Protein AF-A0A1F4PDD8-F1 (afdb_monomer)

Nearest PDB structures (foldseek):
  4ziy-assembly1_A  TM=8.259E-01  e=2.781E-29  Acinetobacter baumannii AB5075
  1gg4-assembly2_B  TM=6.801E-01  e=1.270E-26  Escherichia coli
  3zl8-assembly1_A  TM=7.637E-01  e=8.694E-24  Thermotoga maritima
  3zm6-assembly1_A  TM=5.878E-01  e=2.692E-26  Streptococcus pneumoniae R6
  4c12-assembly1_A  TM=6.240E-01  e=4.803E-19  Staphylococcus aureus

Radius of gyration: 27.35 Å; Cα contacts (8 Å, |Δi|>4): 1210; chains: 1; bounding box: 78×63×68 Å

Structure (mmCIF, N/CA/C/O backbone):
data_AF-A0A1F4PDD8-F1
#
_entry.id   AF-A0A1F4PDD8-F1
#
loop_
_atom_site.group_PDB
_atom_site.id
_atom_site.type_symbol
_atom_site.label_atom_id
_atom_site.label_alt_id
_atom_site.label_comp_id
_atom_site.label_asym_id
_atom_site.label_entity_id
_atom_site.label_seq_id
_atom_site.pdbx_PDB_ins_code
_atom_site.Cartn_x
_atom_site.Cartn_y
_atom_site.Cartn_z
_atom_site.occupancy
_atom_site.B_iso_or_equiv
_atom_site.auth_seq_id
_atom_site.auth_comp_id
_atom_site.auth_asym_id
_atom_site.auth_atom_id
_atom_site.pdbx_PDB_model_num
ATOM 1 N N . MET A 1 1 ? -42.855 -8.349 -43.110 1.00 34.88 1 MET A N 1
ATOM 2 C CA . MET A 1 1 ? -44.040 -7.886 -42.363 1.00 34.88 1 MET A CA 1
ATOM 3 C C . MET A 1 1 ? -44.035 -6.371 -42.388 1.00 34.88 1 MET A C 1
ATOM 5 O O . MET A 1 1 ? -43.120 -5.785 -41.829 1.00 34.88 1 MET A O 1
ATOM 9 N N . HIS A 1 2 ? -45.021 -5.753 -43.042 1.00 37.81 2 HIS A N 1
ATOM 10 C CA . HIS A 1 2 ? -45.491 -4.440 -42.607 1.00 37.81 2 HIS A CA 1
ATOM 11 C C . HIS A 1 2 ? -46.080 -4.650 -41.214 1.00 37.81 2 HIS A C 1
ATOM 13 O O . HIS A 1 2 ? -47.034 -5.408 -41.062 1.00 37.81 2 HIS A O 1
ATOM 19 N N . GLY A 1 3 ? -45.448 -4.086 -40.199 1.00 29.17 3 GLY A N 1
ATOM 20 C CA . GLY A 1 3 ? -45.857 -4.273 -38.819 1.00 29.17 3 GLY A CA 1
ATOM 21 C C . GLY A 1 3 ? -45.309 -3.119 -38.016 1.00 29.17 3 GLY A C 1
ATOM 22 O O . GLY A 1 3 ? -44.104 -2.891 -38.010 1.00 29.17 3 GLY A O 1
ATOM 23 N N . ILE A 1 4 ? -46.220 -2.368 -37.416 1.00 36.72 4 ILE A N 1
ATOM 24 C CA . ILE A 1 4 ? -45.940 -1.285 -36.484 1.00 36.72 4 ILE A CA 1
ATOM 25 C C . ILE A 1 4 ? -44.912 -1.782 -35.457 1.00 36.72 4 ILE A C 1
ATOM 27 O O . ILE A 1 4 ? -45.099 -2.823 -34.827 1.00 36.72 4 ILE A O 1
ATOM 31 N N . PHE A 1 5 ? -43.803 -1.055 -35.355 1.00 38.41 5 PHE A N 1
ATOM 32 C CA . PHE A 1 5 ? -42.757 -1.251 -34.360 1.00 38.41 5 PHE A CA 1
ATOM 33 C C . PHE A 1 5 ? -43.186 -0.490 -33.102 1.00 38.41 5 PHE A C 1
ATOM 35 O O . PHE A 1 5 ? -43.409 0.715 -33.181 1.00 38.41 5 PHE A O 1
ATOM 42 N N . ALA A 1 6 ? -43.367 -1.186 -31.979 1.00 39.12 6 ALA A N 1
ATOM 43 C CA . ALA A 1 6 ? -43.765 -0.587 -30.708 1.00 39.12 6 ALA A CA 1
ATOM 44 C C . ALA A 1 6 ? -42.696 -0.871 -29.648 1.00 39.12 6 ALA A C 1
ATOM 46 O O . ALA A 1 6 ? -42.262 -2.011 -29.493 1.00 39.12 6 ALA A O 1
ATOM 47 N N . PHE A 1 7 ? -42.296 0.185 -28.955 1.00 48.16 7 PHE A N 1
ATOM 48 C CA . PHE A 1 7 ? -41.496 0.205 -27.737 1.00 48.16 7 PHE A CA 1
ATOM 49 C C . PHE A 1 7 ? -42.226 1.133 -26.761 1.00 48.16 7 PHE A C 1
ATOM 51 O O . PHE A 1 7 ? -42.973 2.013 -27.201 1.00 48.16 7 PHE A O 1
ATOM 58 N N . ASP A 1 8 ? -42.046 0.937 -25.460 1.00 45.22 8 ASP A N 1
ATOM 59 C CA . ASP A 1 8 ? -42.574 1.884 -24.485 1.00 45.22 8 ASP A CA 1
ATOM 60 C C . ASP A 1 8 ? -41.770 3.193 -24.592 1.00 45.22 8 ASP A C 1
ATOM 62 O O . ASP A 1 8 ? -40.581 3.200 -24.915 1.00 45.22 8 ASP A O 1
ATOM 66 N N . VAL A 1 9 ? -42.408 4.338 -24.369 1.00 46.66 9 VAL A N 1
ATOM 67 C CA . VAL A 1 9 ? -41.721 5.636 -24.374 1.00 46.66 9 VAL A CA 1
ATOM 68 C C . VAL A 1 9 ? -41.899 6.322 -23.036 1.00 46.66 9 VAL A C 1
ATOM 70 O O . VAL A 1 9 ? -43.019 6.483 -22.556 1.00 46.66 9 VAL A O 1
ATOM 73 N N . GLY A 1 10 ? -40.788 6.746 -22.439 1.00 50.25 10 GLY A N 1
ATOM 74 C CA . GLY A 1 10 ? -40.817 7.751 -21.389 1.00 50.25 10 GLY A CA 1
ATOM 75 C C . GLY A 1 10 ? -41.092 9.103 -22.038 1.00 50.25 10 GLY A C 1
ATOM 76 O O . GLY A 1 10 ? -40.357 9.500 -22.945 1.00 50.25 10 GLY A O 1
ATOM 77 N N . VAL A 1 11 ? -42.153 9.781 -21.607 1.00 67.12 11 VAL A N 1
ATOM 78 C CA . VAL A 1 11 ? -42.513 11.119 -22.093 1.00 67.12 11 VAL A CA 1
ATOM 79 C C . VAL A 1 11 ? -42.012 12.146 -21.086 1.00 67.12 11 VAL A C 1
ATOM 81 O O . VAL A 1 11 ? -42.328 12.046 -19.900 1.00 67.12 11 VAL A O 1
ATOM 84 N N . VAL A 1 12 ? -41.226 13.117 -21.551 1.00 61.47 12 VAL A N 1
ATOM 85 C CA . VAL A 1 12 ? -40.759 14.248 -20.740 1.00 61.47 12 VAL A CA 1
ATOM 86 C C . VAL A 1 12 ? -41.238 15.541 -21.390 1.00 61.47 12 VAL A C 1
ATOM 88 O O . VAL A 1 12 ? -40.883 15.834 -22.532 1.00 61.47 12 VAL A O 1
ATOM 91 N N . GLU A 1 13 ? -42.044 16.311 -20.663 1.00 57.19 13 GLU A N 1
ATOM 92 C CA . GLU A 1 13 ? -42.530 17.616 -21.117 1.00 57.19 13 GLU A CA 1
ATOM 93 C C . GLU A 1 13 ? -41.421 18.671 -20.983 1.00 57.19 13 GLU A C 1
ATOM 95 O O . GLU A 1 13 ? -40.742 18.757 -19.956 1.00 57.19 13 GLU A O 1
ATOM 100 N N . SER A 1 14 ? -41.228 19.489 -22.020 1.00 66.81 14 SER A N 1
ATOM 101 C CA . SER A 1 14 ? -40.265 20.597 -22.016 1.00 66.81 14 SER A CA 1
ATOM 102 C C . SER A 1 14 ? -40.834 21.837 -22.707 1.00 66.81 14 SER A C 1
ATOM 104 O O . SER A 1 14 ? -41.776 21.742 -23.493 1.00 66.81 14 SER A O 1
ATOM 106 N N . GLU A 1 15 ? -40.220 23.005 -22.483 1.00 57.22 15 GLU A N 1
ATOM 107 C CA . GLU A 1 15 ? -40.601 24.265 -23.151 1.00 57.22 15 GLU A CA 1
ATOM 108 C C . GLU A 1 15 ? -40.466 24.212 -24.688 1.00 57.22 15 GLU A C 1
ATOM 110 O O . GLU A 1 15 ? -41.005 25.063 -25.392 1.00 57.22 15 GLU A O 1
ATOM 115 N N . LEU A 1 16 ? -39.772 23.198 -25.218 1.00 61.75 16 LEU A N 1
ATOM 116 C CA . LEU A 1 16 ? -39.601 22.943 -26.651 1.00 61.75 16 LEU A CA 1
ATOM 117 C C . LEU A 1 16 ? -40.570 21.870 -27.194 1.00 61.75 16 LEU A C 1
ATOM 119 O O . LEU A 1 16 ? -40.480 21.521 -28.371 1.00 61.75 16 LEU A O 1
ATOM 123 N N . GLY A 1 17 ? -41.488 21.363 -26.362 1.00 59.97 17 GLY A N 1
ATOM 124 C CA . GLY A 1 17 ? -42.441 20.289 -26.668 1.00 59.97 17 GLY A CA 1
ATOM 125 C C . GLY A 1 17 ? -42.101 18.948 -26.004 1.00 59.97 17 GLY A C 1
ATOM 126 O O . GLY A 1 17 ? -41.079 18.816 -25.321 1.00 59.97 17 GLY A O 1
ATOM 127 N N . ASP A 1 18 ? -42.972 17.956 -26.208 1.00 70.88 18 ASP A N 1
ATOM 128 C CA . ASP A 1 18 ? -42.835 16.603 -25.653 1.00 70.88 18 ASP A CA 1
ATOM 129 C C . ASP A 1 18 ? -41.634 15.871 -26.267 1.00 70.88 18 ASP A C 1
ATOM 131 O O . ASP A 1 18 ? -41.513 15.753 -27.491 1.00 70.88 18 ASP A O 1
ATOM 135 N N . GLN A 1 19 ? -40.751 15.343 -25.417 1.00 57.44 19 GLN A N 1
ATOM 136 C CA . GLN A 1 19 ? -39.622 14.510 -25.831 1.00 57.44 19 GLN A CA 1
ATOM 137 C C . GLN A 1 19 ? -39.877 13.040 -25.482 1.00 57.44 19 GLN A C 1
ATOM 139 O O . GLN A 1 19 ? -40.293 12.715 -24.369 1.00 57.44 19 GLN A O 1
ATOM 144 N N . PHE A 1 20 ? -39.608 12.147 -26.440 1.00 63.50 20 PHE A N 1
ATOM 145 C CA . PHE A 1 20 ? -39.866 10.709 -26.331 1.00 63.50 20 PHE A CA 1
ATOM 146 C C . PHE A 1 20 ? -38.555 9.928 -26.208 1.00 63.50 20 PHE A C 1
ATOM 148 O O . PHE A 1 20 ? -37.741 9.926 -27.134 1.00 63.50 20 PHE A O 1
ATOM 155 N N . PHE A 1 21 ? -38.374 9.220 -25.093 1.00 53.47 21 PHE A N 1
ATOM 156 C CA . PHE A 1 21 ? -37.215 8.360 -24.846 1.00 53.47 21 PHE A CA 1
ATOM 157 C C . PHE A 1 21 ? -37.614 6.887 -24.913 1.00 53.47 21 PHE A C 1
ATOM 159 O O . PHE A 1 21 ? -38.566 6.468 -24.260 1.00 53.47 21 PHE A O 1
ATOM 166 N N . VAL A 1 22 ? -36.880 6.095 -25.694 1.00 46.88 22 VAL A N 1
ATOM 167 C CA . VAL A 1 22 ? -37.143 4.661 -25.898 1.00 46.88 22 VAL A CA 1
ATOM 168 C C . VAL A 1 22 ? -36.889 3.875 -24.605 1.00 46.88 22 VAL A C 1
ATOM 170 O O . VAL A 1 22 ? -35.781 3.918 -24.073 1.00 46.88 22 VAL A O 1
ATOM 173 N N . ILE A 1 23 ? -37.875 3.107 -24.139 1.00 49.53 23 ILE A N 1
ATOM 174 C CA . ILE A 1 23 ? -37.771 2.142 -23.032 1.00 49.53 23 ILE A CA 1
ATOM 175 C C . ILE A 1 23 ? -38.485 0.824 -23.419 1.00 49.53 23 ILE A C 1
ATOM 177 O O . ILE A 1 23 ? -39.462 0.828 -24.153 1.00 49.53 23 ILE A O 1
ATOM 181 N N . GLU A 1 24 ? -38.014 -0.347 -22.978 1.00 43.78 24 GLU A N 1
ATOM 182 C CA . GLU A 1 24 ? -38.764 -1.609 -23.155 1.00 43.78 24 GLU A CA 1
ATOM 183 C C . GLU A 1 24 ? -38.600 -2.494 -21.915 1.00 43.78 24 GLU A C 1
ATOM 185 O O . GLU A 1 24 ? -37.482 -2.739 -21.460 1.00 43.78 24 GLU A O 1
ATOM 190 N N . CYS A 1 25 ? -39.723 -2.970 -21.368 1.00 42.56 25 CYS A N 1
ATOM 191 C CA . CYS A 1 25 ? -39.780 -3.770 -20.148 1.00 42.56 25 CYS A CA 1
ATOM 192 C C . CYS A 1 25 ? -40.619 -5.036 -20.406 1.00 42.56 25 CYS A C 1
ATOM 194 O O . CYS A 1 25 ? -41.841 -4.957 -20.517 1.00 42.56 25 CYS A O 1
ATOM 196 N N . ASN A 1 26 ? -40.007 -6.226 -20.514 1.00 44.00 26 ASN A N 1
ATOM 197 C CA . ASN A 1 26 ? -40.778 -7.479 -20.588 1.00 44.00 26 ASN A CA 1
ATOM 198 C C . ASN A 1 26 ? -40.157 -8.618 -19.746 1.00 44.00 26 ASN A C 1
ATOM 200 O O . ASN A 1 26 ? -39.092 -9.136 -20.089 1.00 44.00 26 ASN A O 1
ATOM 204 N N . PRO A 1 27 ? -40.823 -9.071 -18.665 1.00 43.59 27 PRO A N 1
ATOM 205 C CA . PRO A 1 27 ? -40.266 -10.009 -17.683 1.00 43.59 27 PRO A CA 1
ATOM 206 C C . PRO A 1 27 ? -40.310 -11.496 -18.097 1.00 43.59 27 PRO A C 1
ATOM 208 O O . PRO A 1 27 ? -40.025 -12.364 -17.277 1.00 43.59 27 PRO A O 1
ATOM 211 N N . ARG A 1 28 ? -40.683 -11.836 -19.341 1.00 42.59 28 ARG A N 1
ATOM 212 C CA . ARG A 1 28 ? -40.956 -13.233 -19.758 1.00 42.59 28 ARG A CA 1
ATOM 213 C C . ARG A 1 28 ? -39.815 -13.958 -20.484 1.00 42.59 28 ARG A C 1
ATOM 215 O O . ARG A 1 28 ? -39.999 -15.107 -20.877 1.00 42.59 28 ARG A O 1
ATOM 222 N N . ILE A 1 29 ? -38.656 -13.331 -20.677 1.00 41.78 29 ILE A N 1
ATOM 223 C CA . ILE A 1 29 ? -37.526 -13.921 -21.415 1.00 41.78 29 ILE A CA 1
ATOM 224 C C . ILE A 1 29 ? -36.282 -13.922 -20.518 1.00 41.78 29 ILE A C 1
ATOM 226 O O . ILE A 1 29 ? -35.987 -12.925 -19.867 1.00 41.78 29 ILE A O 1
ATOM 230 N N . ASN A 1 30 ? -35.564 -15.050 -20.454 1.00 43.72 30 ASN A N 1
ATOM 231 C CA . ASN A 1 30 ? -34.359 -15.178 -19.630 1.00 43.72 30 ASN A CA 1
ATOM 232 C C . ASN A 1 30 ? -33.240 -14.217 -20.100 1.00 43.72 30 ASN A C 1
ATOM 234 O O . ASN A 1 30 ? -33.169 -13.858 -21.282 1.00 43.72 30 ASN A O 1
ATOM 238 N N . ALA A 1 31 ? -32.350 -13.840 -19.175 1.00 48.31 31 ALA A N 1
ATOM 239 C CA . ALA A 1 31 ? -31.332 -12.796 -19.348 1.00 48.31 31 ALA A CA 1
ATOM 240 C C . ALA A 1 31 ? -30.357 -13.003 -20.530 1.00 48.31 31 ALA A C 1
ATOM 242 O O . ALA A 1 31 ? -29.773 -12.035 -21.007 1.00 48.31 31 ALA A O 1
ATOM 243 N N . ALA A 1 32 ? -30.194 -14.231 -21.041 1.00 47.00 32 ALA A N 1
ATOM 244 C CA . ALA A 1 32 ? -29.298 -14.519 -22.166 1.00 47.00 32 ALA A CA 1
ATOM 245 C C . ALA A 1 32 ? -29.970 -14.334 -23.542 1.00 47.00 32 ALA A C 1
ATOM 247 O O . ALA A 1 32 ? -29.319 -13.929 -24.505 1.00 47.00 32 ALA A O 1
ATOM 248 N N . THR A 1 33 ? -31.278 -14.594 -23.657 1.00 54.88 33 THR A N 1
ATOM 249 C CA . THR A 1 33 ? -32.005 -14.474 -24.941 1.00 54.88 33 THR A CA 1
ATOM 250 C C . THR A 1 33 ? -32.265 -13.030 -25.380 1.00 54.88 33 THR A C 1
ATOM 252 O O . THR A 1 33 ? -32.467 -12.778 -26.571 1.00 54.88 33 THR A O 1
ATOM 255 N N . TYR A 1 34 ? -32.263 -12.077 -24.447 1.00 62.75 34 TYR A N 1
ATOM 256 C CA . TYR A 1 34 ? -32.635 -10.688 -24.717 1.00 62.75 34 TYR A CA 1
ATOM 257 C C . TYR A 1 34 ? -31.538 -9.905 -25.474 1.00 62.75 34 TYR A C 1
ATOM 259 O O . TYR A 1 34 ? -31.823 -9.458 -26.591 1.00 62.75 34 TYR A O 1
ATOM 267 N N . PRO A 1 35 ? -30.266 -9.862 -25.017 1.00 71.38 35 PRO A N 1
ATOM 268 C CA . PRO A 1 35 ? -29.169 -9.285 -25.803 1.00 71.38 35 PRO A CA 1
ATOM 269 C C . PRO A 1 35 ? -28.989 -9.950 -27.176 1.00 71.38 35 PRO A C 1
ATOM 271 O O . PRO A 1 35 ? -28.765 -9.269 -28.173 1.00 71.38 35 PRO A O 1
ATOM 274 N N . ALA A 1 36 ? -29.178 -11.272 -27.263 1.00 72.38 36 ALA A N 1
ATOM 275 C CA . ALA A 1 36 ? -29.090 -12.005 -28.527 1.00 72.38 36 ALA A CA 1
ATOM 276 C C . ALA A 1 36 ? -30.188 -11.604 -29.533 1.00 72.38 36 ALA A C 1
ATOM 278 O O . ALA A 1 36 ? -29.949 -11.552 -30.741 1.00 72.38 36 ALA A O 1
ATOM 279 N N . THR A 1 37 ? -31.392 -11.287 -29.050 1.00 71.69 37 THR A N 1
ATOM 280 C CA . THR A 1 37 ? -32.495 -10.809 -29.898 1.00 71.69 37 THR A CA 1
ATOM 281 C C . THR A 1 37 ? -32.236 -9.389 -30.395 1.00 71.69 37 THR A C 1
ATOM 283 O O . THR A 1 37 ? -32.459 -9.109 -31.575 1.00 71.69 37 THR A O 1
ATOM 286 N N . VAL A 1 38 ? -31.720 -8.512 -29.527 1.00 75.38 38 VAL A N 1
ATOM 287 C CA . VAL A 1 38 ? -31.296 -7.155 -29.905 1.00 75.38 38 VAL A CA 1
ATOM 288 C C . VAL A 1 38 ? -30.172 -7.221 -30.940 1.00 75.38 38 VAL A C 1
ATOM 290 O O . VAL A 1 38 ? -30.287 -6.596 -31.992 1.00 75.38 38 VAL A O 1
ATOM 293 N N . ALA A 1 39 ? -29.165 -8.075 -30.731 1.00 80.25 39 ALA A N 1
ATOM 294 C CA . ALA A 1 39 ? -28.082 -8.299 -31.688 1.00 80.25 39 ALA A CA 1
ATOM 295 C C . ALA A 1 39 ? -28.588 -8.679 -33.080 1.00 80.25 39 ALA A C 1
ATOM 297 O O . ALA A 1 39 ? -28.186 -8.101 -34.090 1.00 80.25 39 ALA A O 1
ATOM 298 N N . LYS A 1 40 ? -29.519 -9.637 -33.126 1.00 79.62 40 LYS A N 1
ATOM 299 C CA . LYS A 1 40 ? -30.110 -10.116 -34.373 1.00 79.62 40 LYS A CA 1
ATOM 300 C C . LYS A 1 40 ? -30.899 -9.019 -35.092 1.00 79.62 40 LYS A C 1
ATOM 302 O O . LYS A 1 40 ? -30.827 -8.940 -36.315 1.00 79.62 40 LYS A O 1
ATOM 307 N N . LYS A 1 41 ? -31.638 -8.178 -34.357 1.00 76.94 41 LYS A N 1
ATOM 308 C CA . LYS A 1 41 ? -32.398 -7.048 -34.923 1.00 76.94 41 LYS A CA 1
ATOM 309 C C . LYS A 1 41 ? -31.481 -5.945 -35.458 1.00 76.94 41 LYS A C 1
ATOM 311 O O . LYS A 1 41 ? -31.750 -5.423 -36.534 1.00 76.94 41 LYS A O 1
ATOM 316 N N . LEU A 1 42 ? -30.401 -5.635 -34.741 1.00 78.25 42 LEU A N 1
ATOM 317 C CA . LEU A 1 42 ? -29.393 -4.653 -35.155 1.00 78.25 42 LEU A CA 1
ATOM 318 C C . LEU A 1 42 ? -28.444 -5.185 -36.243 1.00 78.25 42 LEU A C 1
ATOM 320 O O . LEU A 1 42 ? -27.634 -4.425 -36.759 1.00 78.25 42 LEU A O 1
ATOM 324 N N . GLN A 1 43 ? -28.551 -6.471 -36.602 1.00 83.75 43 GLN A N 1
ATOM 325 C CA . GLN A 1 43 ? -27.682 -7.161 -37.563 1.00 83.75 43 GLN A CA 1
ATOM 326 C C . GLN A 1 43 ? -26.192 -7.113 -37.180 1.00 83.75 43 GLN A C 1
ATOM 328 O O . GLN A 1 43 ? -25.317 -7.049 -38.040 1.00 83.75 43 GLN A O 1
ATOM 333 N N . VAL A 1 44 ? -25.894 -7.178 -35.879 1.00 81.62 44 VAL A N 1
ATOM 334 C CA . VAL A 1 44 ? -24.522 -7.092 -35.358 1.00 81.62 44 VAL A CA 1
ATOM 335 C C . VAL A 1 44 ? -23.977 -8.476 -35.010 1.00 81.62 44 VAL A C 1
ATOM 337 O O . VAL A 1 44 ? -24.616 -9.264 -34.312 1.00 81.62 44 VAL A O 1
ATOM 340 N N . GLY A 1 45 ? -22.783 -8.785 -35.521 1.00 78.94 45 GLY A N 1
ATOM 341 C CA . GLY A 1 45 ? -22.157 -10.105 -35.378 1.00 78.94 45 GLY A CA 1
ATOM 342 C C . GLY A 1 45 ? -21.277 -10.277 -34.137 1.00 78.94 45 GLY A C 1
ATOM 343 O O . GLY A 1 45 ? -21.005 -11.410 -33.750 1.00 78.94 45 GLY A O 1
ATOM 344 N N . GLN A 1 46 ? -20.835 -9.182 -33.508 1.00 85.75 46 GLN A N 1
ATOM 345 C CA . GLN A 1 46 ? -19.952 -9.205 -32.337 1.00 85.75 46 GLN A CA 1
ATOM 346 C C . GLN A 1 46 ? -20.448 -8.246 -31.260 1.00 85.75 46 GLN A C 1
ATOM 348 O O . GLN A 1 46 ? -20.647 -7.057 -31.512 1.00 85.75 46 GLN A O 1
ATOM 353 N N . TRP A 1 47 ? -20.662 -8.785 -30.062 1.00 91.38 47 TRP A N 1
ATOM 354 C CA . TRP A 1 47 ? -21.164 -8.032 -28.922 1.00 91.38 47 TRP A CA 1
ATOM 355 C C . TRP A 1 47 ? -20.911 -8.761 -27.598 1.00 91.38 47 TRP A C 1
ATOM 357 O O . TRP A 1 47 ? -20.716 -9.978 -27.574 1.00 91.38 47 TRP A O 1
ATOM 367 N N . LYS A 1 48 ? -20.990 -8.013 -26.494 1.00 84.12 48 LYS A N 1
ATOM 368 C CA . LYS A 1 48 ? -20.955 -8.515 -25.113 1.00 84.12 48 LYS A CA 1
ATOM 369 C C . LYS A 1 48 ? -22.012 -7.804 -24.279 1.00 84.12 48 LYS A C 1
ATOM 371 O O . LYS A 1 48 ? -22.150 -6.588 -24.365 1.00 84.12 48 LYS A O 1
ATOM 376 N N . SER A 1 49 ? -22.747 -8.544 -23.454 1.00 82.00 49 SER A N 1
ATOM 377 C CA . SER A 1 49 ? -23.659 -7.962 -22.463 1.00 82.00 49 SER A CA 1
ATOM 378 C C . SER A 1 49 ? -22.982 -7.868 -21.097 1.00 82.00 49 SER A C 1
ATOM 380 O O . SER A 1 49 ? -22.395 -8.850 -20.639 1.00 82.00 49 SER A O 1
ATOM 382 N N . VAL A 1 50 ? -23.093 -6.723 -20.428 1.00 75.25 50 VAL A N 1
ATOM 383 C CA . VAL A 1 50 ? -22.544 -6.486 -19.084 1.00 75.25 50 VAL A CA 1
ATOM 384 C C . VAL A 1 50 ? -23.579 -5.804 -18.198 1.00 75.25 50 VAL A C 1
ATOM 386 O O . VAL A 1 50 ? -24.382 -5.018 -18.683 1.00 75.25 50 VAL A O 1
ATOM 389 N N . THR A 1 51 ? -23.567 -6.087 -16.897 1.00 77.81 51 THR A N 1
ATOM 390 C CA . THR A 1 51 ? -24.326 -5.310 -15.904 1.00 77.81 51 THR A CA 1
ATOM 391 C C . THR A 1 51 ? -23.339 -4.498 -15.085 1.00 77.81 51 THR A C 1
ATOM 393 O O . THR A 1 51 ? -22.401 -5.067 -14.530 1.00 77.81 51 THR A O 1
ATOM 396 N N . LEU A 1 52 ? -23.537 -3.184 -15.034 1.00 75.12 52 LEU A N 1
ATOM 397 C CA . LEU A 1 52 ? -22.689 -2.249 -14.303 1.00 75.12 52 LEU A CA 1
ATOM 398 C C . LEU A 1 52 ? -23.493 -1.589 -13.181 1.00 75.12 52 LEU A C 1
ATOM 400 O O . LEU A 1 52 ? -24.691 -1.328 -13.327 1.00 75.12 52 LEU A O 1
ATOM 404 N N . LYS A 1 53 ? -22.824 -1.323 -12.055 1.00 77.31 53 LYS A N 1
ATOM 405 C CA . LYS A 1 53 ? -23.403 -0.568 -10.939 1.00 77.31 53 LYS A CA 1
ATOM 406 C C . LYS A 1 53 ? -23.353 0.928 -11.228 1.00 77.31 53 LYS A C 1
ATOM 408 O O . LYS A 1 53 ? -22.461 1.391 -11.932 1.00 77.31 53 LYS A O 1
ATOM 413 N N . THR A 1 54 ? -24.287 1.680 -10.657 1.00 70.50 54 THR A N 1
ATOM 414 C CA . THR A 1 54 ? -24.320 3.142 -10.770 1.00 70.50 54 THR A CA 1
ATOM 415 C C . THR A 1 54 ? -24.991 3.810 -9.567 1.00 70.50 54 THR A C 1
ATOM 417 O O . THR A 1 54 ? -25.862 3.232 -8.906 1.00 70.50 54 THR A O 1
ATOM 420 N N . SER A 1 55 ? -24.589 5.046 -9.276 1.00 67.44 55 SER A N 1
ATOM 421 C CA . SER A 1 55 ? -25.272 5.936 -8.333 1.00 67.44 55 SER A CA 1
ATOM 422 C C . SER A 1 55 ? -26.465 6.664 -8.959 1.00 67.44 55 SER A C 1
ATOM 424 O O . SER A 1 55 ? -27.342 7.106 -8.220 1.00 67.44 55 SER A O 1
ATOM 426 N N . PHE A 1 56 ? -26.561 6.727 -10.293 1.00 67.00 56 PHE A N 1
ATOM 427 C CA . PHE A 1 56 ? -27.709 7.323 -10.973 1.00 67.00 56 PHE A CA 1
ATOM 428 C C . PHE A 1 56 ? -28.993 6.544 -10.659 1.00 67.00 56 PHE A C 1
ATOM 430 O O . PHE A 1 56 ? -28.991 5.316 -10.534 1.00 67.00 56 PHE A O 1
ATOM 437 N N . ARG A 1 57 ? -30.095 7.278 -10.490 1.00 72.50 57 ARG A N 1
ATOM 438 C CA . ARG A 1 57 ? -31.448 6.734 -10.261 1.00 72.50 57 ARG A CA 1
ATOM 439 C C . ARG A 1 57 ? -32.429 7.137 -11.360 1.00 72.50 57 ARG A C 1
ATOM 441 O O . ARG A 1 57 ? -33.565 6.681 -11.358 1.00 72.50 57 ARG A O 1
ATOM 448 N N . SER A 1 58 ? -31.964 7.940 -12.313 1.00 71.88 58 SER A N 1
ATOM 449 C CA . SER A 1 58 ? -32.682 8.373 -13.503 1.00 71.88 58 SER A CA 1
ATOM 450 C C . SER A 1 58 ? -31.761 8.282 -14.715 1.00 71.88 58 SER A C 1
ATOM 452 O O . SER A 1 58 ? -30.562 8.545 -14.621 1.00 71.88 58 SER A O 1
ATOM 454 N N . TYR A 1 59 ? -32.318 7.903 -15.865 1.00 67.50 59 TYR A N 1
ATOM 455 C CA . TYR A 1 59 ? -31.563 7.846 -17.118 1.00 67.50 59 TYR A CA 1
ATOM 456 C C . TYR A 1 59 ? -31.195 9.232 -17.648 1.00 67.50 59 TYR A C 1
ATOM 458 O O . TYR A 1 59 ? -30.242 9.341 -18.410 1.00 67.50 59 TYR A O 1
ATOM 466 N N . ALA A 1 60 ? -31.917 10.278 -17.235 1.00 67.62 60 ALA A N 1
ATOM 467 C CA . ALA A 1 60 ? -31.625 11.655 -17.627 1.00 67.62 60 ALA A CA 1
ATOM 468 C C . ALA A 1 60 ? -30.284 12.160 -17.061 1.00 67.62 60 ALA A C 1
ATOM 470 O O . ALA A 1 60 ? -29.643 13.010 -17.672 1.00 67.62 60 ALA A O 1
ATOM 471 N N . ASP A 1 61 ? -29.839 11.600 -15.931 1.00 62.28 61 ASP A N 1
ATOM 472 C CA . ASP A 1 61 ? -28.581 11.968 -15.266 1.00 62.28 61 ASP A CA 1
ATOM 473 C C . ASP A 1 61 ? -27.371 11.200 -15.829 1.00 62.28 61 ASP A C 1
ATOM 475 O O . ASP A 1 61 ? -26.219 11.478 -15.494 1.00 62.28 61 ASP A O 1
ATOM 479 N N . PHE A 1 62 ? -27.629 10.216 -16.690 1.00 68.31 62 PHE A N 1
ATOM 480 C CA . PHE A 1 62 ? -26.648 9.293 -17.234 1.00 68.31 62 PHE A CA 1
ATOM 481 C C . PHE A 1 62 ? -26.257 9.687 -18.668 1.00 68.31 62 PHE A C 1
ATOM 483 O O . PHE A 1 62 ? -27.093 9.772 -19.565 1.00 68.31 62 PHE A O 1
ATOM 490 N N . ASN A 1 63 ? -24.958 9.898 -18.902 1.00 72.88 63 ASN A N 1
ATOM 491 C CA . ASN A 1 63 ? -24.450 10.419 -20.171 1.00 72.88 63 ASN A CA 1
ATOM 492 C C . ASN A 1 63 ? -23.726 9.354 -21.023 1.00 72.88 63 ASN A C 1
ATOM 494 O O . ASN A 1 63 ? -22.635 8.898 -20.673 1.00 72.88 63 ASN A O 1
ATOM 498 N N . MET A 1 64 ? -24.281 9.032 -22.196 1.00 77.00 64 MET A N 1
ATOM 499 C CA . MET A 1 64 ? -23.662 8.149 -23.206 1.00 77.00 64 MET A CA 1
ATOM 500 C C . MET A 1 64 ? -23.062 8.880 -24.403 1.00 77.00 64 MET A C 1
ATOM 502 O O . MET A 1 64 ? -22.658 8.225 -25.360 1.00 77.00 64 MET A O 1
ATOM 506 N N . LYS A 1 65 ? -22.973 10.208 -24.356 1.00 78.94 65 LYS A N 1
ATOM 507 C CA . LYS A 1 65 ? -22.528 11.007 -25.494 1.00 78.94 65 LYS A CA 1
ATOM 508 C C . LYS A 1 65 ? -21.196 10.517 -26.065 1.00 78.94 65 LYS A C 1
ATOM 510 O O . LYS A 1 65 ? -20.255 10.266 -25.310 1.00 78.94 65 LYS A O 1
ATOM 515 N N . ASP A 1 66 ? -21.131 10.397 -27.383 1.00 79.12 66 ASP A N 1
ATOM 516 C CA . ASP A 1 66 ? -19.960 10.002 -28.177 1.00 79.12 66 ASP A CA 1
ATOM 517 C C . ASP A 1 66 ? -19.640 8.494 -28.165 1.00 79.12 66 ASP A C 1
ATOM 519 O O . ASP A 1 66 ? -18.694 8.058 -28.824 1.00 79.12 66 ASP A O 1
ATOM 523 N N . ILE A 1 67 ? -20.429 7.684 -27.454 1.00 81.62 67 ILE A N 1
ATOM 524 C CA . ILE A 1 67 ? -20.282 6.219 -27.414 1.00 81.62 67 ILE A CA 1
ATOM 525 C C . ILE A 1 67 ? -21.598 5.482 -27.671 1.00 81.62 67 ILE A C 1
ATOM 527 O O . ILE A 1 67 ? -21.659 4.260 -27.519 1.00 81.62 67 ILE A O 1
ATOM 531 N N . GLU A 1 68 ? -22.659 6.194 -28.051 1.00 88.44 68 GLU A N 1
ATOM 532 C CA . GLU A 1 68 ? -23.926 5.582 -28.430 1.00 88.44 68 GLU A CA 1
ATOM 533 C C . GLU A 1 68 ? -23.750 4.662 -29.638 1.00 88.44 68 GLU A C 1
ATOM 535 O O . GLU A 1 68 ? -22.930 4.904 -30.527 1.00 88.44 68 GLU A O 1
ATOM 540 N N . PHE A 1 69 ? -24.546 3.594 -29.687 1.00 88.94 69 PHE A N 1
ATOM 541 C CA . PHE A 1 69 ? -24.534 2.700 -30.834 1.00 88.94 69 PHE A CA 1
ATOM 542 C C . PHE A 1 69 ? -24.823 3.440 -32.147 1.00 88.94 69 PHE A C 1
ATOM 544 O O . PHE A 1 69 ? -25.882 4.043 -32.329 1.00 88.94 69 PHE A O 1
ATOM 551 N N . ASN A 1 70 ? -23.893 3.317 -33.091 1.00 81.44 70 ASN A N 1
ATOM 552 C CA . ASN A 1 70 ? -24.010 3.840 -34.438 1.00 81.44 70 ASN A CA 1
ATOM 553 C C . ASN A 1 70 ? -24.230 2.680 -35.433 1.00 81.44 70 ASN A C 1
ATOM 555 O O . ASN A 1 70 ? -23.346 1.834 -35.606 1.00 81.44 70 ASN A O 1
ATOM 559 N N . PRO A 1 71 ? -25.380 2.639 -36.134 1.00 78.56 71 PRO A N 1
ATOM 560 C CA . PRO A 1 71 ? -25.710 1.549 -37.051 1.00 78.56 71 PRO A CA 1
ATOM 561 C C . PRO A 1 71 ? -24.848 1.531 -38.321 1.00 78.56 71 PRO A C 1
ATOM 563 O O . PRO A 1 71 ? -24.744 0.490 -38.960 1.00 78.56 71 PRO A O 1
ATOM 566 N N . VAL A 1 72 ? -24.220 2.652 -38.692 1.00 80.69 72 VAL A N 1
ATOM 567 C CA . VAL A 1 72 ? -23.336 2.736 -39.866 1.00 80.69 72 VAL A CA 1
ATOM 568 C C . VAL A 1 72 ? -21.990 2.079 -39.574 1.00 80.69 72 VAL A C 1
ATOM 570 O O . VAL A 1 72 ? -21.441 1.390 -40.430 1.00 80.69 72 VAL A O 1
ATOM 573 N N . THR A 1 73 ? -21.458 2.274 -38.366 1.00 83.12 73 THR A N 1
ATOM 574 C CA . THR A 1 73 ? -20.159 1.720 -37.953 1.00 83.12 73 THR A CA 1
ATOM 575 C C . THR A 1 73 ? -20.280 0.397 -37.196 1.00 83.12 73 THR A C 1
ATOM 577 O O . THR A 1 73 ? -19.260 -0.235 -36.934 1.00 83.12 73 THR A O 1
ATOM 580 N N . ALA A 1 74 ? -21.503 -0.026 -36.853 1.00 85.06 74 ALA A N 1
ATOM 581 C CA . ALA A 1 74 ? -21.796 -1.193 -36.020 1.00 85.06 74 ALA A CA 1
ATOM 582 C C . ALA A 1 74 ? -21.006 -1.194 -34.697 1.00 85.06 74 ALA A C 1
ATOM 584 O O . ALA A 1 74 ? -20.511 -2.230 -34.251 1.00 85.06 74 ALA A O 1
ATOM 585 N N . TRP A 1 75 ? -20.881 -0.019 -34.079 1.00 88.62 75 TRP A N 1
ATOM 586 C CA . TRP A 1 75 ? -20.079 0.206 -32.880 1.00 88.62 75 TRP A CA 1
ATOM 587 C C . TRP A 1 75 ? -20.821 1.081 -31.876 1.00 88.62 75 TRP A C 1
ATOM 589 O O . TRP A 1 75 ? -21.500 2.025 -32.274 1.00 88.62 75 TRP A O 1
ATOM 599 N N . GLY A 1 76 ? -20.664 0.783 -30.589 1.00 85.75 76 GLY A N 1
ATOM 600 C CA . GLY A 1 76 ? -21.130 1.622 -29.487 1.00 85.75 76 GLY A CA 1
ATOM 601 C C . GLY A 1 76 ? -21.947 0.853 -28.453 1.00 85.75 76 GLY A C 1
ATOM 602 O O . GLY A 1 76 ? -21.992 -0.381 -28.445 1.00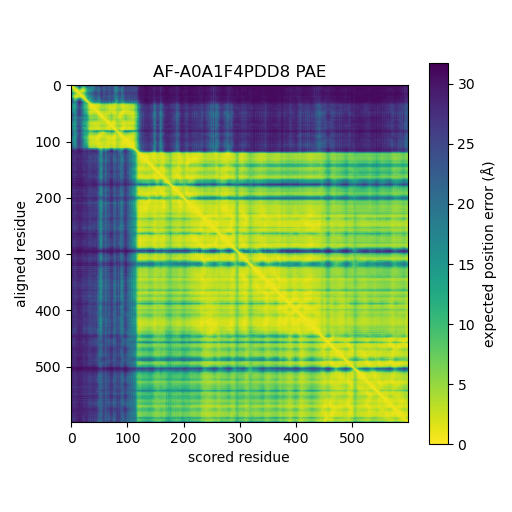 85.75 76 GLY A O 1
ATOM 603 N N . VAL A 1 77 ? -22.567 1.598 -27.546 1.00 84.56 77 VAL A N 1
ATOM 604 C CA . VAL A 1 77 ? -23.292 1.074 -26.387 1.00 84.56 77 VAL A CA 1
ATOM 605 C C . VAL A 1 77 ? -24.795 1.140 -26.623 1.00 84.56 77 VAL A C 1
ATOM 607 O O . VAL A 1 77 ? -25.329 2.157 -27.064 1.00 84.56 77 VAL A O 1
ATOM 610 N N . VAL A 1 78 ? -25.485 0.056 -26.277 1.00 84.50 78 VAL A N 1
ATOM 611 C CA . VAL A 1 78 ? -26.948 0.010 -26.170 1.00 84.50 78 VAL A CA 1
ATOM 612 C C . VAL A 1 78 ? -27.312 -0.292 -24.724 1.00 84.50 78 VAL A C 1
ATOM 614 O O . VAL A 1 78 ? -26.818 -1.260 -24.148 1.00 84.50 78 VAL A O 1
ATOM 617 N N . VAL A 1 79 ? -28.192 0.508 -24.126 1.00 80.69 79 VAL A N 1
ATOM 618 C CA . VAL A 1 79 ? -28.778 0.183 -22.819 1.00 80.69 79 VAL A CA 1
ATOM 619 C C . VAL A 1 79 ? -29.781 -0.945 -23.016 1.00 80.69 79 VAL A C 1
ATOM 621 O O . VAL A 1 79 ? -30.734 -0.818 -23.777 1.00 80.69 79 VAL A O 1
ATOM 624 N N . ILE A 1 80 ? -29.569 -2.055 -22.321 1.00 72.75 80 ILE A N 1
ATOM 625 C CA . ILE A 1 80 ? -30.436 -3.229 -22.347 1.00 72.75 80 ILE A CA 1
ATOM 626 C C . ILE A 1 80 ? -30.824 -3.499 -20.903 1.00 72.75 80 ILE A C 1
ATOM 628 O O . ILE A 1 80 ? -30.178 -4.303 -20.246 1.00 72.75 80 ILE A O 1
ATOM 632 N N . ASN A 1 81 ? -31.813 -2.786 -20.360 1.00 65.06 81 ASN A N 1
ATOM 633 C CA . ASN A 1 81 ? -32.131 -2.926 -18.940 1.00 65.06 81 ASN A CA 1
ATOM 634 C C . ASN A 1 81 ? -33.211 -3.985 -18.674 1.00 65.06 81 ASN A C 1
ATOM 636 O O . ASN A 1 81 ? -34.230 -4.032 -19.355 1.00 65.06 81 ASN A O 1
ATOM 640 N N . TRP A 1 82 ? -32.972 -4.818 -17.659 1.00 51.09 82 TRP A N 1
ATOM 641 C CA . TRP A 1 82 ? -33.921 -5.799 -17.117 1.00 51.09 82 TRP A CA 1
ATOM 642 C C . TRP A 1 82 ? -34.235 -5.549 -15.621 1.00 51.09 82 TRP A C 1
ATOM 644 O O . TRP A 1 82 ? -35.058 -6.250 -15.043 1.00 51.09 82 TRP A O 1
ATOM 654 N N . GLY A 1 83 ? -33.613 -4.540 -14.991 1.00 52.56 83 GLY A N 1
ATOM 655 C CA . GLY A 1 83 ? -33.922 -4.049 -13.636 1.00 52.56 83 GLY A CA 1
ATOM 656 C C . GLY A 1 83 ? -34.250 -2.549 -13.638 1.00 52.56 83 GLY A C 1
ATOM 657 O O . GLY A 1 83 ? -34.169 -1.910 -14.679 1.00 52.56 83 GLY A O 1
ATOM 658 N N . SER A 1 84 ? -34.625 -1.948 -12.506 1.00 57.03 84 SER A N 1
ATOM 659 C CA . SER A 1 84 ? -34.787 -0.488 -12.436 1.00 57.03 84 SER A CA 1
ATOM 660 C C . SER A 1 84 ? -33.436 0.170 -12.139 1.00 57.03 84 SER A C 1
ATOM 662 O O . SER A 1 84 ? -32.710 -0.242 -11.232 1.00 57.03 84 SER A O 1
ATOM 664 N N . ILE A 1 85 ? -33.096 1.223 -12.888 1.00 65.56 85 ILE A N 1
ATOM 665 C CA . ILE A 1 85 ? -31.989 2.134 -12.549 1.00 65.56 85 ILE A CA 1
ATOM 666 C C . ILE A 1 85 ? -32.121 2.665 -11.104 1.00 65.56 85 ILE A C 1
ATOM 668 O O . ILE A 1 85 ? -31.121 2.941 -10.446 1.00 65.56 85 ILE A O 1
ATOM 672 N N . GLU A 1 86 ? -33.341 2.682 -10.556 1.00 60.75 86 GLU A N 1
ATOM 673 C CA . GLU A 1 86 ? -33.647 2.958 -9.146 1.00 60.75 86 GLU A CA 1
ATOM 674 C C . GLU A 1 86 ? -32.910 2.032 -8.157 1.00 60.75 86 GLU A C 1
ATOM 676 O O . GLU A 1 86 ? -32.594 2.442 -7.042 1.00 60.75 86 GLU A O 1
ATOM 681 N N . HIS A 1 87 ? -32.585 0.797 -8.549 1.00 66.06 87 HIS A N 1
ATOM 682 C CA . HIS A 1 87 ? -31.812 -0.147 -7.733 1.00 66.06 87 HIS A CA 1
ATOM 683 C C . HIS A 1 87 ? -30.301 -0.111 -8.024 1.00 66.06 87 HIS A C 1
ATOM 685 O O . HIS A 1 87 ? -29.559 -0.976 -7.555 1.00 66.06 87 HIS A O 1
ATOM 691 N N . GLY A 1 88 ? -29.828 0.880 -8.787 1.00 70.81 88 GLY A N 1
ATOM 692 C CA . GLY A 1 88 ? -28.403 1.144 -8.998 1.00 70.81 88 GLY A CA 1
ATOM 693 C C . GLY A 1 88 ? -27.683 0.138 -9.890 1.00 70.81 88 GLY A C 1
ATOM 694 O O . GLY A 1 88 ? -26.467 -0.012 -9.777 1.00 70.81 88 GLY A O 1
ATOM 695 N N . ASN A 1 89 ? -28.411 -0.548 -10.772 1.00 74.31 89 ASN A N 1
ATOM 696 C CA . ASN A 1 89 ? -27.842 -1.431 -11.785 1.00 74.31 89 ASN A CA 1
ATOM 697 C C . ASN A 1 89 ? -28.381 -1.055 -13.165 1.00 74.31 89 ASN A C 1
ATOM 699 O O . ASN A 1 89 ? -29.583 -0.845 -13.331 1.00 74.31 89 ASN A O 1
ATOM 703 N N . ILE A 1 90 ? -27.497 -1.021 -14.158 1.00 76.94 90 ILE A N 1
ATOM 704 C CA . ILE A 1 90 ? -27.866 -0.860 -15.564 1.00 76.94 90 ILE A CA 1
ATOM 705 C C . ILE A 1 90 ? -27.141 -1.935 -16.367 1.00 76.94 90 ILE A C 1
ATOM 707 O O . ILE A 1 90 ? -25.937 -2.149 -16.207 1.00 76.94 90 ILE A O 1
ATOM 711 N N . MET A 1 91 ? -27.877 -2.625 -17.233 1.00 78.75 91 MET A N 1
ATOM 712 C CA . MET A 1 91 ? -27.299 -3.576 -18.173 1.00 78.75 91 MET A CA 1
ATOM 713 C C . MET A 1 91 ? -27.089 -2.919 -19.544 1.00 78.75 91 MET A C 1
ATOM 715 O O . MET A 1 91 ? -27.918 -2.147 -20.027 1.00 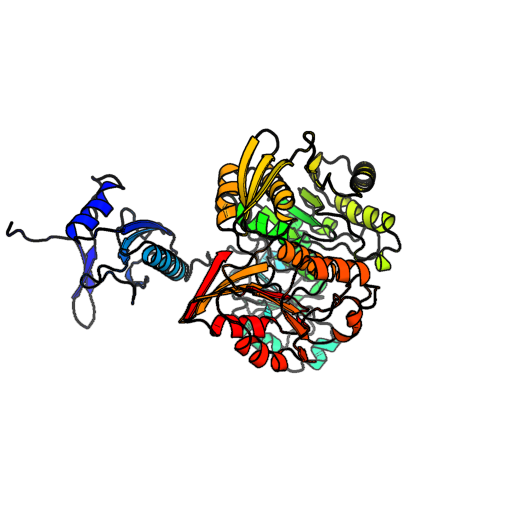78.75 91 MET A O 1
ATOM 719 N N . PHE A 1 92 ? -25.942 -3.218 -20.149 1.00 84.81 92 PHE A N 1
ATOM 720 C CA . PHE A 1 92 ? -25.474 -2.676 -21.418 1.00 84.81 92 PHE A CA 1
ATOM 721 C C . PHE A 1 92 ? -25.105 -3.795 -22.380 1.00 84.81 92 PHE A C 1
ATOM 723 O O . PHE A 1 92 ? -24.604 -4.847 -21.979 1.00 84.81 92 PHE A O 1
ATOM 730 N N . MET A 1 93 ? -25.283 -3.522 -23.664 1.00 87.88 93 MET A N 1
ATOM 731 C CA . MET A 1 93 ? -24.699 -4.264 -24.767 1.00 87.88 93 MET A CA 1
ATOM 732 C C . MET A 1 93 ? -23.594 -3.426 -25.382 1.00 87.88 93 MET A C 1
ATOM 734 O O . MET A 1 93 ? -23.830 -2.311 -25.843 1.00 87.88 93 MET A O 1
ATOM 738 N N . LEU A 1 94 ? -22.390 -3.974 -25.375 1.00 90.38 94 LEU A N 1
ATOM 739 C CA . LEU A 1 94 ? -21.206 -3.374 -25.962 1.00 90.38 94 LEU A CA 1
ATOM 740 C C . LEU A 1 94 ? -21.034 -4.007 -27.338 1.00 90.38 94 LEU A C 1
ATOM 742 O O . LEU A 1 94 ? -20.858 -5.225 -27.431 1.00 90.38 94 LEU A O 1
ATOM 746 N N . ILE A 1 95 ? -21.151 -3.207 -28.393 1.00 90.31 95 ILE A N 1
ATOM 747 C CA . ILE A 1 95 ? -21.168 -3.678 -29.779 1.00 90.31 95 ILE A CA 1
ATOM 748 C C . ILE A 1 95 ? -19.905 -3.182 -30.487 1.00 90.31 95 ILE A C 1
ATOM 750 O O . ILE A 1 95 ? -19.554 -2.006 -30.396 1.00 90.31 95 ILE A O 1
ATOM 754 N N . GLY A 1 96 ? -19.215 -4.092 -31.173 1.00 90.38 96 GLY A N 1
ATOM 755 C CA . GLY A 1 96 ? -17.955 -3.825 -31.868 1.00 90.38 96 GLY A CA 1
ATOM 756 C C . GLY A 1 96 ? -16.992 -5.009 -31.784 1.00 90.38 96 GLY A C 1
ATOM 757 O O . GLY A 1 96 ? -17.359 -6.089 -31.321 1.00 90.38 96 GLY A O 1
ATOM 758 N N . THR A 1 97 ? -15.749 -4.804 -32.211 1.00 89.19 97 THR A N 1
ATOM 759 C CA . THR A 1 97 ? -14.640 -5.756 -32.004 1.00 89.19 97 THR A CA 1
ATOM 760 C C . THR A 1 97 ? -14.341 -5.968 -30.516 1.00 89.19 97 THR A C 1
ATOM 762 O O . THR A 1 97 ? -14.757 -5.170 -29.680 1.00 89.19 97 THR A O 1
ATOM 765 N N . LEU A 1 98 ? -13.595 -7.018 -30.155 1.00 76.12 98 LEU A N 1
ATOM 766 C CA . LEU A 1 98 ? -13.228 -7.281 -28.752 1.00 76.12 98 LEU A CA 1
ATOM 767 C C . LEU A 1 98 ? -12.518 -6.084 -28.090 1.00 76.12 98 LEU A C 1
ATOM 769 O O . LEU A 1 98 ? -12.886 -5.690 -26.989 1.00 76.12 98 LEU A O 1
ATOM 773 N N . GLU A 1 99 ? -11.576 -5.449 -28.792 1.00 71.88 99 GLU A N 1
ATOM 774 C CA . GLU A 1 99 ? -10.858 -4.265 -28.296 1.00 71.88 99 GLU A CA 1
ATOM 775 C C . GLU A 1 99 ? -11.799 -3.070 -28.081 1.00 71.88 99 GLU A C 1
ATOM 777 O O . GLU A 1 99 ? -11.741 -2.382 -27.062 1.00 71.88 99 GLU A O 1
ATOM 782 N N . GLN A 1 100 ? -12.731 -2.861 -29.012 1.00 80.88 100 GLN A N 1
ATOM 783 C CA . GLN A 1 100 ? -13.762 -1.837 -28.883 1.00 80.88 100 GLN A CA 1
ATOM 784 C C . GLN A 1 100 ? -14.713 -2.119 -27.717 1.00 80.88 100 GLN A C 1
ATOM 786 O O . GLN A 1 100 ? -15.103 -1.189 -27.020 1.00 80.88 100 GLN A O 1
ATOM 791 N N . GLN A 1 101 ? -15.079 -3.379 -27.477 1.00 81.19 101 GLN A N 1
ATOM 792 C CA . GLN A 1 101 ? -15.918 -3.756 -26.341 1.00 81.19 101 GLN A CA 1
ATOM 793 C C . GLN A 1 101 ? -15.211 -3.496 -25.006 1.00 81.19 101 GLN A C 1
ATOM 795 O O . GLN A 1 101 ? -15.851 -3.008 -24.078 1.00 81.19 101 GLN A O 1
ATOM 800 N N . ASP A 1 102 ? -13.908 -3.763 -24.907 1.00 65.12 102 ASP A N 1
ATOM 801 C CA . ASP A 1 102 ? -13.124 -3.466 -23.702 1.00 65.12 102 ASP A CA 1
ATOM 802 C C . ASP A 1 102 ? -12.986 -1.955 -23.468 1.00 65.12 102 ASP A C 1
ATOM 804 O O . ASP A 1 102 ? -13.147 -1.484 -22.339 1.00 65.12 102 ASP A O 1
ATOM 808 N N . PHE A 1 103 ? -12.767 -1.173 -24.532 1.00 79.75 103 PHE A N 1
ATOM 809 C CA . PHE A 1 103 ? -12.808 0.290 -24.463 1.00 79.75 103 PHE A CA 1
ATOM 810 C C . PHE A 1 103 ? -14.165 0.784 -23.946 1.00 79.75 103 PHE A C 1
ATOM 812 O O . PHE A 1 103 ? -14.219 1.520 -22.961 1.00 79.75 103 PHE A O 1
ATOM 819 N N . LEU A 1 104 ? -15.261 0.332 -24.564 1.00 78.44 104 LEU A N 1
ATOM 820 C CA . LEU A 1 104 ? -16.616 0.720 -24.178 1.00 78.44 104 LEU A CA 1
ATOM 821 C C . LEU A 1 104 ? -16.936 0.303 -22.740 1.00 78.44 104 LEU A C 1
ATOM 823 O O . LEU A 1 104 ? -17.571 1.068 -22.025 1.00 78.44 104 LEU A O 1
ATOM 827 N N . PHE A 1 105 ? -16.476 -0.868 -22.288 1.00 80.19 105 PHE A N 1
ATOM 828 C CA . PHE A 1 105 ? -16.639 -1.317 -20.904 1.00 80.19 105 PHE A CA 1
ATOM 829 C C . PHE A 1 105 ? -15.959 -0.368 -19.913 1.00 80.19 105 PHE A C 1
ATOM 831 O O . PHE A 1 105 ? -16.572 0.019 -18.917 1.00 80.19 105 PHE A O 1
ATOM 838 N N . ASN A 1 106 ? -14.709 0.012 -20.183 1.00 70.44 106 ASN A N 1
ATOM 839 C CA . ASN A 1 106 ? -13.936 0.897 -19.315 1.00 70.44 106 ASN A CA 1
ATOM 840 C C . ASN A 1 106 ? -14.508 2.316 -19.300 1.00 70.44 106 ASN A C 1
ATOM 842 O O . ASN A 1 106 ? -14.672 2.899 -18.230 1.00 70.44 106 ASN A O 1
ATOM 846 N N . GLU A 1 107 ? -14.869 2.841 -20.468 1.00 77.50 107 GLU A N 1
ATOM 847 C CA . GLU A 1 107 ? -15.468 4.167 -20.613 1.00 77.50 107 GLU A CA 1
ATOM 848 C C . GLU A 1 107 ? -16.824 4.240 -19.898 1.00 77.50 107 GLU A C 1
ATOM 850 O O . GLU A 1 107 ? -17.075 5.147 -19.105 1.00 77.50 107 GLU A O 1
ATOM 855 N N . MET A 1 108 ? -17.675 3.230 -20.090 1.00 77.56 108 MET A N 1
ATOM 856 C CA . MET A 1 108 ? -18.957 3.113 -19.398 1.00 77.56 108 MET A CA 1
ATOM 857 C C . MET A 1 108 ? -18.803 2.950 -17.891 1.00 77.56 108 MET A C 1
ATOM 859 O O . MET A 1 108 ? -19.506 3.611 -17.130 1.00 77.56 108 MET A O 1
ATOM 863 N N . SER A 1 109 ? -17.870 2.108 -17.444 1.00 72.69 109 SER A N 1
ATOM 864 C CA . SER A 1 109 ? -17.578 1.947 -16.018 1.00 72.69 109 SER A CA 1
ATOM 865 C C . SER A 1 109 ? -17.106 3.266 -15.414 1.00 72.69 109 SER A C 1
ATOM 867 O O . SER A 1 109 ? -17.583 3.648 -14.356 1.00 72.69 109 SER A O 1
ATOM 869 N N . SER A 1 110 ? -16.235 4.003 -16.107 1.00 68.12 110 SER A N 1
ATOM 870 C CA . SER A 1 110 ? -15.764 5.327 -15.690 1.00 68.12 110 SER A CA 1
ATOM 871 C C . SER A 1 110 ? -16.916 6.329 -15.563 1.00 68.12 110 SER A C 1
ATOM 873 O O . SER A 1 110 ? -17.081 6.938 -14.510 1.00 68.12 110 SER A O 1
ATOM 875 N N . ARG A 1 111 ? -17.773 6.439 -16.588 1.00 76.62 111 ARG A N 1
ATOM 876 C CA . ARG A 1 111 ? -18.917 7.369 -16.618 1.00 76.62 111 ARG A CA 1
ATOM 877 C C . ARG A 1 111 ? -19.982 7.055 -15.574 1.00 76.62 111 ARG A C 1
ATOM 879 O O . ARG A 1 111 ? -20.526 7.972 -14.973 1.00 76.62 111 ARG A O 1
ATOM 886 N N . LEU A 1 112 ? -20.264 5.777 -15.334 1.00 68.31 112 LEU A N 1
ATOM 887 C CA . LEU A 1 112 ? -21.190 5.343 -14.283 1.00 68.31 112 LEU A CA 1
ATOM 888 C C . LEU A 1 112 ? -20.581 5.452 -12.886 1.00 68.31 112 LEU A C 1
ATOM 890 O O . LEU A 1 112 ? -21.330 5.563 -11.915 1.00 68.31 112 LEU A O 1
ATOM 894 N N . ASN A 1 113 ? -19.246 5.428 -12.798 1.00 60.09 113 ASN A N 1
ATOM 895 C CA . ASN A 1 113 ? -18.498 5.661 -11.570 1.00 60.09 113 ASN A CA 1
ATOM 896 C C . ASN A 1 113 ? -18.334 7.150 -11.230 1.00 60.09 113 ASN A C 1
ATOM 898 O O . ASN A 1 113 ? -17.897 7.462 -10.120 1.00 60.09 113 ASN A O 1
ATOM 902 N N . VAL A 1 114 ? -18.708 8.077 -12.122 1.00 42.38 114 VAL A N 1
ATOM 903 C CA . VAL A 1 114 ? -18.833 9.502 -11.784 1.00 42.38 114 VAL A CA 1
ATOM 904 C C . VAL A 1 114 ? -19.962 9.634 -10.760 1.00 42.38 114 VAL A C 1
ATOM 906 O O . VAL A 1 114 ? -21.135 9.532 -11.097 1.00 42.38 114 VAL A O 1
ATOM 909 N N . GLY A 1 115 ? -19.600 9.790 -9.485 1.00 38.31 115 GLY A N 1
ATOM 910 C CA . GLY A 1 115 ? -20.551 9.781 -8.367 1.00 38.31 115 GLY A CA 1
ATOM 911 C C . GLY A 1 115 ? -20.784 8.409 -7.718 1.00 38.31 115 GLY A C 1
ATOM 912 O O . GLY A 1 115 ? -21.657 8.307 -6.864 1.00 38.31 115 GLY A O 1
ATOM 913 N N . LEU A 1 116 ? -20.015 7.370 -8.076 1.00 37.94 116 LEU A N 1
ATOM 914 C CA . LEU A 1 116 ? -19.780 6.190 -7.220 1.00 37.94 116 LEU A CA 1
ATOM 915 C C . LEU A 1 116 ? -18.537 6.377 -6.333 1.00 37.94 116 LEU A C 1
ATOM 917 O O . LEU A 1 116 ? -17.978 5.410 -5.814 1.00 37.94 116 LEU A O 1
ATOM 921 N N . GLU A 1 117 ? -18.146 7.624 -6.054 1.00 43.91 117 GLU A N 1
ATOM 922 C CA . GLU A 1 117 ? -17.827 7.906 -4.659 1.00 43.91 117 GLU A CA 1
ATOM 923 C C . GLU A 1 117 ? -19.121 7.587 -3.912 1.00 43.91 117 GLU A C 1
ATOM 925 O O . GLU A 1 117 ? -20.050 8.388 -3.932 1.00 43.91 117 GLU A O 1
ATOM 930 N N . SER A 1 118 ? -19.236 6.373 -3.355 1.00 42.94 118 SER A N 1
ATOM 931 C CA . SER A 1 118 ? -20.247 6.094 -2.333 1.00 42.94 118 SER A CA 1
ATOM 932 C C . SER A 1 118 ? -20.317 7.337 -1.463 1.00 42.94 118 SER A C 1
ATOM 934 O O . SER A 1 118 ? -19.233 7.777 -1.058 1.00 42.94 118 SER A O 1
ATOM 936 N N . GLU A 1 119 ? -21.501 7.913 -1.221 1.00 52.66 119 GLU A N 1
ATOM 937 C CA . GLU A 1 119 ? -21.654 8.904 -0.153 1.00 52.66 119 GLU A CA 1
ATOM 938 C C . GLU A 1 119 ? -20.826 8.385 1.013 1.00 52.66 119 GLU A C 1
ATOM 940 O O . GLU A 1 119 ? -21.070 7.278 1.506 1.00 52.66 119 GLU A O 1
ATOM 945 N N . LYS A 1 120 ? -19.692 9.048 1.270 1.00 67.50 120 LYS A N 1
ATOM 946 C CA . LYS A 1 120 ? -18.690 8.455 2.144 1.00 67.50 120 LYS A CA 1
ATOM 947 C C . LYS A 1 120 ? -19.367 8.376 3.486 1.00 67.50 120 LYS A C 1
ATOM 949 O O . LYS A 1 120 ? -19.796 9.404 4.008 1.00 67.50 120 LYS A O 1
ATOM 954 N N . GLU A 1 121 ? -19.493 7.161 3.997 1.00 86.75 121 GLU A N 1
ATOM 955 C CA . GLU A 1 121 ? -20.146 6.971 5.275 1.00 86.75 121 GLU A CA 1
ATOM 956 C C . GLU A 1 121 ? -19.459 7.855 6.313 1.00 86.75 121 GLU A C 1
ATOM 958 O O . GLU A 1 121 ? -18.223 7.967 6.306 1.00 86.75 121 GLU A O 1
ATOM 963 N N . PRO A 1 122 ? -20.233 8.521 7.183 1.00 92.88 122 PRO A N 1
ATOM 964 C CA . PRO A 1 122 ? -19.649 9.359 8.203 1.00 92.88 122 PRO A CA 1
ATOM 965 C C . PRO A 1 122 ? -18.642 8.574 9.043 1.00 92.88 122 PRO A C 1
ATOM 967 O O . PRO A 1 122 ? -18.795 7.371 9.289 1.00 92.88 122 PRO A O 1
ATOM 970 N N . ILE A 1 123 ? -17.620 9.270 9.530 1.00 95.81 123 ILE A N 1
ATOM 971 C CA . ILE A 1 123 ? -16.674 8.699 10.488 1.00 95.81 123 ILE A CA 1
ATOM 972 C C . ILE A 1 123 ? -17.410 8.241 11.757 1.00 95.81 123 ILE A C 1
ATOM 974 O O . ILE A 1 123 ? -18.489 8.742 12.098 1.00 95.81 123 ILE A O 1
ATOM 978 N N . LEU A 1 124 ? -16.823 7.272 12.465 1.00 96.25 124 LEU A N 1
ATOM 979 C CA . LEU A 1 124 ? -17.445 6.595 13.606 1.00 96.25 124 LEU A CA 1
ATOM 980 C C . LEU A 1 124 ? -18.004 7.582 14.640 1.00 96.25 124 LEU A C 1
ATOM 982 O O . LEU A 1 124 ? -19.156 7.470 15.059 1.00 96.25 124 LEU A O 1
ATOM 986 N N . LEU A 1 125 ? -17.198 8.578 15.006 1.00 96.44 125 LEU A N 1
ATOM 987 C CA . LEU A 1 125 ? -17.526 9.565 16.028 1.00 96.44 125 LEU A CA 1
ATOM 988 C C . LEU A 1 125 ? -18.334 10.732 15.447 1.00 96.44 125 LEU A C 1
ATOM 990 O O . LEU A 1 125 ? -17.922 11.363 14.476 1.00 96.44 125 LEU A O 1
ATOM 994 N N . SER A 1 126 ? -19.463 11.067 16.074 1.00 95.88 126 SER A N 1
ATOM 995 C CA . SER A 1 126 ? -20.224 12.273 15.730 1.00 95.88 126 SER A CA 1
ATOM 996 C C . SER A 1 126 ? -19.475 13.558 16.123 1.00 95.88 126 SER A C 1
ATOM 998 O O . SER A 1 126 ? -18.662 13.534 17.052 1.00 95.88 126 SER A O 1
ATOM 1000 N N . PRO A 1 127 ? -19.782 14.712 15.502 1.00 96.81 127 PRO A N 1
ATOM 1001 C CA . PRO A 1 127 ? -19.239 16.010 15.916 1.00 96.81 127 PRO A CA 1
ATOM 1002 C C . PRO A 1 127 ? -19.422 16.301 17.414 1.00 96.81 127 PRO A C 1
ATOM 1004 O O . PRO A 1 127 ? -18.505 16.791 18.077 1.00 96.81 127 PRO A O 1
ATOM 1007 N N . THR A 1 128 ? -20.571 15.930 17.979 1.00 96.06 128 THR A N 1
ATOM 1008 C CA . THR A 1 128 ? -20.869 16.082 19.410 1.00 96.06 128 THR A CA 1
ATOM 1009 C C . THR A 1 128 ? -19.967 15.201 20.281 1.00 96.06 128 THR A C 1
ATOM 1011 O O . THR A 1 128 ? -19.392 15.683 21.259 1.00 96.06 128 THR A O 1
ATOM 1014 N N . GLN A 1 129 ? -19.746 13.938 19.900 1.00 96.69 129 GLN A N 1
ATOM 1015 C CA . GLN A 1 129 ? -18.784 13.065 20.587 1.00 96.69 129 GLN A CA 1
ATOM 1016 C C . GLN A 1 129 ? -17.351 13.596 20.465 1.00 96.69 129 GLN A C 1
ATOM 1018 O O . GLN A 1 129 ? -16.594 13.550 21.432 1.00 96.69 129 GLN A O 1
ATOM 1023 N N . ILE A 1 130 ? -16.978 14.136 19.301 1.00 97.75 130 ILE A N 1
ATOM 1024 C CA . ILE A 1 130 ? -15.652 14.714 19.063 1.00 97.75 130 ILE A CA 1
ATOM 1025 C C . ILE A 1 130 ? -15.381 15.873 20.032 1.00 97.75 130 ILE A C 1
ATOM 1027 O O . ILE A 1 130 ? -14.321 15.906 20.661 1.00 97.75 130 ILE A O 1
ATOM 1031 N N . ALA A 1 131 ? -16.336 16.790 20.209 1.00 97.31 131 ALA A N 1
ATOM 1032 C CA . ALA A 1 131 ? -16.210 17.881 21.177 1.00 97.31 131 ALA A CA 1
ATOM 1033 C C . ALA A 1 131 ? -16.068 17.362 22.616 1.00 97.31 131 ALA A C 1
ATOM 1035 O O . ALA A 1 131 ? -15.190 17.817 23.347 1.00 97.31 131 ALA A O 1
ATOM 1036 N N . GLN A 1 132 ? -16.866 16.361 23.004 1.00 97.06 132 GLN A N 1
ATOM 1037 C CA . GLN A 1 132 ? -16.805 15.754 24.339 1.00 97.06 132 GLN A CA 1
ATOM 1038 C C . GLN A 1 132 ? -15.455 15.083 24.619 1.00 97.06 132 GLN A C 1
ATOM 1040 O O . GLN A 1 132 ? -14.875 15.293 25.681 1.00 97.06 132 GLN A O 1
ATOM 1045 N N . ILE A 1 133 ? -14.938 14.302 23.666 1.00 97.31 133 ILE A N 1
ATOM 1046 C CA .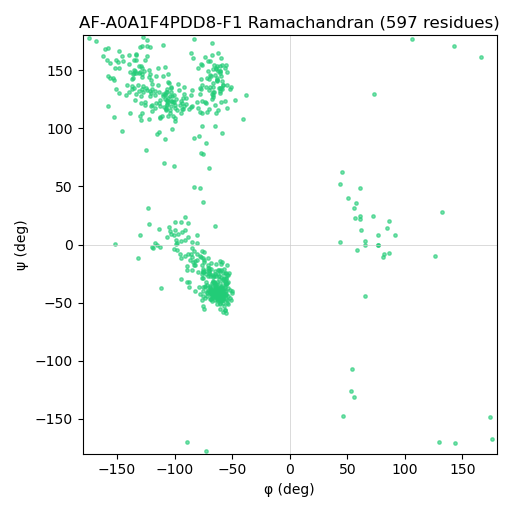 ILE A 1 133 ? -13.668 13.575 23.808 1.00 97.31 133 ILE A CA 1
ATOM 1047 C C . ILE A 1 133 ? -12.490 14.545 23.905 1.00 97.31 133 ILE A C 1
ATOM 1049 O O . ILE A 1 133 ? -11.587 14.334 24.708 1.00 97.31 133 ILE A O 1
ATOM 1053 N N . THR A 1 134 ? -12.505 15.603 23.095 1.00 96.75 134 THR A N 1
ATOM 1054 C CA . THR A 1 134 ? -11.386 16.556 22.996 1.00 96.75 134 THR A CA 1
ATOM 1055 C C . THR A 1 134 ? -11.474 17.712 23.998 1.00 96.75 134 THR A C 1
ATOM 1057 O O . THR A 1 134 ? -10.550 18.522 24.092 1.00 96.75 134 THR A O 1
ATOM 1060 N N . GLY A 1 135 ? -12.596 17.842 24.718 1.00 96.44 135 GLY A N 1
ATOM 1061 C CA . GLY A 1 135 ? -12.913 19.026 25.525 1.00 96.44 135 GLY A CA 1
ATOM 1062 C C . GLY A 1 135 ? -13.018 20.312 24.692 1.00 96.44 135 GLY A C 1
ATOM 1063 O O . GLY A 1 135 ? -12.751 21.410 25.196 1.00 96.44 135 GLY A O 1
ATOM 1064 N N . GLY A 1 136 ? -13.319 20.159 23.401 1.00 95.62 136 GLY A N 1
ATOM 1065 C CA . GLY A 1 136 ? -13.397 21.235 22.426 1.00 95.62 136 GLY A CA 1
ATOM 1066 C C . GLY A 1 136 ? -14.761 21.919 22.392 1.00 95.62 136 GLY A C 1
ATOM 1067 O O . GLY A 1 136 ? -15.753 21.396 22.894 1.00 95.62 136 GLY A O 1
ATOM 1068 N N . GLU A 1 137 ? -14.810 23.092 21.767 1.00 95.75 137 GLU A N 1
ATOM 1069 C CA . GLU A 1 137 ? -16.042 23.862 21.570 1.00 95.75 137 GLU A CA 1
ATOM 1070 C C . GLU A 1 137 ? -16.239 24.183 20.084 1.00 95.75 137 GLU A C 1
ATOM 1072 O O . GLU A 1 137 ? -15.365 24.790 19.459 1.00 95.75 137 GLU A O 1
ATOM 1077 N N . TRP A 1 138 ? -17.378 23.775 19.516 1.00 95.94 138 TRP A N 1
ATOM 1078 C CA . TRP A 1 138 ? -17.747 24.119 18.142 1.00 95.94 138 TRP A CA 1
ATOM 1079 C C . TRP A 1 138 ? -18.148 25.596 18.040 1.00 95.94 138 TRP A C 1
ATOM 1081 O O . TRP A 1 138 ? -18.899 26.109 18.869 1.00 95.94 138 TRP A O 1
ATOM 1091 N N . LYS A 1 139 ? -17.657 26.283 17.008 1.00 94.25 139 LYS A N 1
ATOM 1092 C CA . LYS A 1 139 ? -18.005 27.667 16.661 1.00 94.25 139 LYS A CA 1
ATOM 1093 C C . LYS A 1 139 ? -18.399 27.760 15.190 1.00 94.25 139 LYS A C 1
ATOM 1095 O O . LYS A 1 139 ? -17.931 26.978 14.361 1.00 94.25 139 LYS A O 1
ATOM 1100 N N . ASN A 1 140 ? -19.232 28.752 14.874 1.00 91.50 140 ASN A N 1
ATOM 1101 C CA . ASN A 1 140 ? -19.699 29.076 13.518 1.00 91.50 140 ASN A CA 1
ATOM 1102 C C . ASN A 1 140 ? -20.405 27.914 12.790 1.00 91.50 140 ASN A C 1
ATOM 1104 O O . ASN A 1 140 ? -20.436 27.879 11.562 1.00 91.50 140 ASN A O 1
ATOM 1108 N N . CYS A 1 141 ? -20.939 26.946 13.535 1.00 91.44 141 CYS A N 1
ATOM 1109 C CA . CYS A 1 141 ? -21.704 25.816 13.018 1.00 91.44 141 CYS A CA 1
ATOM 1110 C C . CYS A 1 141 ? -22.591 25.226 14.116 1.00 91.44 141 CYS A C 1
ATOM 1112 O O . CYS A 1 141 ? -22.315 25.404 15.304 1.00 91.44 141 CYS A O 1
ATOM 1114 N N . ASP A 1 142 ? -23.633 24.512 13.699 1.00 90.75 142 ASP A N 1
ATOM 1115 C CA . ASP A 1 142 ? -24.346 23.570 14.553 1.00 90.75 142 ASP A CA 1
ATOM 1116 C C . ASP A 1 142 ? -23.690 22.190 14.407 1.00 90.75 142 ASP A C 1
ATOM 1118 O O . ASP A 1 142 ? -23.601 21.657 13.296 1.00 90.75 142 ASP A O 1
ATOM 1122 N N . ALA A 1 143 ? -23.204 21.627 15.514 1.00 87.06 143 ALA A N 1
ATOM 1123 C CA . ALA A 1 143 ? -22.471 20.365 15.518 1.00 87.06 143 ALA A CA 1
ATOM 1124 C C . ALA A 1 143 ? -23.312 19.214 14.949 1.00 87.06 143 ALA A C 1
ATOM 1126 O O . ALA A 1 143 ? -22.784 18.384 14.214 1.00 87.06 143 ALA A O 1
ATOM 1127 N N . ASP A 1 144 ? -24.616 19.195 15.220 1.00 87.31 144 ASP A N 1
ATOM 1128 C CA . ASP A 1 144 ? -25.495 18.110 14.775 1.00 87.31 144 ASP A CA 1
ATOM 1129 C C . ASP A 1 144 ? -25.809 18.184 13.269 1.00 87.31 144 ASP A C 1
ATOM 1131 O O . ASP A 1 144 ? -26.229 17.196 12.670 1.00 87.31 144 ASP A O 1
ATOM 1135 N N . SER A 1 145 ? -25.534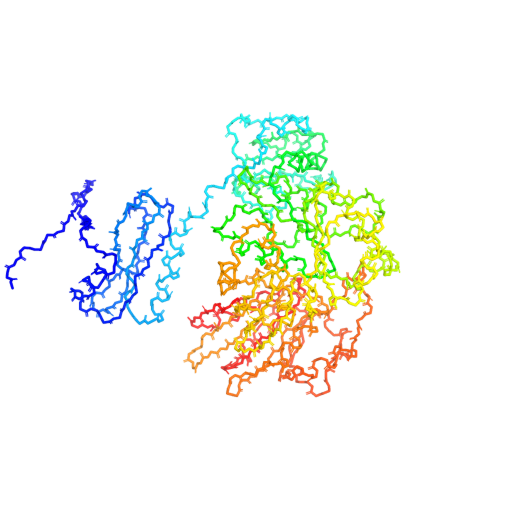 19.328 12.630 1.00 87.38 145 SER A N 1
ATOM 1136 C CA . SER A 1 145 ? -25.654 19.509 11.177 1.00 87.38 145 SER A CA 1
ATOM 1137 C C . SER A 1 145 ? -24.400 19.094 10.395 1.00 87.38 145 SER A C 1
ATOM 1139 O O . SER A 1 145 ? -24.444 18.973 9.169 1.00 87.38 145 SER A O 1
ATOM 1141 N N . LEU A 1 146 ? -23.267 18.875 11.076 1.00 91.19 146 LEU A N 1
ATOM 1142 C CA . LEU A 1 146 ? -22.006 18.544 10.417 1.00 91.19 146 LEU A CA 1
ATOM 1143 C C . LEU A 1 146 ? -21.940 17.060 10.051 1.00 91.19 146 LEU A C 1
ATOM 1145 O O . LEU A 1 146 ? -21.959 16.178 10.907 1.00 91.19 146 LEU A O 1
ATOM 1149 N N . THR A 1 147 ? -21.735 16.791 8.763 1.00 91.19 147 THR A N 1
ATOM 1150 C CA . THR A 1 147 ? -21.353 15.461 8.280 1.00 91.19 147 THR A CA 1
ATOM 1151 C C . THR A 1 147 ? -19.850 15.431 8.027 1.00 91.19 147 THR A C 1
ATOM 1153 O O . THR A 1 147 ? -19.319 16.216 7.235 1.00 91.19 147 THR A O 1
ATOM 1156 N N . LEU A 1 148 ? -19.156 14.539 8.734 1.00 95.06 148 LEU A N 1
ATOM 1157 C CA . LEU A 1 148 ? -17.709 14.356 8.642 1.00 95.06 148 LEU A CA 1
ATOM 1158 C C . LEU A 1 148 ? -17.432 12.986 8.035 1.00 95.06 148 LEU A C 1
ATOM 1160 O O . LEU A 1 148 ? -17.821 11.976 8.613 1.00 95.06 148 LEU A O 1
ATOM 1164 N N . THR A 1 149 ? -16.759 12.947 6.892 1.00 92.94 149 THR A N 1
ATOM 1165 C CA . THR A 1 149 ? -16.519 11.709 6.128 1.00 92.94 149 THR A CA 1
ATOM 1166 C C . THR A 1 149 ? -15.041 11.328 6.051 1.00 92.94 149 THR A C 1
ATOM 1168 O O . THR A 1 149 ? -14.673 10.306 5.472 1.00 92.94 149 THR A O 1
ATOM 1171 N N . GLY A 1 150 ? -14.176 12.137 6.663 1.00 92.62 150 GLY A N 1
ATOM 1172 C CA . GLY A 1 150 ? -12.745 11.894 6.737 1.00 92.62 150 GLY A CA 1
ATOM 1173 C C . GLY A 1 150 ? -12.050 12.824 7.724 1.00 92.62 150 GLY A C 1
ATOM 1174 O O . GLY A 1 150 ? -12.657 13.719 8.314 1.00 92.62 150 GLY A O 1
ATOM 1175 N N . ILE A 1 151 ? -10.754 12.595 7.929 1.00 93.94 151 ILE A N 1
ATOM 1176 C CA . ILE A 1 151 ? -9.889 13.436 8.758 1.00 93.94 151 ILE A CA 1
ATOM 1177 C C . ILE A 1 151 ? -8.581 13.661 8.013 1.00 93.94 151 ILE A C 1
ATOM 1179 O O . ILE A 1 151 ? -7.970 12.712 7.521 1.00 93.94 151 ILE A O 1
ATOM 1183 N N . ASN A 1 152 ? -8.094 14.901 7.992 1.00 91.62 152 ASN A N 1
ATOM 1184 C CA . ASN A 1 152 ? -6.801 15.236 7.402 1.00 91.62 152 ASN A CA 1
ATOM 1185 C C . ASN A 1 152 ? -6.082 16.348 8.168 1.00 91.62 152 ASN A C 1
ATOM 1187 O O . ASN A 1 152 ? -6.690 17.124 8.882 1.00 91.62 152 ASN A O 1
ATOM 1191 N N . HIS A 1 153 ? -4.761 16.432 8.017 1.00 88.69 153 HIS A N 1
ATOM 1192 C CA . HIS A 1 153 ? -3.939 17.522 8.579 1.00 88.69 153 HIS A CA 1
ATOM 1193 C C . HIS A 1 153 ? -2.964 18.117 7.551 1.00 88.69 153 HIS A C 1
ATOM 1195 O O . HIS A 1 153 ? -2.355 19.170 7.763 1.00 88.69 153 HIS A O 1
ATOM 1201 N N . TYR A 1 154 ? -2.810 17.447 6.405 1.00 84.44 154 TYR A N 1
ATOM 1202 C CA . TYR A 1 154 ? -1.899 17.839 5.342 1.00 84.44 154 TYR A CA 1
ATOM 1203 C C . TYR A 1 154 ? -2.689 18.317 4.125 1.00 84.44 154 TYR A C 1
ATOM 1205 O O . TYR A 1 154 ? -3.359 17.531 3.460 1.00 84.44 154 TYR A O 1
ATOM 1213 N N . LEU A 1 155 ? -2.612 19.622 3.850 1.00 79.12 155 LEU A N 1
ATOM 1214 C CA . LEU A 1 155 ? -3.434 20.322 2.856 1.00 79.12 155 LEU A CA 1
ATOM 1215 C C . LEU A 1 155 ? -3.470 19.657 1.459 1.00 79.12 155 LEU A C 1
ATOM 1217 O O . LEU A 1 155 ? -4.557 19.593 0.883 1.00 79.12 155 LEU A O 1
ATOM 1221 N N . PRO A 1 156 ? -2.356 19.151 0.891 1.00 78.62 156 PRO A N 1
ATOM 1222 C CA . PRO A 1 156 ? -2.395 18.473 -0.407 1.00 78.62 156 PRO A CA 1
ATOM 1223 C C . PRO A 1 156 ? -3.339 17.266 -0.476 1.00 78.62 156 PRO A C 1
ATOM 1225 O O . PRO A 1 156 ? -3.888 17.011 -1.543 1.00 78.62 156 PRO A O 1
ATOM 1228 N N . TYR A 1 157 ? -3.573 16.575 0.644 1.00 78.00 157 TYR A N 1
ATOM 1229 C CA . TYR A 1 157 ? -4.403 15.362 0.713 1.00 78.00 157 TYR A CA 1
ATOM 1230 C C . TYR A 1 157 ? -5.831 15.606 1.196 1.00 78.00 157 TYR A C 1
ATOM 1232 O O . TYR A 1 157 ? -6.608 14.665 1.308 1.00 78.00 157 TYR A O 1
ATOM 1240 N N . VAL A 1 158 ? -6.174 16.860 1.482 1.00 82.12 158 VAL A N 1
ATOM 1241 C CA . VAL A 1 158 ? -7.517 17.245 1.906 1.00 82.12 158 VAL A CA 1
ATOM 1242 C C . VAL A 1 158 ? -8.509 17.103 0.754 1.00 82.12 158 VAL A C 1
ATOM 1244 O O . VAL A 1 158 ? -8.234 17.572 -0.364 1.00 82.12 158 VAL A O 1
ATOM 1247 N N . VAL A 1 159 ? -9.667 16.529 1.075 1.00 83.62 159 VAL A N 1
ATOM 1248 C CA . VAL A 1 159 ? -10.825 16.344 0.193 1.00 83.62 159 VAL A CA 1
ATOM 1249 C C . VAL A 1 159 ? -12.105 16.882 0.843 1.00 83.62 159 VAL A C 1
ATOM 1251 O O . VAL A 1 159 ? -12.111 17.262 2.016 1.00 83.62 159 VAL A O 1
ATOM 1254 N N . ALA A 1 160 ? -13.189 16.941 0.069 1.00 87.25 160 ALA A N 1
ATOM 1255 C CA . ALA A 1 160 ? -14.482 17.376 0.578 1.00 87.25 160 ALA A CA 1
ATOM 1256 C C . ALA A 1 160 ? -15.006 16.428 1.673 1.00 87.25 160 ALA A C 1
ATOM 1258 O O . ALA A 1 160 ? -14.823 15.213 1.583 1.00 87.25 160 ALA A O 1
ATOM 1259 N N . GLY A 1 161 ? -15.643 16.992 2.702 1.00 90.81 161 GLY A N 1
ATOM 1260 C CA . GLY A 1 161 ? -16.183 16.244 3.845 1.00 90.81 161 GLY A CA 1
ATOM 1261 C C . GLY A 1 161 ? -15.192 15.969 4.987 1.00 90.81 161 GLY A C 1
ATOM 1262 O O . GLY A 1 161 ? -15.597 15.493 6.050 1.00 90.81 161 GLY A O 1
ATOM 1263 N N . ASP A 1 162 ? -13.906 16.287 4.810 1.00 93.50 162 ASP A N 1
ATOM 1264 C CA . ASP A 1 162 ? -12.894 16.104 5.854 1.00 93.50 162 ASP A CA 1
ATOM 1265 C C . ASP A 1 162 ? -13.125 17.025 7.067 1.00 93.50 162 ASP A C 1
ATOM 1267 O O . ASP A 1 162 ? -13.574 18.165 6.936 1.00 93.50 162 ASP A O 1
ATOM 1271 N N . LEU A 1 163 ? -12.700 16.559 8.244 1.00 96.50 163 LEU A N 1
ATOM 1272 C CA . LEU A 1 163 ? -12.340 17.387 9.394 1.00 96.50 163 LEU A CA 1
ATOM 1273 C C . LEU A 1 163 ? -10.830 17.677 9.357 1.00 96.50 163 LEU A C 1
ATOM 1275 O O . LEU A 1 163 ? -10.003 16.763 9.448 1.00 96.50 163 LEU A O 1
ATOM 1279 N N . PHE A 1 164 ? -10.452 18.949 9.225 1.00 95.50 164 PHE A N 1
ATOM 1280 C CA . PHE A 1 164 ? -9.053 19.352 9.069 1.00 95.50 164 PHE A CA 1
ATOM 1281 C C . PHE A 1 164 ? -8.377 19.718 10.399 1.00 95.50 164 PHE A C 1
ATOM 1283 O O . PHE A 1 164 ? -8.791 20.664 11.051 1.00 95.50 164 PHE A O 1
ATOM 1290 N N . PHE A 1 165 ? -7.287 19.054 10.779 1.00 95.19 165 PHE A N 1
ATOM 1291 C CA . PHE A 1 165 ? -6.505 19.367 11.981 1.00 95.19 165 PHE A CA 1
ATOM 1292 C C . PHE A 1 165 ? -5.325 20.284 11.665 1.00 95.19 165 PHE A C 1
ATOM 1294 O O . PHE A 1 165 ? -4.441 19.921 10.883 1.00 95.19 165 PHE A O 1
ATOM 1301 N N . ASP A 1 166 ? -5.253 21.433 12.338 1.00 91.75 166 ASP A N 1
ATOM 1302 C CA . ASP A 1 166 ? -4.069 22.285 12.286 1.00 91.75 166 ASP A CA 1
ATOM 1303 C C . ASP A 1 166 ? -3.006 21.810 13.283 1.00 91.75 166 ASP A C 1
ATOM 1305 O O . ASP A 1 166 ? -3.009 22.175 14.454 1.00 91.75 166 ASP A O 1
ATOM 1309 N N . LEU A 1 167 ? -2.104 20.948 12.812 1.00 89.81 167 LEU A N 1
ATOM 1310 C CA . LEU A 1 167 ? -1.022 20.372 13.621 1.00 89.81 167 LEU A CA 1
ATOM 1311 C C . LEU A 1 167 ? 0.276 21.193 13.585 1.00 89.81 167 LEU A C 1
ATOM 1313 O O . LEU A 1 167 ? 1.329 20.678 13.970 1.00 89.81 167 LEU A O 1
ATOM 1317 N N . ARG A 1 168 ? 0.225 22.424 13.067 1.00 85.38 168 ARG A N 1
ATOM 1318 C CA . ARG A 1 168 ? 1.388 23.310 13.015 1.00 85.38 168 ARG A CA 1
ATOM 1319 C C . ARG A 1 168 ? 1.872 23.668 14.410 1.00 85.38 168 ARG A C 1
ATOM 1321 O O . ARG A 1 168 ? 1.092 23.748 15.359 1.00 85.38 168 ARG A O 1
ATOM 1328 N N . LYS A 1 169 ? 3.171 23.919 14.518 1.00 80.38 169 LYS A N 1
ATOM 1329 C CA . LYS A 1 169 ? 3.736 24.502 15.737 1.00 80.38 169 LYS A CA 1
ATOM 1330 C C . LYS A 1 169 ? 3.441 26.006 15.794 1.00 80.38 169 LYS A C 1
ATOM 1332 O O . LYS A 1 169 ? 3.273 26.609 14.733 1.00 80.38 169 LYS A O 1
ATOM 1337 N N . PRO A 1 170 ? 3.415 26.630 16.986 1.00 71.44 170 PRO A N 1
ATOM 1338 C CA . PRO A 1 170 ? 3.167 28.067 17.119 1.00 71.44 170 PRO A CA 1
ATOM 1339 C C . PRO A 1 170 ? 4.043 28.929 16.198 1.00 71.44 170 PRO A C 1
ATOM 1341 O O . PRO A 1 170 ? 3.535 29.834 15.542 1.00 71.44 170 PRO A O 1
ATOM 1344 N N . GLU A 1 171 ? 5.322 28.579 16.036 1.00 72.38 171 GLU A N 1
ATOM 1345 C CA . GLU A 1 171 ? 6.257 29.336 15.193 1.00 72.38 171 GLU A CA 1
ATOM 1346 C C . GLU A 1 171 ? 5.891 29.266 13.696 1.00 72.38 171 GLU A C 1
ATOM 1348 O O . GLU A 1 171 ? 6.095 30.218 12.945 1.00 72.38 171 GLU A O 1
ATOM 1353 N N . GLU A 1 172 ? 5.318 28.145 13.246 1.00 74.19 172 GLU A N 1
ATOM 1354 C CA . GLU A 1 172 ? 4.837 27.959 11.867 1.00 74.19 172 GLU A CA 1
ATOM 1355 C C . GLU A 1 172 ? 3.509 28.692 11.617 1.00 74.19 172 GLU A C 1
ATOM 1357 O O . GLU A 1 172 ? 3.178 29.017 10.474 1.00 74.19 172 GLU A O 1
ATOM 1362 N N . ILE A 1 173 ? 2.725 28.927 12.672 1.00 72.75 173 ILE A N 1
ATOM 1363 C CA . ILE A 1 173 ? 1.468 29.679 12.610 1.00 72.75 173 ILE A CA 1
ATOM 1364 C C . ILE A 1 173 ? 1.771 31.176 12.480 1.00 72.75 173 ILE A C 1
ATOM 1366 O O . ILE A 1 173 ? 1.194 31.837 11.616 1.00 72.75 173 ILE A O 1
ATOM 1370 N N . GLU A 1 174 ? 2.724 31.689 13.264 1.00 66.94 174 GLU A N 1
ATOM 1371 C CA . GLU A 1 174 ? 3.167 33.091 13.214 1.00 66.94 174 GLU A CA 1
ATOM 1372 C C . GLU A 1 174 ? 3.707 33.490 11.828 1.00 66.94 174 GLU A C 1
ATOM 1374 O O . GLU A 1 174 ? 3.413 34.581 11.341 1.00 66.94 174 GLU A O 1
ATOM 1379 N N . GLN A 1 175 ? 4.431 32.592 11.150 1.00 64.31 175 GLN A N 1
ATOM 1380 C CA . GLN A 1 175 ? 4.985 32.838 9.810 1.00 64.31 175 GLN A CA 1
ATOM 1381 C C . GLN A 1 175 ? 3.938 32.842 8.678 1.00 64.31 175 GLN A C 1
ATOM 1383 O O . GLN A 1 175 ? 4.165 33.468 7.644 1.00 64.31 175 GLN A O 1
ATOM 1388 N N . ASP A 1 176 ? 2.801 32.155 8.839 1.00 65.81 176 ASP A N 1
ATOM 1389 C CA . ASP A 1 176 ? 1.738 32.077 7.817 1.00 65.81 176 ASP A CA 1
ATOM 1390 C C . ASP A 1 176 ? 0.842 33.337 7.817 1.00 65.81 176 ASP A C 1
ATOM 1392 O O . ASP A 1 176 ? 0.226 33.673 6.800 1.00 65.81 176 ASP A O 1
ATOM 1396 N N . GLY A 1 177 ? 0.786 34.050 8.953 1.00 53.69 177 GLY A N 1
ATOM 1397 C CA . GLY A 1 177 ? 0.422 35.470 9.112 1.00 53.69 177 GLY A CA 1
ATOM 1398 C C . GLY A 1 177 ? -0.956 35.959 8.630 1.00 53.69 177 GLY A C 1
ATOM 1399 O O . GLY A 1 177 ? -1.269 37.130 8.816 1.00 53.69 177 GLY A O 1
ATOM 1400 N N . SER A 1 178 ? -1.783 35.126 7.987 1.00 56.28 178 SER A N 1
ATOM 1401 C CA . SER A 1 178 ? -2.905 35.630 7.167 1.00 56.28 178 SER A CA 1
ATOM 1402 C C . SER A 1 178 ? -4.127 34.711 7.035 1.00 56.28 178 SER A C 1
ATOM 1404 O O . SER A 1 178 ? -5.064 35.048 6.315 1.00 56.28 178 SER A O 1
ATOM 1406 N N . GLY A 1 179 ? -4.141 33.524 7.653 1.00 66.25 179 GLY A N 1
ATOM 1407 C CA . GLY A 1 179 ? -5.259 32.574 7.511 1.00 66.25 179 GLY A CA 1
ATOM 1408 C C . GLY A 1 179 ? -5.451 32.001 6.091 1.00 66.25 179 GLY A C 1
ATOM 1409 O O . GLY A 1 179 ? -6.361 31.197 5.868 1.00 66.25 179 GLY A O 1
ATOM 1410 N N . LEU A 1 180 ? -4.576 32.341 5.130 1.00 72.94 180 LEU A N 1
ATOM 1411 C CA . LEU A 1 180 ? -4.631 31.895 3.730 1.00 72.94 180 LEU A CA 1
ATOM 1412 C C . LEU A 1 180 ? -4.658 30.371 3.590 1.00 72.94 180 LEU A C 1
ATOM 1414 O O . LEU A 1 180 ? -5.302 29.840 2.681 1.00 72.94 180 LEU A O 1
ATOM 1418 N N . ARG A 1 181 ? -3.982 29.647 4.490 1.00 80.06 181 ARG A N 1
ATOM 1419 C CA . ARG A 1 181 ? -4.031 28.183 4.524 1.00 80.06 181 ARG A CA 1
ATOM 1420 C C . ARG A 1 181 ? -5.454 27.680 4.725 1.00 80.06 181 ARG A C 1
ATOM 1422 O O . ARG A 1 181 ? -5.885 26.814 3.969 1.00 80.06 181 ARG A O 1
ATOM 1429 N N . PHE A 1 182 ? -6.192 28.222 5.687 1.00 83.81 182 PHE A N 1
ATOM 1430 C CA . PHE A 1 182 ? -7.554 27.769 5.945 1.00 83.81 182 PHE A CA 1
ATOM 1431 C C . PHE A 1 182 ? -8.504 28.145 4.812 1.00 83.81 182 PHE A C 1
ATOM 1433 O O . PHE A 1 182 ? -9.317 27.317 4.417 1.00 83.81 182 PHE A O 1
ATOM 1440 N N . ALA A 1 183 ? -8.337 29.318 4.193 1.00 84.19 183 ALA A N 1
ATOM 1441 C CA . ALA A 1 183 ? -9.083 29.652 2.980 1.00 84.19 183 ALA A CA 1
ATOM 1442 C C . ALA A 1 183 ? -8.884 28.587 1.878 1.00 84.19 183 ALA A C 1
ATOM 1444 O O . ALA A 1 183 ? -9.841 28.179 1.222 1.00 84.19 183 ALA A O 1
ATOM 1445 N N . ARG A 1 184 ? -7.657 28.065 1.710 1.00 84.69 184 ARG A N 1
ATOM 1446 C CA . ARG A 1 184 ? -7.370 26.954 0.781 1.00 84.69 184 ARG A CA 1
ATOM 1447 C C . ARG A 1 184 ? -7.973 25.620 1.232 1.00 84.69 184 ARG A C 1
ATOM 1449 O O . ARG A 1 184 ? -8.418 24.862 0.375 1.00 84.69 184 ARG A O 1
ATOM 1456 N N . VAL A 1 185 ? -7.978 25.333 2.538 1.00 87.25 185 VAL A N 1
ATOM 1457 C CA . VAL A 1 185 ? -8.616 24.138 3.125 1.00 87.25 185 VAL A CA 1
ATOM 1458 C C . VAL A 1 185 ? -10.119 24.151 2.829 1.00 87.25 185 VAL A C 1
ATOM 1460 O O . VAL A 1 185 ? -10.617 23.236 2.185 1.00 87.25 185 VAL A O 1
ATOM 1463 N N . PHE A 1 186 ? -10.836 25.211 3.204 1.00 88.94 186 PHE A N 1
ATOM 1464 C CA . PHE A 1 186 ? -12.286 25.297 2.999 1.00 88.94 186 PHE A CA 1
ATOM 1465 C C . PHE A 1 186 ? -12.672 25.371 1.517 1.00 88.94 186 PHE A C 1
ATOM 1467 O O . PHE A 1 186 ? -13.677 24.787 1.123 1.00 88.94 186 PHE A O 1
ATOM 1474 N N . LYS A 1 187 ? -11.832 25.964 0.653 1.00 87.94 187 LYS A N 1
ATOM 1475 C CA . LYS A 1 187 ? -12.032 25.920 -0.808 1.00 87.94 187 LYS A CA 1
ATOM 1476 C C . LYS A 1 187 ? -12.027 24.490 -1.380 1.00 87.94 187 LYS A C 1
ATOM 1478 O O . LYS A 1 187 ? -12.584 24.275 -2.451 1.00 87.94 187 LYS A O 1
ATOM 1483 N N . LYS A 1 188 ? -11.420 23.515 -0.690 1.00 83.69 188 LYS A N 1
ATOM 1484 C CA . LYS A 1 188 ? -11.453 22.085 -1.059 1.00 83.69 188 LYS A CA 1
ATOM 1485 C C . LYS A 1 188 ? -12.699 21.341 -0.543 1.00 83.69 188 LYS A C 1
ATOM 1487 O O . LYS A 1 188 ? -12.793 20.140 -0.770 1.00 83.69 188 LYS A O 1
ATOM 1492 N N . GLY A 1 189 ? -13.640 22.021 0.121 1.00 86.81 189 GLY A N 1
ATOM 1493 C CA . GLY A 1 189 ? -14.900 21.430 0.593 1.00 86.81 189 GLY A CA 1
ATOM 1494 C C . GLY A 1 189 ? -14.827 20.752 1.965 1.00 86.81 189 GLY A C 1
ATOM 1495 O O . GLY A 1 189 ? -15.652 19.897 2.269 1.00 86.81 189 GLY A O 1
ATOM 1496 N N . VAL A 1 190 ? -13.826 21.085 2.782 1.00 91.50 190 VAL A N 1
ATOM 1497 C CA . VAL A 1 190 ? -13.712 20.618 4.176 1.00 91.50 190 VAL A CA 1
ATOM 1498 C C . VAL A 1 190 ? -14.923 21.056 4.989 1.00 91.50 190 VAL A C 1
ATOM 1500 O O . VAL A 1 190 ? -15.304 22.225 4.933 1.00 91.50 190 VAL A O 1
ATOM 1503 N N . SER A 1 191 ? -15.481 20.135 5.774 1.00 94.75 191 SER A N 1
ATOM 1504 C CA . SER A 1 191 ? -16.670 20.396 6.589 1.00 94.75 191 SE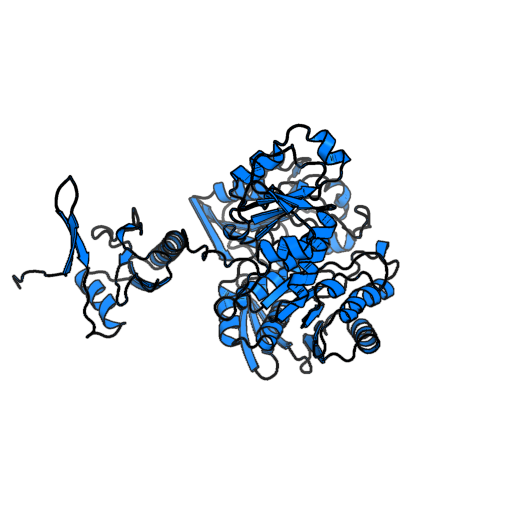R A CA 1
ATOM 1505 C C . SER A 1 191 ? -16.359 21.305 7.776 1.00 94.75 191 SER A C 1
ATOM 1507 O O . SER A 1 191 ? -17.146 22.192 8.095 1.00 94.75 191 SER A O 1
ATOM 1509 N N . ALA A 1 192 ? -15.212 21.101 8.433 1.00 95.31 192 ALA A N 1
ATOM 1510 C CA . ALA A 1 192 ? -14.759 21.943 9.538 1.00 95.31 192 ALA A CA 1
ATOM 1511 C C . ALA A 1 192 ? -13.251 21.812 9.805 1.00 95.31 192 ALA A C 1
ATOM 1513 O O . ALA A 1 192 ? -12.597 20.890 9.312 1.00 95.31 192 ALA A O 1
ATOM 1514 N N . ALA A 1 193 ? -12.694 22.703 10.631 1.00 95.00 193 ALA A N 1
ATOM 1515 C CA . ALA A 1 193 ? -11.302 22.625 11.081 1.00 95.00 193 ALA A CA 1
ATOM 1516 C C . ALA A 1 193 ? -11.162 22.547 12.613 1.00 95.00 193 ALA A C 1
ATOM 1518 O O . ALA A 1 193 ? -11.932 23.150 13.348 1.00 95.00 193 ALA A O 1
ATOM 1519 N N . VAL A 1 194 ? -10.147 21.838 13.104 1.00 95.31 194 VAL A N 1
ATOM 1520 C CA . VAL A 1 194 ? -9.757 21.765 14.517 1.00 95.31 194 VAL A CA 1
ATOM 1521 C C . VAL A 1 194 ? -8.522 22.628 14.729 1.00 95.31 194 VAL A C 1
ATOM 1523 O O . VAL A 1 194 ? -7.474 22.372 14.128 1.00 95.31 194 VAL A O 1
ATOM 1526 N N . ILE A 1 195 ? -8.647 23.643 15.581 1.00 93.12 195 ILE A N 1
ATOM 1527 C CA . ILE A 1 195 ? -7.608 24.654 15.812 1.00 93.12 195 ILE A CA 1
ATOM 1528 C C . ILE A 1 195 ? -7.421 24.931 17.305 1.00 93.12 195 ILE A C 1
ATOM 1530 O O . ILE A 1 195 ? -8.311 24.681 18.120 1.00 93.12 195 ILE A O 1
ATOM 1534 N N . GLY A 1 196 ? -6.253 25.466 17.661 1.00 91.56 196 GLY A N 1
ATOM 1535 C CA . GLY A 1 196 ? -5.989 25.957 19.013 1.00 91.56 196 GLY A CA 1
ATOM 1536 C C . GLY A 1 196 ? -6.898 27.136 19.382 1.00 91.56 196 GLY A C 1
ATOM 1537 O O . GLY A 1 196 ? -7.201 27.977 18.532 1.00 91.56 196 GLY A O 1
ATOM 1538 N N . LYS A 1 197 ? -7.342 27.213 20.644 1.00 88.25 197 LYS A N 1
ATOM 1539 C CA . LYS A 1 197 ? -8.208 28.296 21.165 1.00 88.25 197 LYS A CA 1
ATOM 1540 C C . LYS A 1 197 ? -7.624 29.695 20.932 1.00 88.25 197 LYS A C 1
ATOM 1542 O O . LYS A 1 197 ? -8.371 30.642 20.681 1.00 88.25 197 LYS A O 1
ATOM 1547 N N . GLU A 1 198 ? -6.303 29.815 20.968 1.00 82.12 198 GLU A N 1
ATOM 1548 C CA . GLU A 1 198 ? -5.543 31.033 20.687 1.00 82.12 198 GLU A CA 1
ATOM 1549 C C . GLU A 1 198 ? -5.729 31.553 19.250 1.00 82.12 198 GLU A C 1
ATOM 1551 O O . GLU A 1 198 ? -5.590 32.747 19.009 1.00 82.12 198 GLU A O 1
ATOM 1556 N N . ASN A 1 199 ? -6.135 30.687 18.316 1.00 79.12 199 ASN A N 1
ATOM 1557 C CA . ASN A 1 199 ? -6.350 31.016 16.904 1.00 79.12 199 ASN A CA 1
ATOM 1558 C C . ASN A 1 199 ? -7.830 31.261 16.551 1.00 79.12 199 ASN A C 1
ATOM 1560 O O . ASN A 1 199 ? -8.189 31.331 15.376 1.00 79.12 199 ASN A O 1
ATOM 1564 N N . SER A 1 200 ? -8.704 31.402 17.551 1.00 74.31 200 SER A N 1
ATOM 1565 C CA . SER A 1 200 ? -10.162 31.520 17.368 1.00 74.31 200 SER A CA 1
ATOM 1566 C C . SER A 1 200 ? -10.608 32.691 16.482 1.00 74.31 200 SER A C 1
ATOM 1568 O O . SER A 1 200 ? -11.609 32.569 15.782 1.00 74.31 200 SER A O 1
ATOM 1570 N N . ASN A 1 201 ? -9.854 33.793 16.449 1.00 72.88 201 ASN A N 1
ATOM 1571 C CA . ASN A 1 201 ? -10.193 34.984 15.657 1.00 72.88 201 ASN A CA 1
ATOM 1572 C C . ASN A 1 201 ? -9.727 34.916 14.190 1.00 72.88 201 ASN A C 1
ATOM 1574 O O . ASN A 1 201 ? -9.972 35.847 13.426 1.00 72.88 201 ASN A O 1
ATOM 1578 N N . VAL A 1 202 ? -9.027 33.852 13.787 1.00 70.75 202 VAL A N 1
ATOM 1579 C CA . VAL A 1 202 ? -8.353 33.776 12.477 1.00 70.75 202 VAL A CA 1
ATOM 1580 C C . VAL A 1 202 ? -9.314 33.363 11.354 1.00 70.75 202 VAL A C 1
ATOM 1582 O O . VAL A 1 202 ? -8.983 33.503 10.176 1.00 70.75 202 VAL A O 1
ATOM 1585 N N . ILE A 1 203 ? -10.511 32.858 11.683 1.00 76.25 203 ILE A N 1
ATOM 1586 C CA . ILE A 1 203 ? -11.408 32.278 10.684 1.00 76.25 203 ILE A CA 1
ATOM 1587 C C . ILE A 1 203 ? -12.901 32.397 11.011 1.00 76.25 203 ILE A C 1
ATOM 1589 O O . ILE A 1 203 ? -13.352 32.057 12.099 1.00 76.25 203 ILE A O 1
ATOM 1593 N N . ASN A 1 204 ? -13.682 32.802 10.006 1.00 83.88 204 ASN A N 1
ATOM 1594 C CA . ASN A 1 204 ? -15.144 32.769 10.023 1.00 83.88 204 ASN A CA 1
ATOM 1595 C C . ASN A 1 204 ? -15.672 31.555 9.231 1.00 83.88 204 ASN A C 1
ATOM 1597 O O . ASN A 1 204 ? -16.211 31.699 8.136 1.00 83.88 204 ASN A O 1
ATOM 1601 N N . ALA A 1 205 ? -15.424 30.352 9.748 1.00 88.81 205 ALA A N 1
ATOM 1602 C CA . ALA A 1 205 ? -15.875 29.074 9.187 1.00 88.81 205 ALA A CA 1
ATOM 1603 C C . ALA A 1 205 ? -16.131 28.066 10.327 1.00 88.81 205 ALA A C 1
ATOM 1605 O O . ALA A 1 205 ? -15.691 28.339 11.452 1.00 88.81 205 ALA A O 1
ATOM 1606 N N . PRO A 1 206 ? -16.809 26.926 10.073 1.00 94.06 206 PRO A N 1
ATOM 1607 C CA . PRO A 1 206 ? -17.012 25.875 11.068 1.00 94.06 206 PRO A CA 1
ATOM 1608 C C . PRO A 1 206 ? -15.690 25.404 11.680 1.00 94.06 206 PRO A C 1
ATOM 1610 O O . PRO A 1 206 ? -14.818 24.878 10.979 1.00 94.06 206 PRO A O 1
ATOM 1613 N N . VAL A 1 207 ? -15.528 25.589 12.990 1.00 94.62 207 VAL A N 1
ATOM 1614 C CA . VAL A 1 207 ? -14.311 25.178 13.700 1.00 94.62 207 VAL A CA 1
ATOM 1615 C C . VAL A 1 207 ? -14.602 24.547 15.049 1.00 94.62 207 VAL A C 1
ATOM 1617 O O . VAL A 1 207 ? -15.542 24.934 15.735 1.00 94.62 207 VAL A O 1
ATOM 1620 N N . LEU A 1 208 ? -13.742 23.615 15.451 1.00 96.25 208 LEU A N 1
ATOM 1621 C CA . LEU A 1 208 ? -13.652 23.094 16.807 1.00 96.25 208 LEU A CA 1
ATOM 1622 C C . LEU A 1 208 ? -12.429 23.705 17.494 1.00 96.25 208 LEU A C 1
ATOM 1624 O O . LEU A 1 208 ? -11.288 23.451 17.098 1.00 96.25 208 LEU A O 1
ATOM 1628 N N . LEU A 1 209 ? -12.667 24.494 18.538 1.00 95.69 209 LEU A N 1
ATOM 1629 C CA . LEU A 1 209 ? -11.611 25.107 19.336 1.00 95.69 209 LEU A CA 1
ATOM 1630 C C . LEU A 1 209 ? -11.151 24.148 20.434 1.00 95.69 209 LEU A C 1
ATOM 1632 O O . LEU A 1 209 ? -11.922 23.815 21.333 1.00 95.69 209 LEU A O 1
ATOM 1636 N N . VAL A 1 210 ? -9.880 23.753 20.407 1.00 96.19 210 VAL A N 1
ATOM 1637 C CA . VAL A 1 210 ? -9.267 22.843 21.389 1.00 96.19 210 VAL A CA 1
ATOM 1638 C C . VAL A 1 210 ? -8.041 23.475 22.040 1.00 96.19 210 VAL A C 1
ATOM 1640 O O . VAL A 1 210 ? -7.481 24.444 21.540 1.00 96.19 210 VAL A O 1
ATOM 1643 N N . SER A 1 211 ? -7.602 22.945 23.181 1.00 94.19 211 SER A N 1
ATOM 1644 C CA . SER A 1 211 ? -6.372 23.419 23.835 1.00 94.19 211 SER A CA 1
ATOM 1645 C C . SER A 1 211 ? -5.101 22.997 23.094 1.00 94.19 211 SER A C 1
ATOM 1647 O O . SER A 1 211 ? -4.105 23.709 23.135 1.00 94.19 211 SER A O 1
ATOM 1649 N N . ASN A 1 212 ? -5.116 21.832 22.438 1.00 93.19 212 ASN A N 1
ATOM 1650 C CA . ASN A 1 212 ? -3.995 21.317 21.658 1.00 93.19 212 ASN A CA 1
ATOM 1651 C C . ASN A 1 212 ? -4.511 20.397 20.530 1.00 93.19 212 ASN A C 1
ATOM 1653 O O . ASN A 1 212 ? -4.958 19.283 20.822 1.00 93.19 212 ASN A O 1
ATOM 1657 N N . PRO A 1 213 ? -4.427 20.815 19.251 1.00 94.25 213 PRO A N 1
ATOM 1658 C CA . PRO A 1 213 ? -4.906 20.019 18.116 1.00 94.25 213 PRO A CA 1
ATOM 1659 C C . PRO A 1 213 ? -4.249 18.641 17.966 1.00 94.25 213 PRO A C 1
ATOM 1661 O O . PRO A 1 213 ? -4.922 17.675 17.607 1.00 94.25 213 PRO A O 1
ATOM 1664 N N . ALA A 1 214 ? -2.955 18.509 18.271 1.00 92.62 214 ALA A N 1
ATOM 1665 C CA . ALA A 1 214 ? -2.256 17.226 18.180 1.00 92.62 214 ALA A CA 1
ATOM 1666 C C . ALA A 1 214 ? -2.731 16.239 19.253 1.00 92.62 214 ALA A C 1
ATOM 1668 O O . ALA A 1 214 ? -2.962 15.065 18.958 1.00 92.62 214 ALA A O 1
ATOM 1669 N N . LYS A 1 215 ? -2.932 16.727 20.483 1.00 94.19 215 LYS A N 1
ATOM 1670 C CA . LYS A 1 215 ? -3.501 15.928 21.573 1.00 94.19 215 LYS A CA 1
ATOM 1671 C C . LYS A 1 215 ? -4.945 15.522 21.269 1.00 94.19 215 LYS A C 1
ATOM 1673 O O . LYS A 1 215 ? -5.283 14.355 21.431 1.00 94.19 215 LYS A O 1
ATOM 1678 N N . ALA A 1 216 ? -5.750 16.443 20.739 1.00 96.75 216 ALA A N 1
ATOM 1679 C CA . ALA A 1 216 ? -7.116 16.157 20.311 1.00 96.75 216 ALA A CA 1
ATOM 1680 C C . ALA A 1 216 ? -7.161 15.036 19.254 1.00 96.75 216 ALA A C 1
ATOM 1682 O O . ALA A 1 216 ? -7.946 14.098 19.380 1.00 96.75 216 ALA A O 1
ATOM 1683 N N . LEU A 1 217 ? -6.276 15.067 18.248 1.00 96.44 217 LEU A N 1
ATOM 1684 C CA . LEU A 1 217 ? -6.192 14.000 17.243 1.00 96.44 217 LEU A CA 1
ATOM 1685 C C . LEU A 1 217 ? -5.826 12.639 17.864 1.00 96.44 217 LEU A C 1
ATOM 1687 O O . LEU A 1 217 ? -6.407 11.616 17.501 1.00 96.44 217 LEU A O 1
ATOM 1691 N N . GLN A 1 218 ? -4.882 12.616 18.808 1.00 94.75 218 GLN A N 1
ATOM 1692 C CA . GLN A 1 218 ? -4.502 11.403 19.538 1.00 94.75 218 GLN A CA 1
ATOM 1693 C C . GLN A 1 218 ? -5.667 10.841 20.372 1.00 94.75 218 GLN A C 1
ATOM 1695 O O . GLN A 1 218 ? -5.898 9.628 20.368 1.00 94.75 218 GLN A O 1
ATOM 1700 N N . GLU A 1 219 ? -6.396 11.696 21.091 1.00 95.69 219 GLU A N 1
ATOM 1701 C CA . GLU A 1 219 ? -7.548 11.310 21.916 1.00 95.69 219 GLU A CA 1
ATOM 1702 C C . GLU A 1 219 ? -8.672 10.728 21.053 1.00 95.69 219 GLU A C 1
ATOM 1704 O O . GLU A 1 219 ? -9.182 9.649 21.360 1.00 95.69 219 GLU A O 1
ATOM 1709 N N . LEU A 1 220 ? -8.981 11.359 19.916 1.00 96.81 220 LEU A N 1
ATOM 1710 C CA . LEU A 1 220 ? -9.963 10.845 18.959 1.00 96.81 220 LEU A CA 1
ATOM 1711 C C . LEU A 1 220 ? -9.548 9.511 18.350 1.00 96.81 220 LEU A C 1
ATOM 1713 O O . LEU A 1 220 ? -10.363 8.593 18.283 1.00 96.81 220 LEU A O 1
ATOM 1717 N N . ALA A 1 221 ? -8.284 9.368 17.945 1.00 95.75 221 ALA A N 1
ATOM 1718 C CA . ALA A 1 221 ? -7.760 8.105 17.433 1.00 95.75 221 ALA A CA 1
ATOM 1719 C C . ALA A 1 221 ? -7.911 6.977 18.465 1.00 95.75 221 ALA A C 1
ATOM 1721 O O . ALA A 1 221 ? -8.309 5.860 18.131 1.00 95.75 221 ALA A O 1
ATOM 1722 N N . THR A 1 222 ? -7.631 7.285 19.733 1.00 94.38 222 THR A N 1
ATOM 1723 C CA . THR A 1 222 ? -7.745 6.338 20.847 1.00 94.38 222 THR A CA 1
ATOM 1724 C C . THR A 1 222 ? -9.202 5.964 21.111 1.00 94.38 222 THR A C 1
ATOM 1726 O O . THR A 1 222 ? -9.521 4.779 21.197 1.00 94.38 222 THR A O 1
ATOM 1729 N N . ALA A 1 223 ? -10.095 6.952 21.194 1.00 96.81 223 ALA A N 1
ATOM 1730 C CA . ALA A 1 223 ? -11.519 6.732 21.417 1.00 96.81 223 ALA A CA 1
ATOM 1731 C C . ALA A 1 223 ? -12.151 5.926 20.275 1.00 96.81 223 ALA A C 1
ATOM 1733 O O . ALA A 1 223 ? -12.834 4.938 20.537 1.00 96.81 223 ALA A O 1
ATOM 1734 N N . THR A 1 224 ? -11.845 6.277 19.023 1.00 97.50 224 THR A N 1
ATOM 1735 C CA . THR A 1 224 ? -12.318 5.549 17.835 1.00 97.50 224 THR A CA 1
ATOM 1736 C C . THR A 1 224 ? -11.838 4.105 17.865 1.00 97.50 224 THR A C 1
ATOM 1738 O O . THR A 1 224 ? -12.624 3.181 17.709 1.00 97.50 224 THR A O 1
ATOM 1741 N N . SER A 1 225 ? -10.556 3.880 18.161 1.00 95.81 225 SER A N 1
ATOM 1742 C CA . SER A 1 225 ? -9.997 2.534 18.279 1.00 95.81 225 SER A CA 1
ATOM 1743 C C . SER A 1 225 ? -10.673 1.691 19.368 1.00 95.81 225 SER A C 1
ATOM 1745 O O . SER A 1 225 ? -10.857 0.488 19.176 1.00 95.81 225 SER A O 1
ATOM 1747 N N . LEU A 1 226 ? -11.037 2.291 20.506 1.00 94.56 226 LEU A N 1
ATOM 1748 C CA . LEU A 1 226 ? -11.721 1.594 21.597 1.00 94.56 226 LEU A CA 1
ATOM 1749 C C . LEU A 1 226 ? -13.188 1.284 21.277 1.00 94.56 226 LEU A C 1
ATOM 1751 O O . LEU A 1 226 ? -13.655 0.218 21.668 1.00 94.56 226 LEU A O 1
ATOM 1755 N N . GLN A 1 227 ? -13.879 2.188 20.577 1.00 96.19 227 GLN A N 1
ATOM 1756 C CA . GLN A 1 227 ? -15.290 2.042 20.192 1.00 96.19 227 GLN A CA 1
ATOM 1757 C C . GLN A 1 227 ? -15.490 1.213 18.919 1.00 96.19 227 GLN A C 1
ATOM 1759 O O . GLN A 1 227 ? -16.594 0.758 18.656 1.00 96.19 227 GLN A O 1
ATOM 1764 N N . PHE A 1 228 ? -14.445 1.022 18.113 1.00 97.38 228 PHE A N 1
ATOM 1765 C CA . PHE A 1 228 ? -14.543 0.244 16.888 1.00 97.38 228 PHE A CA 1
ATOM 1766 C C . PHE A 1 228 ? -14.691 -1.257 17.180 1.00 97.38 228 PHE A C 1
ATOM 1768 O O . PHE A 1 228 ? -13.760 -1.919 17.675 1.00 97.38 228 PHE A O 1
ATOM 1775 N N . ASP A 1 229 ? -15.859 -1.781 16.813 1.00 93.88 229 ASP A N 1
ATOM 1776 C CA . ASP A 1 229 ? -16.249 -3.183 16.987 1.00 93.88 229 ASP A CA 1
ATOM 1777 C C . ASP A 1 229 ? -15.748 -4.102 15.863 1.00 93.88 229 ASP A C 1
ATOM 1779 O O . ASP A 1 229 ? -15.716 -5.323 16.028 1.00 93.88 229 ASP A O 1
ATOM 1783 N N . GLY A 1 230 ? -15.309 -3.534 14.737 1.00 96.44 230 GLY A N 1
ATOM 1784 C CA . GLY A 1 230 ? -14.737 -4.293 13.630 1.00 96.44 230 GLY A CA 1
ATOM 1785 C C . GLY A 1 230 ? -13.327 -4.834 13.901 1.00 96.44 230 GLY A C 1
ATOM 1786 O O . GLY A 1 230 ? -12.722 -4.662 14.969 1.00 96.44 230 GLY A O 1
ATOM 1787 N N . VAL A 1 231 ? -12.768 -5.494 12.887 1.00 98.25 231 VAL A N 1
ATOM 1788 C CA . VAL A 1 231 ? -11.452 -6.138 12.962 1.00 98.25 231 VAL A CA 1
ATOM 1789 C C . VAL A 1 231 ? -10.355 -5.165 12.542 1.00 98.25 231 VAL A C 1
ATOM 1791 O O . VAL A 1 231 ? -10.372 -4.610 11.446 1.00 98.25 231 VAL A O 1
ATOM 1794 N N . LYS A 1 232 ? -9.346 -4.975 13.394 1.00 98.31 232 LYS A N 1
ATOM 1795 C CA . LYS A 1 232 ? -8.166 -4.160 13.070 1.00 98.31 232 LYS A CA 1
ATOM 1796 C C . LYS A 1 232 ? -6.985 -5.039 12.687 1.00 98.31 232 LYS A C 1
ATOM 1798 O O . LYS A 1 232 ? -6.539 -5.861 13.491 1.00 98.31 232 LYS A O 1
ATOM 1803 N N . VAL A 1 233 ? -6.452 -4.818 11.489 1.00 98.56 233 VAL A N 1
ATOM 1804 C CA . VAL A 1 233 ? -5.229 -5.456 10.991 1.00 98.56 233 VAL A CA 1
ATOM 1805 C C . VAL A 1 233 ? -4.112 -4.425 11.013 1.00 98.56 233 VAL A C 1
ATOM 1807 O O . VAL A 1 233 ? -4.126 -3.468 10.242 1.00 98.56 233 VAL A O 1
ATOM 1810 N N . GLN A 1 234 ? -3.136 -4.604 11.896 1.00 97.50 234 GLN A N 1
ATOM 1811 C CA . GLN A 1 234 ? -1.945 -3.769 11.925 1.00 97.50 234 GLN A CA 1
ATOM 1812 C C . GLN A 1 234 ? -0.843 -4.399 11.078 1.00 97.50 234 GLN A C 1
ATOM 1814 O O . GLN A 1 234 ? -0.451 -5.539 11.312 1.00 97.50 234 GLN A O 1
ATOM 1819 N N . VAL A 1 235 ? -0.301 -3.642 10.129 1.00 97.00 235 VAL A N 1
ATOM 1820 C CA . VAL A 1 235 ? 0.773 -4.100 9.244 1.00 97.00 235 VAL A CA 1
ATOM 1821 C C . VAL A 1 235 ? 2.080 -3.421 9.639 1.00 97.00 235 VAL A C 1
ATOM 1823 O O . VAL A 1 235 ? 2.213 -2.198 9.544 1.00 97.00 235 VAL A O 1
ATOM 1826 N N . ILE A 1 236 ? 3.050 -4.227 10.067 1.00 93.56 236 ILE A N 1
ATOM 1827 C CA . ILE A 1 236 ? 4.407 -3.819 10.439 1.00 93.56 236 ILE A CA 1
ATOM 1828 C C . ILE A 1 236 ? 5.447 -4.596 9.617 1.00 93.56 236 ILE A C 1
ATOM 1830 O O . ILE A 1 236 ? 5.141 -5.539 8.885 1.00 93.56 236 ILE A O 1
ATOM 1834 N N . GLY A 1 237 ? 6.707 -4.183 9.726 1.00 89.69 237 GLY A N 1
ATOM 1835 C CA . GLY A 1 237 ? 7.840 -4.799 9.031 1.00 89.69 237 GLY A CA 1
ATOM 1836 C C . GLY A 1 237 ? 8.854 -3.764 8.564 1.00 89.69 237 GLY A C 1
ATOM 1837 O O . GLY A 1 237 ? 8.622 -2.553 8.679 1.00 89.69 237 GLY A O 1
ATOM 1838 N N . SER A 1 238 ? 10.005 -4.221 8.082 1.00 83.75 238 SER A N 1
ATOM 1839 C CA . SER A 1 238 ? 10.984 -3.333 7.441 1.00 83.75 238 SER A CA 1
ATOM 1840 C C . SER A 1 238 ? 10.490 -2.948 6.036 1.00 83.75 238 SER A C 1
ATOM 1842 O O . SER A 1 238 ? 10.139 -1.795 5.804 1.00 83.75 238 SER A O 1
ATOM 1844 N N . HIS A 1 239 ? 10.191 -3.925 5.183 1.00 83.38 239 HIS A N 1
ATOM 1845 C CA . HIS A 1 239 ? 9.666 -3.732 3.821 1.00 83.38 239 HIS A CA 1
ATOM 1846 C C . HIS A 1 239 ? 8.303 -4.414 3.624 1.00 83.38 239 HIS A C 1
ATOM 1848 O O . HIS A 1 239 ? 7.856 -5.156 4.483 1.00 83.38 239 HIS A O 1
ATOM 1854 N N . GLY A 1 240 ? 7.616 -4.151 2.506 1.00 86.06 240 GLY A N 1
ATOM 1855 C CA . GLY A 1 240 ? 6.390 -4.874 2.117 1.00 86.06 240 GLY A CA 1
ATOM 1856 C C . GLY A 1 240 ? 5.080 -4.412 2.775 1.00 86.06 240 GLY A C 1
ATOM 1857 O O . GLY A 1 240 ? 4.009 -4.811 2.329 1.00 86.06 240 GLY A O 1
ATOM 1858 N N . LYS A 1 241 ? 5.131 -3.518 3.772 1.00 91.69 241 LYS A N 1
ATOM 1859 C CA . LYS A 1 241 ? 3.949 -3.043 4.519 1.00 91.69 241 LYS A CA 1
ATOM 1860 C C . LYS A 1 241 ? 2.847 -2.433 3.641 1.00 91.69 241 LYS A C 1
ATOM 1862 O O . LYS A 1 241 ? 1.703 -2.883 3.671 1.00 91.69 241 LYS A O 1
ATOM 1867 N N . THR A 1 242 ? 3.188 -1.416 2.848 1.00 88.94 242 THR A N 1
ATOM 1868 C CA . THR A 1 242 ? 2.224 -0.723 1.979 1.00 88.94 242 THR A CA 1
ATOM 1869 C C . THR A 1 242 ? 1.673 -1.655 0.901 1.00 88.94 242 THR A C 1
ATOM 1871 O O . THR A 1 242 ? 0.476 -1.616 0.625 1.00 88.94 242 THR A O 1
ATOM 1874 N N . GLY A 1 243 ? 2.516 -2.534 0.343 1.00 90.50 243 GLY A N 1
ATOM 1875 C CA . GLY A 1 243 ? 2.107 -3.549 -0.632 1.00 90.50 243 GLY A CA 1
ATOM 1876 C C . GLY A 1 243 ? 1.099 -4.539 -0.048 1.00 90.50 243 GLY A C 1
ATOM 1877 O O . GLY A 1 243 ? 0.056 -4.767 -0.646 1.00 90.50 243 GLY A O 1
ATOM 1878 N N . PHE A 1 244 ? 1.352 -5.047 1.160 1.00 95.50 244 PHE A N 1
ATOM 1879 C CA . PHE A 1 244 ? 0.414 -5.926 1.858 1.00 95.50 244 PHE A CA 1
ATOM 1880 C C . PHE A 1 244 ? -0.931 -5.231 2.113 1.00 95.50 244 PHE A C 1
ATOM 1882 O O . PHE A 1 244 ? -1.981 -5.782 1.802 1.00 95.50 244 PHE A O 1
ATOM 1889 N N . LYS A 1 245 ? -0.912 -3.998 2.641 1.00 95.19 245 LYS A N 1
ATOM 1890 C CA . LYS A 1 245 ? -2.130 -3.219 2.917 1.00 95.19 245 LYS A CA 1
ATOM 1891 C C . LYS A 1 245 ? -2.958 -2.972 1.655 1.00 95.19 245 LYS A C 1
ATOM 1893 O O . LYS A 1 245 ? -4.170 -3.145 1.692 1.00 95.19 245 LYS A O 1
ATOM 1898 N N . THR A 1 246 ? -2.320 -2.532 0.572 1.00 92.56 246 THR A N 1
ATOM 1899 C CA . THR A 1 246 ? -3.005 -2.189 -0.688 1.00 92.56 246 THR A CA 1
ATOM 1900 C C . THR A 1 246 ? -3.580 -3.426 -1.370 1.00 92.56 246 THR A C 1
ATOM 1902 O O . THR A 1 246 ? -4.738 -3.396 -1.780 1.00 92.56 246 THR A O 1
ATOM 1905 N N . GLN A 1 247 ? -2.833 -4.535 -1.398 1.00 95.25 247 GLN A N 1
ATOM 1906 C CA . GLN A 1 247 ? -3.336 -5.818 -1.892 1.00 95.25 247 GLN A CA 1
ATOM 1907 C C . GLN A 1 247 ? -4.498 -6.329 -1.038 1.00 95.25 247 GLN A C 1
ATOM 1909 O O . GLN A 1 247 ? -5.562 -6.605 -1.580 1.00 95.25 247 GLN A O 1
ATOM 1914 N N . LEU A 1 248 ? -4.348 -6.386 0.292 1.00 97.62 248 LEU A N 1
ATOM 1915 C CA . LEU A 1 248 ? -5.423 -6.843 1.175 1.00 97.62 248 LEU A CA 1
ATOM 1916 C C . LEU A 1 248 ? -6.673 -5.974 1.014 1.00 97.62 248 LEU A C 1
ATOM 1918 O O . LEU A 1 248 ? -7.757 -6.506 0.817 1.00 97.62 248 LEU A O 1
ATOM 1922 N N . HIS A 1 249 ? -6.526 -4.647 1.016 1.00 95.38 249 HIS A N 1
ATOM 1923 C CA . HIS A 1 249 ? -7.642 -3.735 0.779 1.00 95.38 249 HIS A CA 1
ATOM 1924 C C . HIS A 1 249 ? -8.381 -4.056 -0.527 1.00 95.38 249 HIS A C 1
ATOM 1926 O O . HIS A 1 249 ? -9.609 -4.071 -0.523 1.00 95.38 249 HIS A O 1
ATOM 1932 N N . HIS A 1 250 ? -7.658 -4.329 -1.620 1.00 92.88 250 HIS A N 1
ATOM 1933 C CA . HIS A 1 250 ? -8.239 -4.689 -2.919 1.00 92.88 250 HIS A CA 1
ATOM 1934 C C . HIS A 1 250 ? -8.986 -6.026 -2.894 1.00 92.88 250 HIS A C 1
ATOM 1936 O O . HIS A 1 250 ? -10.101 -6.104 -3.402 1.00 92.88 250 HIS A O 1
ATOM 1942 N N . LEU A 1 251 ? -8.413 -7.066 -2.280 1.00 93.94 251 LEU A N 1
ATOM 1943 C CA . LEU A 1 251 ? -9.025 -8.404 -2.264 1.00 93.94 251 LEU A CA 1
ATOM 1944 C C . LEU A 1 251 ? -10.291 -8.496 -1.417 1.00 93.94 251 LEU A C 1
ATOM 1946 O O . LEU A 1 251 ? -11.130 -9.362 -1.659 1.00 93.94 251 LEU A O 1
ATOM 1950 N N . LEU A 1 252 ? -10.400 -7.643 -0.400 1.00 93.69 252 LEU A N 1
ATOM 1951 C CA . LEU A 1 252 ? -11.561 -7.594 0.481 1.00 93.69 252 LEU A CA 1
ATOM 1952 C C . LEU A 1 252 ? -12.732 -6.806 -0.131 1.00 93.69 252 LEU A C 1
ATOM 1954 O O . LEU A 1 252 ? -13.854 -6.891 0.379 1.00 93.69 252 LEU A O 1
ATOM 1958 N N . GLN A 1 253 ? -12.498 -6.047 -1.212 1.00 86.25 253 GLN A N 1
ATOM 1959 C CA . GLN A 1 253 ? -13.557 -5.298 -1.888 1.00 86.25 253 GLN A CA 1
ATOM 1960 C C . GLN A 1 253 ? -14.670 -6.235 -2.358 1.00 86.25 253 GLN A C 1
ATOM 1962 O O . GLN A 1 253 ? -14.421 -7.317 -2.884 1.00 86.25 253 GLN A O 1
ATOM 1967 N N . GLY A 1 254 ? -15.918 -5.809 -2.166 1.00 79.12 254 GLY A N 1
ATOM 1968 C CA . GLY A 1 254 ? -17.101 -6.597 -2.521 1.00 79.12 254 GLY A CA 1
ATOM 1969 C C . GLY A 1 254 ? -17.488 -7.675 -1.504 1.00 79.12 254 GLY A C 1
ATOM 1970 O O . GLY A 1 254 ? -18.602 -8.182 -1.594 1.00 79.12 254 GLY A O 1
ATOM 1971 N N . GLN A 1 255 ? -16.632 -7.974 -0.520 1.00 91.50 255 GLN A N 1
ATOM 1972 C CA . GLN A 1 255 ? -16.926 -8.926 0.558 1.00 91.50 255 GLN A CA 1
ATOM 1973 C C . GLN A 1 255 ? -17.053 -8.248 1.923 1.00 91.50 255 GLN A C 1
ATOM 1975 O O . GLN A 1 255 ? -17.917 -8.625 2.711 1.00 91.50 255 GLN A O 1
ATOM 1980 N N . LEU A 1 256 ? -16.223 -7.235 2.194 1.00 93.50 256 LEU A N 1
ATOM 1981 C CA . LEU A 1 256 ? -16.232 -6.477 3.445 1.00 93.50 256 LEU A CA 1
ATOM 1982 C C . LEU A 1 256 ? -16.134 -4.970 3.179 1.00 93.50 256 LEU A C 1
ATOM 1984 O O . LEU A 1 256 ? -15.500 -4.530 2.219 1.00 93.50 256 LEU A O 1
ATOM 1988 N N . ARG A 1 257 ? -16.719 -4.161 4.068 1.00 93.44 257 ARG A N 1
ATOM 1989 C CA . ARG A 1 257 ? -16.469 -2.712 4.137 1.00 93.44 257 ARG A CA 1
ATOM 1990 C C . ARG A 1 257 ? -15.108 -2.488 4.798 1.00 93.44 257 ARG A C 1
ATOM 1992 O O . ARG A 1 257 ? -14.930 -2.808 5.976 1.00 93.44 257 ARG A O 1
ATOM 1999 N N . VAL A 1 258 ? -14.136 -1.977 4.045 1.00 94.38 258 VAL A N 1
ATOM 2000 C CA . VAL A 1 258 ? -12.744 -1.852 4.502 1.00 94.38 258 VAL A CA 1
ATOM 2001 C C . VAL A 1 258 ? -12.312 -0.399 4.565 1.00 94.38 258 VAL A C 1
ATOM 2003 O O . VAL A 1 258 ? -12.453 0.345 3.601 1.00 94.38 258 VAL A O 1
ATOM 2006 N N . HIS A 1 259 ? -11.704 -0.027 5.687 1.00 95.31 259 HIS A N 1
ATOM 2007 C CA . HIS A 1 259 ? -11.011 1.238 5.862 1.00 95.31 259 HIS A CA 1
ATOM 2008 C C . HIS A 1 259 ? -9.498 1.058 5.742 1.00 95.31 259 HIS A C 1
ATOM 2010 O O . HIS A 1 259 ? -8.892 0.300 6.505 1.00 95.31 259 HIS A O 1
ATOM 2016 N N . ALA A 1 260 ? -8.869 1.778 4.816 1.00 92.44 260 ALA A N 1
ATOM 2017 C CA . ALA A 1 260 ? -7.417 1.880 4.728 1.00 92.44 260 ALA A CA 1
ATOM 2018 C C . ALA A 1 260 ? -6.997 3.165 4.003 1.00 92.44 260 ALA A C 1
ATOM 2020 O O . ALA A 1 260 ? -7.592 3.561 3.005 1.00 92.44 260 ALA A O 1
ATOM 2021 N N . HIS A 1 261 ? -5.899 3.773 4.446 1.00 86.38 261 HIS A N 1
ATOM 2022 C CA . HIS A 1 261 ? -5.199 4.792 3.664 1.00 86.38 261 HIS A CA 1
ATOM 2023 C C . HIS A 1 261 ? -4.193 4.113 2.736 1.00 86.38 261 HIS A C 1
ATOM 2025 O O . HIS A 1 261 ? -3.274 3.456 3.225 1.00 86.38 261 HIS A O 1
ATOM 2031 N N . LEU A 1 262 ? -4.365 4.231 1.416 1.00 82.06 262 LEU A N 1
ATOM 2032 C CA . LEU A 1 262 ? -3.557 3.496 0.430 1.00 82.06 262 LEU A CA 1
ATOM 2033 C C . LEU A 1 262 ? -2.131 4.055 0.260 1.00 82.06 262 LEU A C 1
ATOM 2035 O O . LEU A 1 262 ? -1.218 3.301 -0.075 1.00 82.06 262 LEU A O 1
ATOM 2039 N N . ASP A 1 263 ? -1.909 5.328 0.592 1.00 75.38 263 ASP A N 1
ATOM 2040 C CA . ASP A 1 263 ? -0.592 5.969 0.633 1.00 75.38 263 ASP A CA 1
ATOM 2041 C C . ASP A 1 263 ? 0.300 5.410 1.759 1.00 75.38 263 ASP A C 1
ATOM 2043 O O . ASP A 1 263 ? -0.158 4.751 2.693 1.00 75.38 263 ASP A O 1
ATOM 2047 N N . SER A 1 264 ? 1.612 5.655 1.692 1.00 74.06 264 SER A N 1
ATOM 2048 C CA . SER A 1 264 ? 2.553 5.255 2.754 1.00 74.06 264 SER A CA 1
ATOM 2049 C C . SER A 1 264 ? 2.428 6.184 3.971 1.00 74.06 264 SER A C 1
ATOM 2051 O O . SER A 1 264 ? 3.251 7.071 4.192 1.00 74.06 264 SER A O 1
ATOM 2053 N N . ALA A 1 265 ? 1.390 5.963 4.771 1.00 76.81 265 ALA A N 1
ATOM 2054 C CA . ALA A 1 265 ? 0.991 6.776 5.914 1.00 76.81 265 ALA A CA 1
ATOM 2055 C C . ALA A 1 265 ? 1.257 6.048 7.249 1.00 76.81 265 ALA A C 1
ATOM 2057 O O . ALA A 1 265 ? 0.326 5.636 7.931 1.00 76.81 265 ALA A O 1
ATOM 2058 N N . ASN A 1 266 ? 2.529 5.874 7.626 1.00 80.88 266 ASN A N 1
ATOM 2059 C CA . ASN A 1 266 ? 2.925 4.939 8.696 1.00 80.88 266 ASN A CA 1
ATOM 2060 C C . ASN A 1 266 ? 3.596 5.578 9.933 1.00 80.88 266 ASN A C 1
ATOM 2062 O O . ASN A 1 266 ? 3.967 4.874 10.879 1.00 80.88 266 ASN A O 1
ATOM 2066 N N . LEU A 1 267 ? 3.738 6.907 9.949 1.00 86.88 267 LEU A N 1
ATOM 2067 C CA . LEU A 1 267 ? 4.221 7.680 11.100 1.00 86.88 267 LEU A CA 1
ATOM 2068 C C . LEU A 1 267 ? 3.092 7.979 12.102 1.00 86.88 267 LEU A C 1
ATOM 2070 O O . LEU A 1 267 ? 1.931 7.668 11.860 1.00 86.88 267 LEU A O 1
ATOM 2074 N N . GLN A 1 268 ? 3.426 8.628 13.222 1.00 87.50 268 GLN A N 1
ATOM 2075 C CA . GLN A 1 268 ? 2.497 8.861 14.335 1.00 87.50 268 GLN A CA 1
ATOM 2076 C C . GLN A 1 268 ? 1.200 9.577 13.920 1.00 87.50 268 GLN A C 1
ATOM 2078 O O . GLN A 1 268 ? 0.119 9.019 14.089 1.00 87.50 268 GLN A O 1
ATOM 2083 N N . ASN A 1 269 ? 1.303 10.782 13.348 1.00 88.56 269 ASN A N 1
ATOM 2084 C CA . ASN A 1 269 ? 0.125 11.572 12.974 1.00 88.56 269 ASN A CA 1
ATOM 2085 C C . ASN A 1 269 ? -0.699 10.899 11.862 1.00 88.56 269 ASN A C 1
ATOM 2087 O O . ASN A 1 269 ? -1.922 10.865 11.991 1.00 88.56 269 ASN A O 1
ATOM 2091 N N . PRO A 1 270 ? -0.092 10.321 10.802 1.00 89.44 270 PRO A N 1
ATOM 2092 C CA . PRO A 1 270 ? -0.843 9.539 9.823 1.00 89.44 270 PRO A CA 1
ATOM 2093 C C . PRO A 1 270 ? -1.571 8.318 10.410 1.00 89.44 270 PRO A C 1
ATOM 2095 O O . PRO A 1 270 ? -2.698 8.053 10.002 1.00 89.44 270 PRO A O 1
ATOM 2098 N N . VAL A 1 271 ? -0.991 7.620 11.395 1.00 92.19 271 VAL A N 1
ATOM 2099 C CA . VAL A 1 271 ? -1.658 6.501 12.090 1.00 92.19 271 VAL A CA 1
ATOM 2100 C C . VAL A 1 271 ? -2.835 6.989 12.934 1.00 92.19 271 VAL A C 1
ATOM 2102 O O . VAL A 1 271 ? -3.907 6.390 12.887 1.00 92.19 271 VAL A O 1
ATOM 2105 N N . TRP A 1 272 ? -2.681 8.087 13.678 1.00 94.19 272 TRP A N 1
ATOM 2106 C CA . TRP A 1 272 ? -3.801 8.668 14.424 1.00 94.19 272 TRP A CA 1
ATOM 2107 C C . TRP A 1 272 ? -4.917 9.148 13.499 1.00 94.19 272 TRP A C 1
ATOM 2109 O O . TRP A 1 272 ? -6.080 8.854 13.755 1.00 94.19 272 TRP A O 1
ATOM 2119 N N . ARG A 1 273 ? -4.564 9.801 12.384 1.00 93.81 273 ARG A N 1
ATOM 2120 C CA . ARG A 1 273 ? -5.508 10.156 11.317 1.00 93.81 273 ARG A CA 1
ATOM 2121 C C . ARG A 1 273 ? -6.261 8.921 10.824 1.00 93.81 273 ARG A C 1
ATOM 2123 O O . ARG A 1 273 ? -7.483 8.946 10.789 1.00 93.81 273 ARG A O 1
ATOM 2130 N N . ALA A 1 274 ? -5.542 7.847 10.495 1.00 93.31 274 ALA A N 1
ATOM 2131 C CA . ALA A 1 274 ? -6.137 6.611 10.000 1.00 93.31 274 ALA A CA 1
ATOM 2132 C C . ALA A 1 274 ? -7.140 6.011 10.988 1.00 93.31 274 ALA A C 1
ATOM 2134 O O . ALA A 1 274 ? -8.216 5.600 10.579 1.00 93.31 274 ALA A O 1
ATOM 2135 N N . LEU A 1 275 ? -6.814 5.990 12.280 1.00 96.00 275 LEU A N 1
ATOM 2136 C CA . LEU A 1 275 ? -7.724 5.490 13.309 1.00 96.00 275 LEU A CA 1
ATOM 2137 C C . LEU A 1 275 ? -8.940 6.396 13.494 1.00 96.00 275 LEU A C 1
ATOM 2139 O O . LEU A 1 275 ? -10.054 5.900 13.553 1.00 96.00 275 LEU A O 1
ATOM 2143 N N . ALA A 1 276 ? -8.737 7.709 13.586 1.00 96.62 276 ALA A N 1
ATOM 2144 C CA . ALA A 1 276 ? -9.820 8.655 13.834 1.00 96.62 276 ALA A CA 1
ATOM 2145 C C . ALA A 1 276 ? -10.776 8.796 12.628 1.00 96.62 276 ALA A C 1
ATOM 2147 O O . ALA A 1 276 ? -11.930 9.172 12.803 1.00 96.62 276 ALA A O 1
ATOM 2148 N N . ALA A 1 277 ? -10.308 8.477 11.417 1.00 95.56 277 ALA A N 1
ATOM 2149 C CA . ALA A 1 277 ? -11.089 8.522 10.182 1.00 95.56 277 ALA A CA 1
ATOM 2150 C C . ALA A 1 277 ? -11.859 7.225 9.867 1.00 95.56 277 ALA A C 1
ATOM 2152 O O . ALA A 1 277 ? -12.391 7.122 8.767 1.00 95.56 277 ALA A O 1
ATOM 2153 N N . ILE A 1 278 ? -11.887 6.226 10.762 1.00 96.94 278 ILE A N 1
ATOM 2154 C CA . ILE A 1 278 ? -12.619 4.972 10.516 1.00 96.94 278 ILE A CA 1
ATOM 2155 C C . ILE A 1 278 ? -14.116 5.286 10.289 1.00 96.94 278 ILE A C 1
ATOM 2157 O O . ILE A 1 278 ? -14.735 5.867 11.185 1.00 96.94 278 ILE A O 1
ATOM 2161 N N . PRO A 1 279 ? -14.709 4.904 9.140 1.00 95.19 279 PRO A N 1
ATOM 2162 C CA . PRO A 1 279 ? -16.142 5.036 8.879 1.00 95.19 279 PRO A CA 1
ATOM 2163 C C . PRO A 1 279 ? -16.989 4.187 9.827 1.00 95.19 279 PRO A C 1
ATOM 2165 O O . PRO A 1 279 ? -16.550 3.127 10.280 1.00 95.19 279 PRO A O 1
ATOM 2168 N N . ARG A 1 280 ? -18.223 4.626 10.096 1.00 93.31 280 ARG A N 1
ATOM 2169 C CA . ARG A 1 280 ? -19.166 3.943 11.006 1.00 93.31 280 ARG A CA 1
ATOM 2170 C C . ARG A 1 280 ? -19.434 2.490 10.656 1.00 93.31 280 ARG A C 1
ATOM 2172 O O . ARG A 1 280 ? -19.662 1.679 11.545 1.00 93.31 280 ARG A O 1
ATOM 2179 N N . ASP A 1 281 ? -19.434 2.179 9.375 1.00 93.62 281 ASP A N 1
ATOM 2180 C CA . ASP A 1 281 ? -19.856 0.892 8.851 1.00 93.62 281 ASP A CA 1
ATOM 2181 C C . ASP A 1 281 ? -18.681 0.025 8.375 1.00 93.62 281 ASP A C 1
ATOM 2183 O O . ASP A 1 281 ? -18.875 -1.047 7.796 1.00 93.62 281 ASP A O 1
ATOM 2187 N N . ALA A 1 282 ? -17.448 0.476 8.622 1.00 96.12 282 ALA A N 1
ATOM 2188 C CA . ALA A 1 282 ? -16.267 -0.319 8.352 1.00 96.12 282 ALA A CA 1
ATOM 2189 C C . ALA A 1 282 ? -16.311 -1.613 9.179 1.00 96.12 282 ALA A C 1
ATOM 2191 O O . ALA A 1 282 ? -16.500 -1.608 10.393 1.00 96.12 282 ALA A O 1
ATOM 2192 N N . GLN A 1 283 ? -16.085 -2.743 8.522 1.00 97.31 283 GLN A N 1
ATOM 2193 C CA . GLN A 1 283 ? -15.969 -4.051 9.167 1.00 97.31 283 GLN A CA 1
ATOM 2194 C C . GLN A 1 283 ? -14.506 -4.387 9.459 1.00 97.31 283 GLN A C 1
ATOM 2196 O O . GLN A 1 283 ? -14.201 -5.088 10.425 1.00 97.31 283 GLN A O 1
ATOM 2201 N N . VAL A 1 284 ? -13.593 -3.870 8.633 1.00 98.38 284 VAL A N 1
ATOM 2202 C CA . VAL A 1 284 ? -12.148 -4.060 8.769 1.00 98.38 284 VAL A CA 1
ATOM 2203 C C . VAL A 1 284 ? -11.437 -2.719 8.649 1.00 98.38 284 VAL A C 1
ATOM 2205 O O . VAL A 1 284 ? -11.735 -1.939 7.750 1.00 98.38 284 VAL A O 1
ATOM 2208 N N . ALA A 1 285 ? -10.452 -2.470 9.509 1.00 97.94 285 ALA A N 1
ATOM 2209 C CA . ALA A 1 285 ? -9.530 -1.347 9.374 1.00 97.94 285 ALA A CA 1
ATOM 2210 C C . ALA A 1 285 ? -8.087 -1.856 9.251 1.00 97.94 285 ALA A C 1
ATOM 2212 O O . ALA A 1 285 ? -7.576 -2.529 10.152 1.00 97.94 285 ALA A O 1
ATOM 2213 N N . ILE A 1 286 ? -7.422 -1.532 8.140 1.00 98.06 286 ILE A N 1
ATOM 2214 C CA . ILE A 1 286 ? -6.037 -1.930 7.866 1.00 98.06 286 ILE A CA 1
ATOM 2215 C C . ILE A 1 286 ? -5.118 -0.742 8.151 1.00 98.06 286 ILE A C 1
ATOM 2217 O O . ILE A 1 286 ? -5.115 0.255 7.428 1.00 98.06 286 ILE A O 1
ATOM 2221 N N . ILE A 1 287 ? -4.317 -0.855 9.209 1.00 96.38 287 ILE A N 1
ATOM 2222 C CA . ILE A 1 287 ? -3.465 0.223 9.709 1.00 96.38 287 ILE A CA 1
ATOM 2223 C C . ILE A 1 287 ? -1.997 -0.139 9.499 1.00 96.38 287 ILE A C 1
ATOM 2225 O O . ILE A 1 287 ? -1.443 -1.011 10.168 1.00 96.38 287 ILE A O 1
ATOM 2229 N N . GLU A 1 288 ? -1.343 0.557 8.574 1.00 93.81 288 GLU A N 1
ATOM 2230 C CA . GLU A 1 288 ? 0.104 0.464 8.407 1.00 93.81 288 GLU A CA 1
ATOM 2231 C C . GLU A 1 288 ? 0.815 1.288 9.484 1.00 93.81 288 GLU A C 1
ATOM 2233 O O . GLU A 1 288 ? 0.533 2.473 9.644 1.00 93.81 288 GLU A O 1
ATOM 2238 N N . ALA A 1 289 ? 1.780 0.691 10.184 1.00 90.56 289 ALA A N 1
ATOM 2239 C CA . ALA A 1 289 ? 2.571 1.394 11.186 1.00 90.56 289 ALA A CA 1
ATOM 2240 C C . ALA A 1 289 ? 4.067 1.098 11.026 1.00 90.56 289 ALA A C 1
ATOM 2242 O O . ALA A 1 289 ? 4.506 -0.051 10.975 1.00 90.56 289 ALA A O 1
ATOM 2243 N N . ALA A 1 290 ? 4.876 2.156 10.990 1.00 85.06 290 ALA A N 1
ATOM 2244 C CA . ALA A 1 290 ? 6.295 2.049 11.286 1.00 85.06 290 ALA A CA 1
ATOM 2245 C C . ALA A 1 290 ? 6.465 1.867 12.800 1.00 85.06 290 ALA A C 1
ATOM 2247 O O . ALA A 1 290 ? 5.569 2.204 13.580 1.00 85.06 290 ALA A O 1
ATOM 2248 N N . ILE A 1 291 ? 7.621 1.381 13.231 1.00 77.50 291 ILE A N 1
ATOM 2249 C CA . ILE A 1 291 ? 7.915 1.209 14.656 1.00 77.50 291 ILE A CA 1
ATOM 2250 C C . ILE A 1 291 ? 8.862 2.338 15.080 1.00 77.50 291 ILE A C 1
ATOM 2252 O O . ILE A 1 291 ? 9.841 2.582 14.371 1.00 77.50 291 ILE A O 1
ATOM 2256 N N . PRO A 1 292 ? 8.550 3.091 16.154 1.00 68.06 292 PRO A N 1
ATOM 2257 C CA . PRO A 1 292 ? 9.387 4.194 16.616 1.00 68.06 292 PRO A CA 1
ATOM 2258 C C . PRO A 1 292 ? 10.793 3.738 17.006 1.00 68.06 292 PRO A C 1
ATOM 2260 O O . PRO A 1 292 ? 10.998 2.614 17.443 1.00 68.06 292 PRO A O 1
ATOM 2263 N N . THR A 1 293 ? 11.748 4.654 16.916 1.00 61.31 293 THR A N 1
ATOM 2264 C CA . THR A 1 293 ? 13.177 4.421 17.153 1.00 61.31 293 THR A CA 1
ATOM 2265 C C . THR A 1 293 ? 13.566 4.282 18.630 1.00 61.31 293 THR A C 1
ATOM 2267 O O . THR A 1 293 ? 14.681 3.856 18.915 1.00 61.31 293 THR A O 1
ATOM 2270 N N . ALA A 1 294 ? 12.678 4.605 19.580 1.00 52.88 294 ALA A N 1
ATOM 2271 C CA . ALA A 1 294 ? 12.996 4.603 21.008 1.00 52.88 294 ALA A CA 1
ATOM 2272 C C . ALA A 1 294 ? 11.869 4.036 21.901 1.00 52.88 294 ALA A C 1
ATOM 2274 O O . ALA A 1 294 ? 10.729 4.495 21.848 1.00 52.88 294 ALA A O 1
ATOM 2275 N N . PHE A 1 295 ? 12.282 3.119 22.790 1.00 50.91 295 PHE A N 1
ATOM 2276 C CA . PHE A 1 295 ? 11.586 2.513 23.941 1.00 50.91 295 PHE A CA 1
ATOM 2277 C C . PHE A 1 295 ? 10.475 1.479 23.683 1.00 50.91 295 PHE A C 1
ATOM 2279 O O . PHE A 1 295 ? 9.465 1.733 23.035 1.00 50.91 295 PHE A O 1
ATOM 2286 N N . ALA A 1 296 ? 10.602 0.334 24.366 1.00 47.22 296 ALA A N 1
ATOM 2287 C CA . ALA A 1 296 ? 9.491 -0.572 24.630 1.00 47.22 296 ALA A CA 1
ATOM 2288 C C . ALA A 1 296 ? 8.430 0.157 25.480 1.00 47.22 296 ALA A C 1
ATOM 2290 O O . ALA A 1 296 ? 8.703 0.508 26.625 1.00 47.22 296 ALA A O 1
ATOM 2291 N N . GLY A 1 297 ? 7.226 0.369 24.940 1.00 47.62 297 GLY A N 1
ATOM 2292 C CA . GLY A 1 297 ? 6.104 0.990 25.670 1.00 47.62 297 GLY A CA 1
ATOM 2293 C C . GLY A 1 297 ? 5.451 2.200 24.994 1.00 47.62 297 GLY A C 1
ATOM 2294 O O . GLY A 1 297 ? 4.380 2.613 25.418 1.00 47.62 297 GLY A O 1
ATOM 2295 N N . THR A 1 298 ? 6.041 2.739 23.924 1.00 57.69 298 THR A N 1
ATOM 2296 C CA . THR A 1 298 ? 5.480 3.848 23.119 1.00 57.69 298 THR A CA 1
ATOM 2297 C C . THR A 1 298 ? 4.901 3.374 21.784 1.00 57.69 298 THR A C 1
ATOM 2299 O O . THR A 1 298 ? 4.599 4.182 20.903 1.00 57.69 298 THR A O 1
ATOM 2302 N N . ASP A 1 299 ? 4.752 2.057 21.616 1.00 72.31 299 ASP A N 1
ATOM 2303 C CA . ASP A 1 299 ? 4.338 1.464 20.354 1.00 72.31 299 ASP A CA 1
ATOM 2304 C C . ASP A 1 299 ? 2.946 1.962 19.935 1.00 72.31 299 ASP A C 1
ATOM 2306 O O . ASP A 1 299 ? 1.992 1.995 20.717 1.00 72.31 299 ASP A O 1
ATOM 2310 N N . ARG A 1 300 ? 2.818 2.317 18.657 1.00 85.00 300 ARG A N 1
ATOM 2311 C CA . ARG A 1 300 ? 1.558 2.741 18.033 1.00 85.00 300 ARG A CA 1
ATOM 2312 C C . ARG A 1 300 ? 0.445 1.708 18.226 1.00 85.00 300 ARG A C 1
ATOM 2314 O O . ARG A 1 300 ? -0.724 2.080 18.306 1.00 85.00 300 ARG A O 1
ATOM 2321 N N . SER A 1 301 ? 0.812 0.443 18.398 1.00 88.75 301 SER A N 1
ATOM 2322 C CA . SER A 1 301 ? -0.067 -0.685 18.711 1.00 88.75 301 SER A CA 1
ATOM 2323 C C . SER A 1 301 ? -0.916 -0.471 19.966 1.00 88.75 301 SER A C 1
ATOM 2325 O O . SER A 1 301 ? -2.035 -0.973 20.018 1.00 88.75 301 SER A O 1
ATOM 2327 N N . PHE A 1 302 ? -0.450 0.302 20.958 1.00 88.31 302 PHE A N 1
ATOM 2328 C CA . PHE A 1 302 ? -1.258 0.633 22.141 1.00 88.31 302 PHE A CA 1
ATOM 2329 C C . PHE A 1 302 ? -2.483 1.485 21.798 1.00 88.31 302 PHE A C 1
ATOM 2331 O O . PHE A 1 302 ? -3.535 1.318 22.413 1.00 88.31 302 PHE A O 1
ATOM 2338 N N . TYR A 1 303 ? -2.362 2.357 20.795 1.00 89.94 303 TYR A N 1
ATOM 2339 C CA . TYR A 1 303 ? -3.479 3.144 20.276 1.00 89.94 303 TYR A CA 1
ATOM 2340 C C . TYR A 1 303 ? -4.304 2.332 19.278 1.00 89.94 303 TYR A C 1
ATOM 2342 O O . TYR A 1 303 ? -5.528 2.381 19.312 1.00 89.94 303 TYR A O 1
ATOM 2350 N N . ILE A 1 304 ? -3.656 1.542 18.415 1.00 94.62 304 ILE A N 1
ATOM 2351 C CA . ILE A 1 304 ? -4.343 0.749 17.383 1.00 94.62 304 ILE A CA 1
ATOM 2352 C C . ILE A 1 304 ? -5.175 -0.377 18.002 1.00 94.62 304 ILE A C 1
ATOM 2354 O O . ILE A 1 304 ? -6.283 -0.639 17.543 1.00 94.62 304 ILE A O 1
ATOM 2358 N N . ARG A 1 305 ? -4.674 -1.041 19.047 1.00 94.25 305 ARG A N 1
ATOM 2359 C CA . ARG A 1 305 ? -5.281 -2.229 19.666 1.00 94.25 305 ARG A CA 1
ATOM 2360 C C . ARG A 1 305 ? -5.756 -3.257 18.626 1.00 94.25 305 ARG A C 1
ATOM 2362 O O . ARG A 1 305 ? -6.968 -3.470 18.510 1.00 94.25 305 ARG A O 1
ATOM 2369 N N . PRO A 1 306 ? -4.850 -3.831 17.815 1.00 96.50 306 PRO A N 1
ATOM 2370 C CA . PRO A 1 306 ? -5.226 -4.678 16.687 1.00 96.50 306 PRO A CA 1
ATOM 2371 C C . PRO A 1 306 ? -5.783 -6.040 17.111 1.00 96.50 306 PRO A C 1
ATOM 2373 O O . PRO A 1 306 ? -5.492 -6.542 18.196 1.00 96.50 306 PRO A O 1
ATOM 2376 N N . ASN A 1 307 ? -6.543 -6.663 16.214 1.00 98.19 307 ASN A N 1
ATOM 2377 C CA . ASN A 1 307 ? -6.938 -8.070 16.289 1.00 98.19 307 ASN A CA 1
ATOM 2378 C C . ASN A 1 307 ? -5.876 -8.967 15.639 1.00 98.19 307 ASN A C 1
ATOM 2380 O O . ASN A 1 307 ? -5.586 -10.050 16.142 1.00 98.19 307 ASN A O 1
ATOM 2384 N N . HIS A 1 308 ? -5.271 -8.488 14.551 1.00 98.50 308 HIS A N 1
ATOM 2385 C CA . HIS A 1 308 ? -4.200 -9.177 13.843 1.00 98.50 308 HIS A CA 1
ATOM 2386 C C . HIS A 1 308 ? -3.012 -8.241 13.650 1.00 98.50 308 HIS A C 1
ATOM 2388 O O . HIS A 1 308 ? -3.186 -7.096 13.232 1.00 98.50 308 HIS A O 1
ATOM 2394 N N . ILE A 1 309 ? -1.806 -8.730 13.926 1.00 97.94 309 ILE A N 1
ATOM 2395 C CA . ILE A 1 309 ? -0.558 -8.059 13.550 1.00 97.94 309 ILE A CA 1
ATOM 2396 C C . ILE A 1 309 ? 0.090 -8.859 12.426 1.00 97.94 309 ILE A C 1
ATOM 2398 O O . ILE A 1 309 ? 0.287 -10.062 12.552 1.00 97.94 309 ILE A O 1
ATOM 2402 N N . VAL A 1 310 ? 0.451 -8.198 11.334 1.00 98.19 310 VAL A N 1
ATOM 2403 C CA . VAL A 1 310 ? 1.207 -8.796 10.232 1.00 98.19 310 VAL A CA 1
ATOM 2404 C C . VAL A 1 310 ? 2.622 -8.260 10.280 1.00 98.19 310 VAL A C 1
ATOM 2406 O O . VAL A 1 310 ? 2.825 -7.053 10.154 1.00 98.19 310 VAL A O 1
ATOM 2409 N N . LEU A 1 311 ? 3.600 -9.150 10.434 1.00 96.00 311 LEU A N 1
ATOM 2410 C CA . LEU A 1 311 ? 5.012 -8.819 10.306 1.00 96.00 311 LEU A CA 1
ATOM 2411 C C . LEU A 1 311 ? 5.492 -9.306 8.938 1.00 96.00 311 LEU A C 1
ATOM 2413 O O . LEU A 1 311 ? 5.776 -10.482 8.736 1.00 96.00 311 LEU A O 1
ATOM 2417 N N . THR A 1 312 ? 5.554 -8.369 7.994 1.00 91.75 312 THR A N 1
ATOM 2418 C CA . THR A 1 312 ? 5.854 -8.635 6.573 1.00 91.75 312 THR A CA 1
ATOM 2419 C C . THR A 1 312 ? 7.302 -9.065 6.307 1.00 91.75 312 THR A C 1
ATOM 2421 O O . THR A 1 312 ? 7.563 -9.754 5.326 1.00 91.75 312 THR A O 1
ATOM 2424 N N . GLY A 1 313 ? 8.239 -8.683 7.176 1.00 86.94 313 GLY A N 1
ATOM 2425 C CA . GLY A 1 313 ? 9.636 -9.122 7.137 1.00 86.94 313 GLY A CA 1
ATOM 2426 C C . GLY A 1 313 ? 10.546 -8.281 8.032 1.00 86.94 313 GLY A C 1
ATOM 2427 O O . GLY A 1 313 ? 10.200 -7.150 8.417 1.00 86.94 313 GLY A O 1
ATOM 2428 N N . ILE A 1 314 ? 11.714 -8.832 8.360 1.00 84.62 314 ILE A N 1
ATOM 2429 C CA . ILE A 1 314 ? 12.793 -8.157 9.079 1.00 84.62 314 ILE A CA 1
ATOM 2430 C C . ILE A 1 314 ? 13.941 -7.875 8.114 1.00 84.62 314 ILE A C 1
ATOM 2432 O O . ILE A 1 314 ? 14.447 -8.736 7.408 1.00 84.62 314 ILE A O 1
ATOM 2436 N N . GLY A 1 315 ? 14.408 -6.635 8.133 1.00 76.31 315 GLY A N 1
ATOM 2437 C CA . GLY A 1 315 ? 15.604 -6.233 7.409 1.00 76.31 315 GLY A CA 1
ATOM 2438 C C . GLY A 1 315 ? 16.358 -5.165 8.176 1.00 76.31 315 GLY A C 1
ATOM 2439 O O . GLY A 1 315 ? 15.774 -4.493 9.027 1.00 76.31 315 GLY A O 1
ATOM 2440 N N . PHE A 1 316 ? 17.627 -4.974 7.815 1.00 67.69 316 PHE A N 1
ATOM 2441 C CA . PHE A 1 316 ? 18.576 -4.037 8.437 1.00 67.69 316 PHE A CA 1
ATOM 2442 C C . PHE A 1 316 ? 18.226 -2.534 8.308 1.00 67.69 316 PHE A C 1
ATOM 2444 O O . PHE A 1 316 ? 19.073 -1.667 8.495 1.00 67.69 316 PHE A O 1
ATOM 2451 N N . GLU A 1 317 ? 16.985 -2.201 7.964 1.00 63.50 317 GLU A N 1
ATOM 2452 C CA . GLU A 1 317 ? 16.491 -0.824 7.939 1.00 63.50 317 GLU A CA 1
ATOM 2453 C C . GLU A 1 317 ? 16.362 -0.279 9.369 1.00 63.50 317 GLU A C 1
ATOM 2455 O O . GLU A 1 317 ? 15.967 -1.000 10.286 1.00 63.50 317 GLU A O 1
ATOM 2460 N N . HIS A 1 318 ? 16.681 1.004 9.554 1.00 60.62 318 HIS A N 1
ATOM 2461 C CA . HIS A 1 318 ? 16.644 1.705 10.847 1.00 60.62 318 HIS A CA 1
ATOM 2462 C C . HIS A 1 318 ? 17.582 1.146 11.939 1.00 60.62 318 HIS A C 1
ATOM 2464 O O . HIS A 1 318 ? 17.346 1.352 13.136 1.00 60.62 318 HIS A O 1
ATOM 2470 N N . LEU A 1 319 ? 18.648 0.420 11.569 1.00 58.56 319 LEU A N 1
ATOM 2471 C CA . LEU A 1 319 ? 19.564 -0.183 12.547 1.00 58.56 319 LEU A CA 1
ATOM 2472 C C . LEU A 1 319 ? 20.337 0.853 13.366 1.00 58.56 319 LEU A C 1
ATOM 2474 O O . LEU A 1 319 ? 20.605 0.614 14.535 1.00 58.56 319 LEU A O 1
ATOM 2478 N N . SER A 1 320 ? 20.659 2.009 12.791 1.00 56.00 320 SER A N 1
ATOM 2479 C CA . SER A 1 320 ? 21.297 3.134 13.491 1.00 56.00 320 SER A CA 1
ATOM 2480 C C . SER A 1 320 ? 20.496 3.591 14.706 1.00 56.00 320 SER A C 1
ATOM 2482 O O . SER A 1 320 ? 21.069 3.845 15.763 1.00 56.00 320 SER A O 1
ATOM 2484 N N . SER A 1 321 ? 19.168 3.629 14.587 1.00 61.69 321 SER A N 1
ATOM 2485 C CA . SER A 1 321 ? 18.287 3.966 15.704 1.00 61.69 321 SER A CA 1
ATOM 2486 C C . SER A 1 321 ? 18.169 2.854 16.739 1.00 61.69 321 SER A C 1
ATOM 2488 O O . SER A 1 321 ? 18.076 3.123 17.934 1.00 61.69 321 SER A O 1
ATOM 2490 N N . HIS A 1 322 ? 18.189 1.598 16.292 1.00 65.94 322 HIS A N 1
ATOM 2491 C CA . HIS A 1 322 ? 18.012 0.432 17.162 1.00 65.94 322 HIS A CA 1
ATOM 2492 C C . HIS A 1 322 ? 19.336 -0.110 17.721 1.00 65.94 322 HIS A C 1
ATOM 2494 O O . HIS A 1 322 ? 19.333 -0.923 18.644 1.00 65.94 322 HIS A O 1
ATOM 2500 N N . LYS A 1 323 ? 20.475 0.374 17.217 1.00 72.25 323 LYS A N 1
ATOM 2501 C CA . LYS A 1 323 ? 21.860 -0.049 17.487 1.00 72.25 323 LYS A CA 1
ATOM 2502 C C . LYS A 1 323 ? 22.191 -1.470 17.022 1.00 72.25 323 LYS A C 1
ATOM 2504 O O . LYS A 1 323 ? 23.245 -1.676 16.433 1.00 72.25 323 LYS A O 1
ATOM 2509 N N . THR A 1 324 ? 21.314 -2.441 17.273 1.00 81.62 324 THR A N 1
ATOM 2510 C CA . THR A 1 324 ? 21.501 -3.852 16.912 1.00 81.62 324 THR A CA 1
ATOM 2511 C C . THR A 1 324 ? 20.251 -4.427 16.253 1.00 81.62 324 THR A C 1
ATOM 2513 O O . THR A 1 324 ? 19.139 -3.920 16.428 1.00 81.62 324 THR A O 1
ATOM 2516 N N . LEU A 1 325 ? 20.433 -5.516 15.503 1.00 83.81 325 LEU A N 1
ATOM 2517 C CA . LEU A 1 325 ? 19.325 -6.270 14.924 1.00 83.81 325 LEU A CA 1
ATOM 2518 C C . LEU A 1 325 ? 18.414 -6.868 16.009 1.00 83.81 325 LEU A C 1
ATOM 2520 O O . LEU A 1 325 ? 17.195 -6.781 15.888 1.00 83.81 325 LEU A O 1
ATOM 2524 N N . ASP A 1 326 ? 18.988 -7.394 17.093 1.00 87.00 326 ASP A N 1
ATOM 2525 C CA . ASP A 1 326 ? 18.216 -7.947 18.212 1.00 87.00 326 ASP A CA 1
ATOM 2526 C C . ASP A 1 326 ? 17.280 -6.895 18.818 1.00 87.00 326 ASP A C 1
ATOM 2528 O O . ASP A 1 326 ? 16.097 -7.154 19.033 1.00 87.00 326 ASP A O 1
ATOM 2532 N N . ASN A 1 327 ? 17.772 -5.668 19.013 1.00 85.12 327 ASN A N 1
ATOM 2533 C CA . ASN A 1 327 ? 16.951 -4.564 19.504 1.00 85.12 327 ASN A CA 1
ATOM 2534 C C . ASN A 1 327 ? 15.837 -4.193 18.519 1.00 85.12 327 ASN A C 1
ATOM 2536 O O . ASN A 1 327 ? 14.734 -3.861 18.950 1.00 85.12 327 ASN A O 1
ATOM 2540 N N . LEU A 1 328 ? 16.100 -4.247 17.208 1.00 84.56 328 LEU A N 1
ATOM 2541 C CA . LEU A 1 328 ? 15.072 -4.029 16.191 1.00 84.56 328 LEU A CA 1
ATOM 2542 C C . LEU A 1 328 ? 13.973 -5.091 16.295 1.00 84.56 328 LEU A C 1
ATOM 2544 O O . LEU A 1 328 ? 12.797 -4.731 16.318 1.00 84.56 328 LEU A O 1
ATOM 2548 N N . ILE A 1 329 ? 14.341 -6.372 16.394 1.00 90.06 329 ILE A N 1
ATOM 2549 C CA . ILE A 1 329 ? 13.394 -7.486 16.536 1.00 90.06 329 ILE A CA 1
ATOM 2550 C C . ILE A 1 329 ? 12.572 -7.323 17.816 1.00 90.06 329 ILE A C 1
ATOM 2552 O O . ILE A 1 329 ? 11.343 -7.313 17.745 1.00 90.06 329 ILE A O 1
ATOM 2556 N N . VAL A 1 330 ? 13.223 -7.112 18.964 1.00 90.00 330 VAL A N 1
ATOM 2557 C CA . VAL A 1 330 ? 12.551 -6.891 20.256 1.00 90.00 330 VAL A CA 1
ATOM 2558 C C . VAL A 1 330 ? 11.579 -5.714 20.170 1.00 90.00 330 VAL A C 1
ATOM 2560 O O . VAL A 1 330 ? 10.446 -5.810 20.645 1.00 90.00 330 VAL A O 1
ATOM 2563 N N . ASN A 1 331 ? 11.981 -4.615 19.527 1.00 86.62 331 ASN A N 1
ATOM 2564 C CA . ASN A 1 331 ? 11.120 -3.451 19.367 1.00 86.62 331 ASN A CA 1
ATOM 2565 C C . ASN A 1 331 ? 9.913 -3.755 18.469 1.00 86.62 331 ASN A C 1
ATOM 2567 O O . ASN A 1 331 ? 8.785 -3.449 18.854 1.00 86.62 331 ASN A O 1
ATOM 2571 N N . LYS A 1 332 ? 10.107 -4.434 17.325 1.00 89.12 332 LYS A N 1
ATOM 2572 C CA . LYS A 1 332 ? 8.989 -4.830 16.452 1.00 89.12 332 LYS A CA 1
ATOM 2573 C C . LYS A 1 332 ? 8.016 -5.773 17.144 1.00 89.12 332 LYS A C 1
ATOM 2575 O O . LYS A 1 332 ? 6.806 -5.627 17.011 1.00 89.12 332 LYS A O 1
ATOM 2580 N N . VAL A 1 333 ? 8.535 -6.730 17.904 1.00 92.06 333 VAL A N 1
ATOM 2581 C CA . VAL A 1 333 ? 7.710 -7.679 18.650 1.00 92.06 333 VAL A CA 1
ATOM 2582 C C . VAL A 1 333 ? 6.988 -6.996 19.814 1.00 92.06 333 VAL A C 1
ATOM 2584 O O . VAL A 1 333 ? 5.906 -7.428 20.208 1.00 92.06 333 VAL A O 1
ATOM 2587 N N . SER A 1 334 ? 7.508 -5.880 20.334 1.00 91.19 334 SER A N 1
ATOM 2588 C CA . SER A 1 334 ? 6.826 -5.115 21.381 1.00 91.19 334 SER A CA 1
ATOM 2589 C C . SER A 1 334 ? 5.440 -4.601 20.957 1.00 91.19 334 SER A C 1
ATOM 2591 O O . SER A 1 334 ? 4.580 -4.443 21.828 1.00 91.19 334 SER A O 1
ATOM 2593 N N . SER A 1 335 ? 5.173 -4.478 19.648 1.00 91.00 335 SER A N 1
ATOM 2594 C CA . SER A 1 335 ? 3.844 -4.206 19.079 1.00 91.00 335 SER A CA 1
ATOM 2595 C C . SER A 1 335 ? 2.775 -5.191 19.560 1.00 91.00 335 SER A C 1
ATOM 2597 O O . SER A 1 335 ? 1.626 -4.808 19.782 1.00 91.00 335 SER A O 1
ATO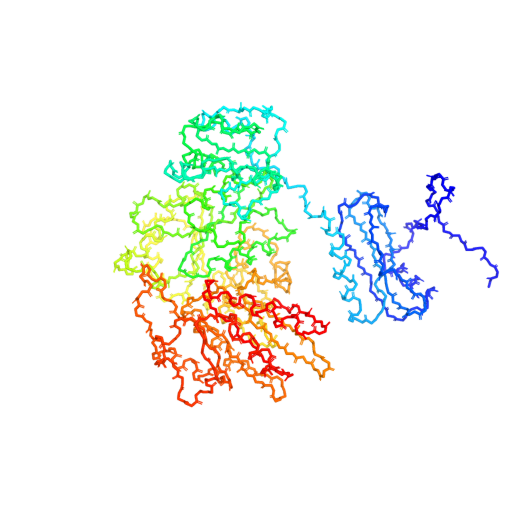M 2599 N N . LEU A 1 336 ? 3.147 -6.450 19.824 1.00 93.00 336 LEU A N 1
ATOM 2600 C CA . LEU A 1 336 ? 2.216 -7.471 20.308 1.00 93.00 336 LEU A CA 1
ATOM 2601 C C . LEU A 1 336 ? 1.635 -7.150 21.692 1.00 93.00 336 LEU A C 1
ATOM 2603 O O . LEU A 1 336 ? 0.590 -7.693 22.040 1.00 93.00 336 LEU A O 1
ATOM 2607 N N . LYS A 1 337 ? 2.238 -6.235 22.463 1.00 91.38 337 LYS A N 1
ATOM 2608 C CA . LYS A 1 337 ? 1.663 -5.757 23.733 1.00 91.38 337 LYS A CA 1
ATOM 2609 C C . LYS A 1 337 ? 0.353 -4.988 23.538 1.00 91.38 337 LYS A C 1
ATOM 2611 O O . LYS A 1 337 ? -0.436 -4.899 24.473 1.00 91.38 337 LYS A O 1
ATOM 2616 N N . GLY A 1 338 ? 0.125 -4.430 22.347 1.00 91.69 338 GLY A N 1
ATOM 2617 C CA . GLY A 1 338 ? -1.128 -3.769 21.988 1.00 91.69 338 GLY A CA 1
ATOM 2618 C C . GLY A 1 338 ? -2.215 -4.723 21.486 1.00 91.69 338 GLY A C 1
ATOM 2619 O O . GLY A 1 338 ? -3.358 -4.301 21.336 1.00 91.69 338 GLY A O 1
ATOM 2620 N N . LEU A 1 339 ? -1.892 -5.990 21.210 1.00 94.25 339 LEU A N 1
ATOM 2621 C CA . LEU A 1 339 ? -2.823 -6.951 20.620 1.00 94.25 339 LEU A CA 1
ATOM 2622 C C . LEU A 1 339 ? -4.045 -7.179 21.530 1.00 94.25 339 LEU A C 1
ATOM 2624 O O . LEU A 1 339 ? -3.910 -7.371 22.741 1.00 94.25 339 LEU A O 1
ATOM 2628 N N . ARG A 1 340 ? -5.253 -7.180 20.951 1.00 93.94 340 ARG A N 1
ATOM 2629 C CA . ARG A 1 340 ? -6.484 -7.521 21.683 1.00 93.94 340 ARG A CA 1
ATOM 2630 C C . ARG A 1 340 ? -6.420 -8.977 22.179 1.00 93.94 340 ARG A C 1
ATOM 2632 O O . ARG A 1 340 ? -5.821 -9.825 21.511 1.00 93.94 340 ARG A O 1
ATOM 2639 N N . PRO A 1 341 ? -7.063 -9.301 23.317 1.00 92.38 341 PRO A N 1
ATOM 2640 C CA . PRO A 1 341 ? -7.219 -10.687 23.753 1.00 92.38 341 PRO A CA 1
ATOM 2641 C C . PRO A 1 341 ? -7.791 -11.568 22.635 1.00 92.38 341 PRO A C 1
ATOM 2643 O O . PRO A 1 341 ? -8.719 -11.160 21.942 1.00 92.38 341 PRO A O 1
ATOM 2646 N N . GLY A 1 342 ? -7.216 -12.758 22.445 1.00 92.94 342 GLY A N 1
ATOM 2647 C CA . GLY A 1 342 ? -7.595 -13.673 21.359 1.00 92.94 342 GLY A CA 1
ATOM 2648 C C . GLY A 1 342 ? -7.057 -13.297 19.973 1.00 92.94 342 GLY A C 1
ATOM 2649 O O . GLY A 1 342 ? -7.304 -14.028 19.018 1.00 92.94 342 GLY A O 1
ATOM 2650 N N . GLY A 1 343 ? -6.309 -12.196 19.851 1.00 96.50 343 GLY A N 1
ATOM 2651 C CA . GLY A 1 343 ? -5.688 -11.797 18.594 1.00 96.50 343 GLY A CA 1
ATOM 2652 C C . GLY A 1 343 ? -4.584 -12.746 18.122 1.00 96.50 343 GLY A C 1
ATOM 2653 O O . GLY A 1 343 ? -4.156 -13.663 18.835 1.00 96.50 343 GLY A O 1
ATOM 2654 N N . SER A 1 344 ? -4.084 -12.496 16.912 1.00 98.44 344 SER A N 1
ATOM 2655 C CA . SER A 1 344 ? -3.025 -13.298 16.297 1.00 98.44 344 SER A CA 1
ATOM 2656 C C . SER A 1 344 ? -1.919 -12.458 15.667 1.00 98.44 344 SER A C 1
ATOM 2658 O O . SER A 1 344 ? -2.084 -11.269 15.389 1.00 98.44 344 SER A O 1
ATOM 2660 N N . VAL A 1 345 ? -0.791 -13.108 15.399 1.00 98.50 345 VAL A N 1
ATOM 2661 C CA . VAL A 1 345 ? 0.298 -12.560 14.591 1.00 98.50 345 VAL A CA 1
ATOM 2662 C C . VAL A 1 345 ? 0.529 -13.440 13.363 1.00 98.50 345 VAL A C 1
ATOM 2664 O O . VAL A 1 345 ? 0.476 -14.662 13.473 1.00 98.50 345 VAL A O 1
ATOM 2667 N N . LEU A 1 346 ? 0.756 -12.822 12.206 1.00 98.62 346 LEU A N 1
ATOM 2668 C CA . LEU A 1 346 ? 1.142 -13.476 10.957 1.00 98.62 346 LEU A CA 1
ATOM 2669 C C . LEU A 1 346 ? 2.622 -13.188 10.676 1.00 98.62 346 LEU A C 1
ATOM 2671 O O . LEU A 1 346 ? 3.015 -12.018 10.626 1.00 98.62 346 LEU A O 1
ATOM 2675 N N . LEU A 1 347 ? 3.423 -14.241 10.510 1.00 98.31 347 LEU A N 1
ATOM 2676 C CA . LEU A 1 347 ? 4.876 -14.171 10.335 1.00 98.31 347 LEU A CA 1
ATOM 2677 C C . LEU A 1 347 ? 5.315 -14.835 9.025 1.00 98.31 347 LEU A C 1
ATOM 2679 O O . LEU A 1 347 ? 4.768 -15.866 8.642 1.00 98.31 347 LEU A O 1
ATOM 2683 N N . ASN A 1 348 ? 6.342 -14.275 8.387 1.00 97.25 348 ASN A N 1
ATOM 2684 C CA . ASN A 1 348 ? 7.036 -14.919 7.274 1.00 97.25 348 ASN A CA 1
ATOM 2685 C C . ASN A 1 348 ? 7.994 -15.997 7.814 1.00 97.25 348 ASN A C 1
ATOM 2687 O O . ASN A 1 348 ? 8.952 -15.652 8.507 1.00 97.25 348 ASN A O 1
ATOM 2691 N N . ALA A 1 349 ? 7.733 -17.271 7.524 1.00 97.31 349 ALA A N 1
ATOM 2692 C CA . ALA A 1 349 ? 8.577 -18.394 7.937 1.00 97.31 349 ALA A CA 1
ATOM 2693 C C . ALA A 1 349 ? 9.864 -18.521 7.107 1.00 97.31 349 ALA A C 1
ATOM 2695 O O . ALA A 1 349 ? 10.858 -19.041 7.614 1.00 97.31 349 ALA A O 1
ATOM 2696 N N . ASP A 1 350 ? 9.871 -17.977 5.886 1.00 95.50 350 ASP A N 1
ATOM 2697 C CA . ASP A 1 350 ? 11.040 -17.954 4.998 1.00 95.50 350 ASP A CA 1
ATOM 2698 C C . ASP A 1 350 ? 11.998 -16.789 5.324 1.00 95.50 350 ASP A C 1
ATOM 2700 O O . ASP A 1 350 ? 13.071 -16.668 4.731 1.00 95.50 350 ASP A O 1
ATOM 2704 N N . ASP A 1 351 ? 11.628 -15.899 6.256 1.00 93.25 351 ASP A N 1
ATOM 2705 C CA . ASP A 1 351 ? 12.495 -14.802 6.690 1.00 93.25 351 ASP A CA 1
ATOM 2706 C C . ASP A 1 351 ? 13.731 -15.357 7.431 1.00 93.25 351 ASP A C 1
ATOM 2708 O O . ASP A 1 351 ? 13.574 -16.151 8.366 1.00 93.25 35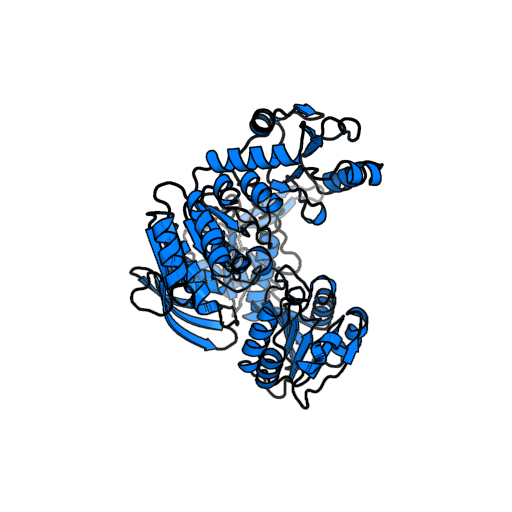1 ASP A O 1
ATOM 2712 N N . PRO A 1 352 ? 14.964 -14.922 7.096 1.00 92.69 352 PRO A N 1
ATOM 2713 C CA . PRO A 1 352 ? 16.182 -15.403 7.757 1.00 92.69 352 PRO A CA 1
ATOM 2714 C C . PRO A 1 352 ? 16.184 -15.232 9.283 1.00 92.69 352 PRO A C 1
ATOM 2716 O O . PRO A 1 352 ? 16.880 -15.961 9.990 1.00 92.69 352 PRO A O 1
ATOM 2719 N N . PHE A 1 353 ? 15.406 -14.278 9.802 1.00 94.56 353 PHE A N 1
ATOM 2720 C CA . PHE A 1 353 ? 15.294 -13.977 11.227 1.00 94.56 353 PHE A CA 1
ATOM 2721 C C . PHE A 1 353 ? 14.039 -14.574 11.875 1.00 94.56 353 PHE A C 1
ATOM 2723 O O . PHE A 1 353 ? 13.763 -14.295 13.045 1.00 94.56 353 PHE A O 1
ATOM 2730 N N . TYR A 1 354 ? 13.286 -15.423 11.165 1.00 95.94 354 TYR A N 1
ATOM 2731 C CA . TYR A 1 354 ? 12.040 -16.024 11.648 1.00 95.94 354 TYR A CA 1
ATOM 2732 C C . TYR A 1 354 ? 12.190 -16.695 13.020 1.00 95.94 354 TYR A C 1
ATOM 2734 O O . TYR A 1 354 ? 11.376 -16.464 13.913 1.00 95.94 354 TYR A O 1
ATOM 2742 N N . SER A 1 355 ? 13.248 -17.484 13.230 1.00 96.19 355 SER A N 1
ATOM 2743 C CA . SER A 1 355 ? 13.471 -18.202 14.495 1.00 96.19 355 SER A CA 1
ATOM 2744 C C . SER A 1 355 ? 13.658 -17.254 15.688 1.00 96.19 355 SER A C 1
ATOM 2746 O O . SER A 1 355 ? 13.101 -17.488 16.766 1.00 96.19 355 SER A O 1
ATOM 2748 N N . GLN A 1 356 ? 14.384 -16.150 15.489 1.00 96.00 356 GLN A N 1
ATOM 2749 C CA . GLN A 1 356 ? 14.583 -15.103 16.492 1.00 96.00 356 GLN A CA 1
ATOM 2750 C C . GLN A 1 356 ? 13.274 -14.354 16.764 1.00 96.00 356 GLN A C 1
ATOM 2752 O O . GLN A 1 356 ? 12.882 -14.202 17.921 1.00 96.00 356 GLN A O 1
ATOM 2757 N N . VAL A 1 357 ? 12.557 -13.953 15.709 1.00 96.25 357 VAL A N 1
ATOM 2758 C CA . VAL A 1 357 ? 11.247 -13.292 15.816 1.00 96.25 357 VAL A CA 1
ATOM 2759 C C . VAL A 1 357 ? 10.253 -14.175 16.568 1.00 96.25 357 VAL A C 1
ATOM 2761 O O . VAL A 1 357 ? 9.602 -13.702 17.496 1.00 96.25 357 VAL A O 1
ATOM 2764 N N . LEU A 1 358 ? 10.155 -15.461 16.222 1.00 97.12 358 LEU A N 1
ATOM 2765 C CA . LEU A 1 358 ? 9.252 -16.409 16.871 1.00 97.12 358 LEU A CA 1
ATOM 2766 C C . LEU A 1 358 ? 9.576 -16.573 18.361 1.00 97.12 358 LEU A C 1
ATOM 2768 O O . LEU A 1 358 ? 8.662 -16.600 19.189 1.00 97.12 358 LEU A O 1
ATOM 2772 N N . SER A 1 359 ? 10.865 -16.660 18.706 1.00 96.94 359 SER A N 1
ATOM 2773 C CA . SER A 1 359 ? 11.327 -16.728 20.096 1.00 96.94 359 SER A CA 1
ATOM 2774 C C . SER A 1 359 ? 10.891 -15.494 20.890 1.00 96.94 359 SER A C 1
ATOM 2776 O O . SER A 1 359 ? 10.296 -15.628 21.960 1.00 96.94 359 SER A O 1
ATOM 2778 N N . GLU A 1 360 ? 11.094 -14.291 20.347 1.00 95.81 360 GLU A N 1
ATOM 2779 C CA . GLU A 1 360 ? 10.663 -13.049 20.997 1.00 95.81 360 GLU A CA 1
ATOM 2780 C C . GLU A 1 360 ? 9.134 -12.939 21.092 1.00 95.81 360 GLU A C 1
ATOM 2782 O O . GLU A 1 360 ? 8.603 -12.560 22.138 1.00 95.81 360 GLU A O 1
ATOM 2787 N N . VAL A 1 361 ? 8.397 -13.326 20.044 1.00 96.00 361 VAL A N 1
ATOM 2788 C CA . VAL A 1 361 ? 6.924 -13.353 20.052 1.00 96.00 361 VAL A CA 1
ATOM 2789 C C . VAL A 1 361 ? 6.411 -14.205 21.210 1.00 96.00 361 VAL A C 1
ATOM 2791 O O . VAL A 1 361 ? 5.561 -13.748 21.974 1.00 96.00 361 VAL A O 1
ATOM 2794 N N . ARG A 1 362 ? 6.977 -15.406 21.392 1.00 96.25 362 ARG A N 1
ATOM 2795 C CA . ARG A 1 362 ? 6.615 -16.340 22.471 1.00 96.25 362 ARG A CA 1
ATOM 2796 C C . ARG A 1 362 ? 6.922 -15.788 23.867 1.00 96.25 362 ARG A C 1
ATOM 2798 O O . ARG A 1 362 ? 6.247 -16.177 24.819 1.00 96.25 362 ARG A O 1
ATOM 2805 N N . LYS A 1 363 ? 7.909 -14.893 24.007 1.00 94.94 363 LYS A N 1
ATOM 2806 C CA . LYS A 1 363 ? 8.219 -14.208 25.276 1.00 94.94 363 LYS A CA 1
ATOM 2807 C C . LYS A 1 363 ? 7.210 -13.105 25.599 1.00 94.94 363 LYS A C 1
ATOM 2809 O O . LYS A 1 363 ? 6.890 -12.902 26.767 1.00 94.94 363 LYS A O 1
ATOM 2814 N N . VAL A 1 364 ? 6.726 -12.384 24.586 1.00 91.12 364 VAL A N 1
ATOM 2815 C CA . VAL A 1 364 ? 5.863 -11.202 24.767 1.00 91.12 364 VAL A CA 1
ATOM 2816 C C . VAL A 1 364 ? 4.375 -11.552 24.808 1.00 91.12 364 VAL A C 1
ATOM 2818 O O . VAL A 1 364 ? 3.617 -10.881 25.507 1.00 91.12 364 VAL A O 1
ATOM 2821 N N . SER A 1 365 ? 3.935 -12.581 24.081 1.00 91.44 365 SER A N 1
ATOM 2822 C CA . SER A 1 365 ? 2.517 -12.924 23.958 1.00 91.44 365 SER A CA 1
ATOM 2823 C C . SER A 1 365 ? 2.280 -14.427 23.787 1.00 91.44 365 SER A C 1
ATOM 2825 O O . SER A 1 365 ? 3.095 -15.155 23.227 1.00 91.44 365 SER A O 1
ATOM 2827 N N . LYS A 1 366 ? 1.109 -14.889 24.240 1.00 92.94 366 LYS A N 1
ATOM 2828 C CA . LYS A 1 366 ? 0.583 -16.246 23.991 1.00 92.94 366 LYS A CA 1
ATOM 2829 C C . LYS A 1 366 ? -0.446 -16.272 22.852 1.00 92.94 366 LYS A C 1
ATOM 2831 O O . LYS A 1 366 ? -1.271 -17.179 22.788 1.00 92.94 366 LYS A O 1
ATOM 2836 N N . CYS A 1 367 ? -0.453 -15.245 22.003 1.00 96.50 367 CYS A N 1
ATOM 2837 C CA . CYS A 1 367 ? -1.353 -15.145 20.860 1.00 96.50 367 CYS A CA 1
ATOM 2838 C C . CYS A 1 367 ? -1.174 -16.305 19.876 1.00 96.50 367 CYS A C 1
ATOM 2840 O O . CYS A 1 367 ? -0.117 -16.941 19.823 1.00 96.50 367 CYS A O 1
ATOM 2842 N N . LYS A 1 368 ? -2.185 -16.526 19.032 1.00 97.94 368 LYS A N 1
ATOM 2843 C CA . LYS A 1 368 ? -2.056 -17.467 17.920 1.00 97.94 368 LYS A CA 1
ATOM 2844 C C . LYS A 1 368 ? -1.024 -16.936 16.920 1.00 97.94 368 LYS A C 1
ATOM 2846 O O . LYS A 1 368 ? -1.077 -15.768 16.540 1.00 97.94 368 LYS A O 1
ATOM 2851 N N . VAL A 1 369 ? -0.088 -17.788 16.519 1.00 98.44 369 VAL A N 1
ATOM 2852 C CA . VAL A 1 369 ? 0.897 -17.487 15.475 1.00 98.44 369 VAL A CA 1
ATOM 2853 C C . VAL A 1 369 ? 0.451 -18.212 14.218 1.00 98.44 369 VAL A C 1
ATOM 2855 O O . VAL A 1 369 ? 0.265 -19.424 14.273 1.00 98.44 369 VAL A O 1
ATOM 2858 N N . TYR A 1 370 ? 0.273 -17.464 13.136 1.00 98.69 370 TYR A N 1
ATOM 2859 C CA . TYR A 1 370 ? 0.115 -18.000 11.793 1.00 98.69 370 TYR A CA 1
ATOM 2860 C C . TYR A 1 370 ? 1.399 -17.773 11.003 1.00 98.69 370 TYR A C 1
ATOM 2862 O O . TYR A 1 370 ? 2.062 -16.744 11.191 1.00 98.69 370 TYR A O 1
ATOM 2870 N N . THR A 1 371 ? 1.734 -18.695 10.110 1.00 98.62 371 THR A N 1
ATOM 2871 C CA . THR A 1 371 ? 2.903 -18.563 9.234 1.00 98.62 371 THR A CA 1
ATOM 2872 C C . THR A 1 371 ? 2.545 -18.628 7.762 1.00 98.62 371 THR A C 1
ATOM 2874 O O . THR A 1 371 ? 1.583 -19.274 7.358 1.00 98.62 371 THR A O 1
ATOM 2877 N N . PHE A 1 372 ? 3.336 -17.942 6.947 1.00 98.44 372 PHE A N 1
ATOM 2878 C CA . PHE A 1 372 ? 3.358 -18.140 5.505 1.00 98.44 372 PHE A CA 1
ATOM 2879 C C . PHE A 1 372 ? 4.797 -18.367 5.050 1.00 98.44 372 PHE A C 1
ATOM 2881 O O . PHE A 1 372 ? 5.712 -17.761 5.610 1.00 98.44 372 PHE A O 1
ATOM 2888 N N . GLY A 1 373 ? 4.992 -19.220 4.053 1.00 97.56 373 GLY A N 1
ATOM 2889 C CA . GLY A 1 373 ? 6.320 -19.662 3.646 1.00 97.56 373 GLY A CA 1
ATOM 2890 C C . GLY A 1 373 ? 6.278 -20.713 2.548 1.00 97.56 373 GLY A C 1
ATOM 2891 O O . GLY A 1 373 ? 5.243 -20.955 1.915 1.00 97.56 373 GLY A O 1
ATOM 2892 N N . SER A 1 374 ? 7.432 -21.328 2.327 1.00 96.75 374 SER A N 1
ATOM 2893 C CA . SER A 1 374 ? 7.651 -22.378 1.333 1.00 96.75 374 SER A CA 1
ATOM 2894 C C . SER A 1 374 ? 7.750 -23.773 1.971 1.00 96.75 374 SER A C 1
ATOM 2896 O O . SER A 1 374 ? 8.216 -24.709 1.321 1.00 96.75 374 SER A O 1
ATOM 2898 N N . ASP A 1 375 ? 7.331 -23.935 3.232 1.00 97.31 375 ASP A N 1
ATOM 2899 C CA . ASP A 1 375 ? 7.286 -25.219 3.940 1.00 97.31 375 ASP A CA 1
ATOM 2900 C C . ASP A 1 375 ? 5.837 -25.724 4.059 1.00 97.31 375 ASP A C 1
ATOM 2902 O O . ASP A 1 375 ? 4.906 -24.965 4.333 1.00 97.31 375 ASP A O 1
ATOM 2906 N N . GLU A 1 376 ? 5.625 -27.031 3.886 1.00 97.06 376 GLU A N 1
ATOM 2907 C CA . GLU A 1 376 ? 4.297 -27.645 3.978 1.00 97.06 376 GLU A CA 1
ATOM 2908 C C . GLU A 1 376 ? 3.657 -27.472 5.367 1.00 97.06 376 GLU A C 1
ATOM 2910 O O . GLU A 1 376 ? 2.437 -27.513 5.500 1.00 97.06 376 GLU A O 1
ATOM 2915 N N . LYS A 1 377 ? 4.429 -27.227 6.426 1.00 97.19 377 LYS A N 1
ATOM 2916 C CA . LYS A 1 377 ? 3.846 -26.953 7.748 1.00 97.19 377 LYS A CA 1
ATOM 2917 C C . LYS A 1 377 ? 3.227 -25.557 7.876 1.00 97.19 377 LYS A C 1
ATOM 2919 O O . LYS A 1 377 ? 2.547 -25.312 8.872 1.00 97.19 377 LYS A O 1
ATOM 2924 N N . ASP A 1 378 ? 3.486 -24.649 6.934 1.00 98.38 378 ASP A N 1
ATOM 2925 C CA . ASP A 1 378 ? 2.991 -23.280 7.013 1.00 98.38 378 ASP A CA 1
ATOM 2926 C C . ASP A 1 378 ? 1.479 -23.206 6.764 1.00 98.38 378 ASP A C 1
ATOM 2928 O O . ASP A 1 378 ? 0.910 -23.929 5.935 1.00 98.38 378 ASP A O 1
ATOM 2932 N N . ASP A 1 379 ? 0.818 -22.297 7.489 1.00 98.75 379 ASP A N 1
ATOM 2933 C CA . ASP A 1 379 ? -0.612 -22.031 7.309 1.00 98.75 379 ASP A CA 1
ATOM 2934 C C . ASP A 1 379 ? -0.891 -21.461 5.911 1.00 98.75 379 ASP A C 1
ATOM 2936 O O . ASP A 1 379 ? -1.936 -21.726 5.327 1.00 98.75 379 ASP A O 1
ATOM 2940 N N . GLY A 1 380 ? 0.038 -20.679 5.365 1.00 98.69 380 GLY A N 1
ATOM 2941 C CA . GLY A 1 380 ? 0.051 -20.228 3.979 1.00 98.69 380 GLY A CA 1
ATOM 2942 C C . GLY A 1 380 ? 1.263 -20.807 3.267 1.00 98.69 380 GLY A C 1
ATOM 2943 O O . GLY A 1 380 ? 2.343 -20.226 3.328 1.00 98.69 380 GLY A O 1
ATOM 2944 N N . PHE A 1 381 ? 1.086 -21.932 2.589 1.00 98.69 381 PHE A N 1
ATOM 2945 C CA . PHE A 1 381 ? 2.166 -22.656 1.931 1.00 98.69 381 PHE A CA 1
ATOM 2946 C C . PHE A 1 381 ? 2.197 -22.355 0.429 1.00 98.69 381 PHE A C 1
ATOM 2948 O O . PHE A 1 381 ? 1.258 -22.679 -0.307 1.00 98.69 381 PHE A O 1
ATOM 2955 N N . LEU A 1 382 ? 3.292 -21.757 -0.040 1.00 98.62 382 LEU A N 1
ATOM 2956 C CA . LEU A 1 382 ? 3.581 -21.588 -1.459 1.00 98.62 382 LEU A CA 1
ATOM 2957 C C . LEU A 1 382 ? 4.054 -22.922 -2.058 1.00 98.62 382 LEU A C 1
ATOM 2959 O O . LEU A 1 382 ? 5.206 -23.310 -1.900 1.00 98.62 382 LEU A O 1
ATOM 2963 N N . ILE A 1 383 ? 3.166 -23.612 -2.780 1.00 98.50 383 ILE A N 1
ATOM 2964 C CA . ILE A 1 383 ? 3.469 -24.916 -3.390 1.00 98.50 383 ILE A CA 1
ATOM 2965 C C . ILE A 1 383 ? 4.332 -24.729 -4.639 1.00 98.50 383 ILE A C 1
ATOM 2967 O O . ILE A 1 383 ? 5.311 -25.443 -4.850 1.00 98.50 383 ILE A O 1
ATOM 2971 N N . HIS A 1 384 ? 3.934 -23.802 -5.511 1.00 97.62 384 HIS A N 1
ATOM 2972 C CA . HIS A 1 384 ? 4.624 -23.554 -6.769 1.00 97.62 384 HIS A CA 1
ATOM 2973 C C . HIS A 1 384 ? 4.320 -22.153 -7.299 1.00 97.62 384 HIS A C 1
ATOM 2975 O O . HIS A 1 384 ? 3.193 -21.670 -7.180 1.00 97.62 384 HIS A O 1
ATOM 2981 N N . ALA A 1 385 ? 5.310 -21.534 -7.939 1.00 97.25 385 ALA A N 1
ATOM 2982 C CA . ALA A 1 385 ? 5.130 -20.317 -8.712 1.00 97.25 385 ALA A CA 1
ATOM 2983 C C . ALA A 1 385 ? 5.985 -20.364 -9.979 1.00 97.25 385 ALA A C 1
ATOM 2985 O O . ALA A 1 385 ? 7.161 -20.731 -9.922 1.00 97.25 385 ALA A O 1
ATOM 2986 N N . PHE A 1 386 ? 5.415 -19.941 -11.102 1.00 94.88 386 PHE A N 1
ATOM 2987 C CA . PHE A 1 386 ? 6.171 -19.678 -12.321 1.00 94.88 386 PHE A CA 1
ATOM 2988 C C . PHE A 1 386 ? 5.797 -18.314 -12.893 1.00 94.88 386 PHE A C 1
ATOM 2990 O O . PHE A 1 386 ? 4.673 -17.836 -12.725 1.00 94.88 386 PHE A O 1
ATOM 2997 N N . PHE A 1 387 ? 6.776 -17.673 -13.521 1.00 91.00 387 PHE A N 1
ATOM 2998 C CA . PHE A 1 387 ? 6.648 -16.335 -14.079 1.00 91.00 387 PHE A CA 1
ATOM 2999 C C . PHE A 1 387 ? 6.467 -16.422 -15.590 1.00 91.00 387 PHE A C 1
ATOM 3001 O O . PHE A 1 387 ? 7.282 -17.060 -16.259 1.00 91.00 387 PHE A O 1
ATOM 3008 N N . ASP A 1 388 ? 5.429 -15.778 -16.110 1.00 86.12 388 ASP A N 1
ATOM 3009 C CA . ASP A 1 388 ? 5.145 -15.691 -17.540 1.00 86.12 388 ASP A CA 1
ATOM 3010 C C . ASP A 1 388 ? 4.371 -14.400 -17.840 1.00 86.12 388 ASP A C 1
ATOM 3012 O O . ASP A 1 388 ? 3.544 -13.976 -17.036 1.00 86.12 388 ASP A O 1
ATOM 3016 N N . ASP A 1 389 ? 4.684 -13.759 -18.967 1.00 81.44 389 ASP A N 1
ATOM 3017 C CA . ASP A 1 389 ? 4.043 -12.522 -19.448 1.00 81.44 389 ASP A CA 1
ATOM 3018 C C . ASP A 1 389 ? 3.803 -11.444 -18.363 1.00 81.44 389 ASP A C 1
ATOM 3020 O O . ASP A 1 389 ? 2.695 -10.957 -18.160 1.00 81.44 389 ASP A O 1
ATOM 3024 N N . PHE A 1 390 ? 4.851 -11.094 -17.604 1.00 80.94 390 PHE A N 1
ATOM 3025 C CA . PHE A 1 390 ? 4.795 -10.134 -16.486 1.00 80.94 390 PHE A CA 1
ATOM 3026 C C . PHE A 1 390 ? 3.885 -10.507 -15.303 1.00 80.94 390 PHE A C 1
ATOM 3028 O O . PHE A 1 390 ? 3.654 -9.683 -14.415 1.00 80.94 390 PHE A O 1
ATOM 3035 N N . GLN A 1 391 ? 3.419 -11.749 -15.229 1.00 88.88 391 GLN A N 1
ATOM 3036 C CA . GLN A 1 391 ? 2.558 -12.230 -14.157 1.00 88.88 391 GLN A CA 1
ATOM 3037 C C . GLN A 1 391 ? 3.138 -13.478 -13.497 1.00 88.88 391 GLN A C 1
ATOM 3039 O O . GLN A 1 391 ? 3.948 -14.212 -14.066 1.00 88.88 391 GLN A O 1
ATOM 3044 N N . TRP A 1 392 ? 2.689 -13.741 -12.273 1.00 94.12 392 TRP A N 1
ATOM 3045 C CA . TRP A 1 392 ? 2.952 -15.006 -11.600 1.00 94.12 392 TRP A CA 1
ATOM 3046 C C . TRP A 1 392 ? 1.728 -15.895 -11.636 1.00 94.12 392 TRP A C 1
ATOM 3048 O O . TRP A 1 392 ? 0.638 -15.484 -11.240 1.00 94.12 392 TRP A O 1
ATOM 3058 N N . PHE A 1 393 ? 1.941 -17.139 -12.033 1.00 96.81 393 PHE A N 1
ATOM 3059 C CA . PHE A 1 393 ? 0.996 -18.226 -11.865 1.00 96.81 393 PHE A CA 1
ATOM 3060 C C . PHE A 1 393 ? 1.373 -18.968 -10.597 1.00 96.81 393 PHE A C 1
ATOM 3062 O O . PHE A 1 393 ? 2.498 -19.453 -10.471 1.00 96.81 393 PHE A O 1
ATOM 3069 N N . ILE A 1 394 ? 0.449 -19.019 -9.645 1.00 98.25 394 ILE A N 1
ATOM 3070 C CA . ILE A 1 394 ? 0.734 -19.479 -8.291 1.00 98.25 394 ILE A CA 1
ATOM 3071 C C . ILE A 1 394 ? -0.222 -20.601 -7.935 1.00 98.25 394 ILE A C 1
ATOM 3073 O O . ILE A 1 394 ? -1.429 -20.488 -8.143 1.00 98.25 394 ILE A O 1
ATOM 3077 N N . LYS A 1 395 ? 0.334 -21.655 -7.343 1.00 98.50 395 LYS A N 1
ATOM 3078 C CA . LYS A 1 395 ? -0.391 -22.678 -6.602 1.00 98.50 395 LYS A CA 1
ATOM 3079 C C . LYS A 1 395 ? 0.004 -22.571 -5.136 1.00 98.50 395 LYS A C 1
ATOM 3081 O O . LYS A 1 395 ? 1.188 -22.646 -4.808 1.00 98.50 395 LYS A O 1
ATOM 3086 N N . ALA A 1 396 ? -0.977 -22.418 -4.258 1.00 98.56 396 ALA A N 1
ATOM 3087 C CA . ALA A 1 396 ? -0.749 -22.293 -2.824 1.00 98.56 396 ALA A CA 1
ATOM 3088 C C . ALA A 1 396 ? -1.796 -23.070 -2.028 1.00 98.56 396 ALA A C 1
ATOM 3090 O O . ALA A 1 396 ? -2.911 -23.284 -2.505 1.00 98.56 396 ALA A O 1
ATOM 3091 N N . ARG A 1 397 ? -1.444 -23.470 -0.805 1.00 98.62 397 ARG A N 1
ATOM 3092 C CA . ARG A 1 397 ? -2.403 -23.937 0.194 1.00 98.62 397 ARG A CA 1
ATOM 3093 C C . ARG A 1 397 ? -2.569 -22.869 1.265 1.00 98.62 397 ARG A C 1
ATOM 3095 O O . ARG A 1 397 ? -1.593 -22.460 1.881 1.00 98.62 397 ARG A O 1
ATOM 3102 N N . ILE A 1 398 ? -3.803 -22.440 1.484 1.00 98.62 398 ILE A N 1
ATOM 3103 C CA . ILE A 1 398 ? -4.188 -21.495 2.527 1.00 98.62 398 ILE A CA 1
ATOM 3104 C C . ILE A 1 398 ? -5.044 -22.255 3.532 1.00 98.62 398 ILE A C 1
ATOM 3106 O O . ILE A 1 398 ? -6.178 -22.627 3.236 1.00 98.62 398 ILE A O 1
ATOM 3110 N N . LEU A 1 399 ? -4.484 -22.498 4.714 1.00 97.94 399 LEU A N 1
ATOM 3111 C CA . LEU A 1 399 ? -5.001 -23.413 5.724 1.00 97.94 399 LEU A CA 1
ATOM 3112 C C . LEU A 1 399 ? -5.228 -24.807 5.112 1.00 97.94 399 LEU A C 1
ATOM 3114 O O . LEU A 1 399 ? -4.268 -25.523 4.813 1.00 97.94 399 LEU A O 1
ATOM 3118 N N . ASP A 1 400 ? -6.487 -25.170 4.908 1.00 95.12 400 ASP A N 1
ATOM 3119 C CA . ASP A 1 400 ? -6.976 -26.432 4.366 1.00 95.12 400 ASP A CA 1
ATOM 3120 C C . ASP A 1 400 ? -7.364 -26.361 2.875 1.00 95.12 400 ASP A C 1
ATOM 3122 O O . ASP A 1 400 ? -7.673 -27.387 2.271 1.00 95.12 400 ASP A O 1
ATOM 3126 N N . GLU A 1 401 ? -7.299 -25.185 2.245 1.00 97.94 401 GLU A N 1
ATOM 3127 C CA . GLU A 1 401 ? -7.717 -24.983 0.854 1.00 97.94 401 GLU A CA 1
ATOM 3128 C C . GLU A 1 401 ? -6.532 -24.818 -0.099 1.00 97.94 401 GLU A C 1
ATOM 3130 O O . GLU A 1 401 ? -5.695 -23.934 0.073 1.00 97.94 401 GLU A O 1
ATOM 3135 N N . VAL A 1 402 ? -6.482 -25.630 -1.158 1.00 98.38 402 VAL A N 1
ATOM 3136 C CA . VAL A 1 402 ? -5.526 -25.451 -2.262 1.00 98.38 402 VAL A CA 1
ATOM 3137 C C . VAL A 1 402 ? -6.159 -24.590 -3.348 1.00 98.38 402 VAL A C 1
ATOM 3139 O O . VAL A 1 402 ? -7.264 -24.881 -3.809 1.00 98.38 402 VAL A O 1
ATOM 3142 N N . ILE A 1 403 ? -5.443 -23.555 -3.784 1.00 97.88 403 ILE A N 1
ATOM 3143 C CA . ILE A 1 403 ? -5.909 -22.606 -4.790 1.00 97.88 403 ILE A CA 1
ATOM 3144 C C . ILE A 1 403 ? -4.839 -22.300 -5.837 1.00 97.88 403 ILE A C 1
ATOM 3146 O O . ILE A 1 403 ? -3.641 -22.292 -5.549 1.00 97.88 403 ILE A O 1
ATOM 3150 N N . GLU A 1 404 ? -5.297 -22.042 -7.060 1.00 97.62 404 GLU A N 1
ATOM 3151 C CA . GLU A 1 404 ? -4.478 -21.630 -8.197 1.00 97.62 404 GLU A CA 1
ATOM 3152 C C . GLU A 1 404 ? -4.980 -20.283 -8.716 1.00 97.62 404 GLU A C 1
ATOM 3154 O O . GLU A 1 404 ? -6.187 -20.082 -8.870 1.00 97.62 404 GLU A O 1
ATOM 3159 N N . TYR A 1 405 ? -4.068 -19.340 -8.938 1.00 96.56 405 TYR A N 1
ATOM 3160 C CA . TYR A 1 405 ? -4.419 -17.969 -9.300 1.00 96.56 405 TYR A CA 1
ATOM 3161 C C . TYR A 1 405 ? -3.273 -17.252 -10.014 1.00 96.56 405 TYR A C 1
ATOM 3163 O O . TYR A 1 405 ? -2.147 -17.750 -10.089 1.00 96.56 405 TYR A O 1
ATOM 3171 N N . ARG A 1 406 ? -3.587 -16.078 -10.573 1.00 94.88 406 ARG A N 1
ATOM 3172 C CA . ARG A 1 406 ? -2.621 -15.205 -11.248 1.00 94.88 406 ARG A CA 1
ATOM 3173 C C . ARG A 1 406 ? -2.457 -13.914 -10.474 1.00 94.88 406 ARG A C 1
ATOM 3175 O O . ARG A 1 406 ? -3.452 -13.328 -10.056 1.00 94.88 406 ARG A O 1
ATOM 3182 N N . VAL A 1 407 ? -1.218 -13.465 -10.333 1.00 93.44 407 VAL A N 1
ATOM 3183 C CA . VAL A 1 407 ? -0.884 -12.188 -9.700 1.00 93.44 407 VAL A CA 1
ATOM 3184 C C . VAL A 1 407 ? -0.207 -11.292 -10.736 1.00 93.44 407 VAL A C 1
ATOM 3186 O O . VAL A 1 407 ? 0.879 -11.645 -11.207 1.00 93.44 407 VAL A O 1
ATOM 3189 N N . PRO A 1 408 ? -0.807 -10.139 -11.086 1.00 89.88 408 PRO A N 1
ATOM 3190 C CA . PRO A 1 408 ? -0.272 -9.218 -12.083 1.00 89.88 408 PRO A CA 1
ATOM 3191 C C . PRO A 1 408 ? 0.785 -8.281 -11.472 1.00 89.88 408 PRO A C 1
ATOM 3193 O O . PRO A 1 408 ? 0.693 -7.066 -11.586 1.00 89.88 408 PRO A O 1
ATOM 3196 N N . LEU A 1 409 ? 1.755 -8.850 -10.752 1.00 89.50 409 LEU A N 1
ATOM 3197 C CA . LEU A 1 409 ? 2.842 -8.112 -10.104 1.00 89.50 409 LEU A CA 1
ATOM 3198 C C . LEU A 1 409 ? 4.165 -8.770 -10.469 1.00 89.50 409 LEU A C 1
ATOM 3200 O O . LEU A 1 409 ? 4.410 -9.893 -10.032 1.00 89.50 409 LEU A O 1
ATOM 3204 N N . PRO A 1 410 ? 5.023 -8.137 -11.277 1.00 88.56 410 PRO A N 1
ATOM 3205 C CA . PRO A 1 410 ? 6.139 -8.845 -11.875 1.00 88.56 410 PRO A CA 1
ATOM 3206 C C . PRO A 1 410 ? 7.305 -9.091 -10.904 1.00 88.56 410 PRO A C 1
ATOM 3208 O O . PRO A 1 410 ? 8.239 -9.846 -11.199 1.00 88.56 410 PRO A O 1
ATOM 3211 N N . GLU A 1 411 ? 7.292 -8.474 -9.725 1.00 87.88 411 GLU A N 1
ATOM 3212 C CA . GLU A 1 411 ? 8.389 -8.551 -8.770 1.00 87.88 411 GLU A CA 1
ATOM 3213 C C . GLU A 1 411 ? 8.521 -9.924 -8.093 1.00 87.88 411 GLU A C 1
ATOM 3215 O O . GLU A 1 411 ? 7.546 -10.630 -7.846 1.00 87.88 411 GLU A O 1
ATOM 3220 N N . ASN A 1 412 ? 9.757 -10.292 -7.735 1.00 88.50 412 ASN A N 1
ATOM 3221 C CA . ASN A 1 412 ? 10.098 -11.590 -7.130 1.00 88.50 412 ASN A CA 1
ATOM 3222 C C . ASN A 1 412 ? 9.395 -11.871 -5.799 1.00 88.50 412 ASN A C 1
ATOM 3224 O O . ASN A 1 412 ? 9.174 -13.025 -5.449 1.00 88.50 412 ASN A O 1
ATOM 3228 N N . TYR A 1 413 ? 9.048 -10.828 -5.045 1.00 88.62 413 TYR A N 1
ATOM 3229 C CA . TYR A 1 413 ? 8.372 -10.991 -3.761 1.00 88.62 413 TYR A CA 1
ATOM 3230 C C . TYR A 1 413 ? 6.883 -11.341 -3.919 1.00 88.62 413 TYR A C 1
ATOM 3232 O O . TYR A 1 413 ? 6.261 -11.781 -2.950 1.00 88.62 413 TYR A O 1
ATOM 3240 N N . ALA A 1 414 ? 6.295 -11.111 -5.100 1.00 92.88 414 ALA A N 1
ATOM 3241 C CA . ALA A 1 414 ? 4.851 -11.153 -5.301 1.00 92.88 414 ALA A CA 1
ATOM 3242 C C . ALA A 1 414 ? 4.212 -12.514 -4.980 1.00 92.88 414 ALA A C 1
ATOM 3244 O O . ALA A 1 414 ? 3.171 -12.500 -4.317 1.00 92.88 414 ALA A O 1
ATOM 3245 N N . PRO A 1 415 ? 4.804 -13.677 -5.338 1.00 96.25 415 PRO A N 1
ATOM 3246 C CA . PRO A 1 415 ? 4.204 -14.965 -5.015 1.00 96.25 415 PRO A CA 1
ATOM 3247 C C . PRO A 1 415 ? 3.988 -15.158 -3.520 1.00 96.25 415 PRO A C 1
ATOM 3249 O O . PRO A 1 415 ? 2.851 -15.297 -3.072 1.00 96.25 415 PRO A O 1
ATOM 3252 N N . LEU A 1 416 ? 5.060 -15.067 -2.734 1.00 96.56 416 LEU A N 1
ATOM 3253 C CA . LEU A 1 416 ? 4.997 -15.282 -1.293 1.00 96.56 416 LEU A CA 1
ATOM 3254 C C . LEU A 1 416 ? 4.176 -14.192 -0.584 1.00 96.56 416 LEU A C 1
ATOM 3256 O O . LEU A 1 416 ? 3.383 -14.487 0.311 1.00 96.56 416 LEU A O 1
ATOM 3260 N N . ALA A 1 417 ? 4.297 -12.933 -1.024 1.00 95.88 417 ALA A N 1
ATOM 3261 C CA . ALA A 1 417 ? 3.472 -11.850 -0.500 1.00 95.88 417 ALA A CA 1
ATOM 3262 C C . ALA A 1 417 ? 1.978 -12.116 -0.739 1.00 95.88 417 ALA A C 1
ATOM 3264 O O . ALA A 1 417 ? 1.181 -11.933 0.180 1.00 95.88 417 ALA A O 1
ATOM 3265 N N . SER A 1 418 ? 1.593 -12.607 -1.919 1.00 97.69 418 SER A N 1
ATOM 3266 C CA . SER A 1 418 ? 0.188 -12.893 -2.224 1.00 97.69 418 SER A CA 1
ATOM 3267 C C . SER A 1 418 ? -0.402 -14.009 -1.360 1.00 97.69 418 SER A C 1
ATOM 3269 O O . SER A 1 418 ? -1.542 -13.894 -0.912 1.00 97.69 418 SER A O 1
ATOM 3271 N N . VAL A 1 419 ? 0.392 -15.036 -1.032 1.00 98.50 419 VAL A N 1
ATOM 3272 C CA . VAL A 1 419 ? 0.003 -16.106 -0.099 1.00 98.50 419 VAL A CA 1
ATOM 3273 C C . VAL A 1 419 ? -0.304 -15.524 1.282 1.00 98.50 419 VAL A C 1
ATOM 3275 O O . VAL A 1 419 ? -1.335 -15.846 1.873 1.00 98.50 419 VAL A O 1
ATOM 3278 N N . SER A 1 420 ? 0.530 -14.601 1.774 1.00 98.44 420 SER A N 1
ATOM 3279 C CA . SER A 1 420 ? 0.297 -13.934 3.063 1.00 98.44 420 SER A CA 1
ATOM 3280 C C . SER A 1 420 ? -0.989 -13.094 3.080 1.00 98.44 420 SER A C 1
ATOM 3282 O O . SER A 1 420 ? -1.707 -13.068 4.083 1.00 98.44 420 SER A O 1
ATOM 3284 N N . VAL A 1 421 ? -1.305 -12.424 1.965 1.00 98.44 421 VAL A N 1
ATOM 3285 C CA . VAL A 1 421 ? -2.501 -11.582 1.832 1.00 98.44 421 VAL A CA 1
ATOM 3286 C C . VAL A 1 421 ? -3.757 -12.449 1.763 1.00 98.44 421 VAL A C 1
ATOM 3288 O O . VAL A 1 421 ? -4.727 -12.161 2.462 1.00 98.44 421 VAL A O 1
ATOM 3291 N N . LEU A 1 422 ? -3.732 -13.534 0.982 1.00 98.62 422 LEU A N 1
ATOM 3292 C CA . LEU A 1 422 ? -4.828 -14.503 0.911 1.00 98.62 422 LEU A CA 1
ATOM 3293 C C . LEU A 1 422 ? -5.079 -15.187 2.254 1.00 98.62 422 LEU A C 1
ATOM 3295 O O . LEU A 1 422 ? -6.233 -15.332 2.656 1.00 98.62 422 LEU A O 1
ATOM 3299 N N . LEU A 1 423 ? -4.018 -15.551 2.979 1.00 98.75 423 LEU A N 1
ATOM 3300 C CA . LEU A 1 423 ? -4.146 -16.093 4.327 1.00 98.75 423 LEU A CA 1
ATOM 3301 C C . LEU A 1 423 ? -4.837 -15.094 5.255 1.00 98.75 423 LEU A C 1
ATOM 3303 O O . LEU A 1 423 ? -5.787 -15.459 5.941 1.00 98.75 423 LEU A O 1
ATOM 3307 N N . MET A 1 424 ? -4.442 -13.819 5.237 1.00 98.81 424 MET A N 1
ATOM 3308 C CA . MET A 1 424 ? -5.125 -12.807 6.044 1.00 98.81 424 MET A CA 1
ATOM 3309 C C . MET A 1 424 ? -6.583 -12.600 5.613 1.00 98.81 424 MET A C 1
ATOM 3311 O O . MET A 1 424 ? -7.454 -12.524 6.473 1.00 98.81 424 MET A O 1
ATOM 3315 N N . ALA A 1 425 ? -6.883 -12.576 4.312 1.00 98.50 425 ALA A N 1
ATOM 3316 C CA . ALA A 1 425 ? -8.260 -12.485 3.823 1.00 98.50 425 ALA A CA 1
ATOM 3317 C C . ALA A 1 425 ? -9.124 -13.662 4.314 1.00 98.50 425 ALA A C 1
ATOM 3319 O O . ALA A 1 425 ? -10.239 -13.456 4.795 1.00 98.50 425 ALA A O 1
ATOM 3320 N N . LYS A 1 426 ? -8.580 -14.885 4.292 1.00 98.38 426 LYS A N 1
ATOM 3321 C CA . LYS A 1 426 ? -9.239 -16.079 4.835 1.00 98.38 426 LYS A CA 1
ATOM 3322 C C . LYS A 1 426 ? -9.467 -15.976 6.347 1.00 98.38 426 LYS A C 1
ATOM 3324 O O . LYS A 1 426 ? -10.547 -16.320 6.821 1.00 98.38 426 LYS A O 1
ATOM 3329 N N . LEU A 1 427 ? -8.493 -15.463 7.105 1.00 98.31 427 LEU A N 1
ATOM 3330 C CA . LEU A 1 427 ? -8.628 -15.228 8.552 1.00 98.31 427 LEU A CA 1
ATOM 3331 C C . LEU A 1 427 ? -9.673 -14.157 8.895 1.00 98.31 427 LEU A C 1
ATOM 3333 O O . LEU A 1 427 ? -10.272 -14.218 9.966 1.00 98.31 427 LEU A O 1
ATOM 3337 N N . LEU A 1 428 ? -9.918 -13.215 7.983 1.00 98.25 428 LEU A N 1
ATOM 3338 C CA . LEU A 1 428 ? -10.998 -12.229 8.070 1.00 98.25 428 LEU A CA 1
ATOM 3339 C C . LEU A 1 428 ? -12.366 -12.788 7.635 1.00 98.25 428 LEU A C 1
ATOM 3341 O O . LEU A 1 428 ? -13.351 -12.055 7.647 1.00 98.25 428 LEU A O 1
ATOM 3345 N N . GLY A 1 429 ? -12.441 -14.071 7.265 1.00 97.25 429 GLY A N 1
ATOM 3346 C CA . GLY A 1 429 ? -13.681 -14.751 6.895 1.00 97.25 429 GLY A CA 1
ATOM 3347 C C . GLY A 1 429 ? -14.110 -14.567 5.438 1.00 97.25 429 GLY A C 1
ATOM 3348 O O . GLY A 1 429 ? -15.253 -14.878 5.115 1.00 97.25 429 GLY A O 1
ATOM 3349 N N . CYS A 1 430 ? -13.231 -14.073 4.561 1.00 97.38 430 CYS A N 1
ATOM 3350 C CA . CYS A 1 430 ? -13.545 -13.927 3.138 1.00 97.38 430 CYS A CA 1
ATOM 3351 C C . CYS A 1 430 ? -13.492 -15.261 2.380 1.00 97.38 430 CYS A C 1
ATOM 3353 O O . CYS A 1 430 ? -12.760 -16.188 2.743 1.00 97.38 430 CYS A O 1
ATOM 3355 N N . ASP A 1 431 ? -14.243 -15.323 1.282 1.00 96.62 431 ASP A N 1
ATOM 3356 C CA . ASP A 1 431 ? -14.180 -16.385 0.288 1.00 96.62 431 ASP A CA 1
ATOM 3357 C C . ASP A 1 431 ? -12.859 -16.293 -0.486 1.00 96.62 431 ASP A C 1
ATOM 3359 O O . ASP A 1 431 ? -12.568 -15.320 -1.192 1.00 96.62 431 ASP A O 1
ATOM 3363 N N . LEU A 1 432 ? -12.053 -17.343 -0.344 1.00 95.56 432 LEU A N 1
ATOM 3364 C CA . LEU A 1 432 ? -10.709 -17.403 -0.895 1.00 95.56 432 LEU A CA 1
ATOM 3365 C C . LEU A 1 432 ? -10.703 -17.412 -2.432 1.00 95.56 432 LEU A C 1
ATOM 3367 O O . LEU A 1 432 ? -9.814 -16.819 -3.043 1.00 95.56 432 LEU A O 1
ATOM 3371 N N . ARG A 1 433 ? -11.699 -18.041 -3.071 1.00 94.12 433 ARG A N 1
ATOM 3372 C CA . ARG A 1 433 ? -11.805 -18.115 -4.538 1.00 94.12 433 ARG A CA 1
ATOM 3373 C C . ARG A 1 433 ? -12.174 -16.767 -5.137 1.00 94.12 433 ARG A C 1
ATOM 3375 O O . ARG A 1 433 ? -11.624 -16.391 -6.175 1.00 94.12 433 ARG A O 1
ATOM 3382 N N . GLN A 1 434 ? -13.056 -16.023 -4.474 1.00 93.06 434 GLN A N 1
ATOM 3383 C CA . GLN A 1 434 ? -13.372 -14.648 -4.852 1.00 93.06 434 GLN A CA 1
ATOM 3384 C C . GLN A 1 434 ? -12.139 -13.752 -4.714 1.00 93.06 434 GLN A C 1
ATOM 3386 O O . GLN A 1 434 ? -11.791 -13.069 -5.676 1.00 93.06 434 GLN A O 1
ATOM 3391 N N . CYS A 1 435 ? -11.411 -13.821 -3.591 1.00 93.25 435 CYS A N 1
ATOM 3392 C CA . CYS A 1 435 ? -10.159 -13.072 -3.421 1.00 93.25 435 CYS A CA 1
ATOM 3393 C C . CYS A 1 435 ? -9.121 -13.426 -4.501 1.00 93.25 435 CYS A C 1
ATOM 3395 O O . CYS A 1 435 ? -8.533 -12.544 -5.118 1.00 93.25 435 CYS A O 1
ATOM 3397 N N . ALA A 1 436 ? -8.914 -14.710 -4.784 1.00 92.56 436 ALA A N 1
ATOM 3398 C CA . ALA A 1 436 ? -7.982 -15.154 -5.817 1.00 92.56 436 ALA A CA 1
ATOM 3399 C C . ALA A 1 436 ? -8.365 -14.690 -7.232 1.00 92.56 436 ALA A C 1
ATOM 3401 O O . ALA A 1 436 ? -7.490 -14.355 -8.027 1.00 92.56 436 ALA A O 1
ATOM 3402 N N . THR A 1 437 ? -9.663 -14.628 -7.543 1.00 90.19 437 THR A N 1
ATOM 3403 C CA . THR A 1 437 ? -10.152 -14.075 -8.817 1.00 90.19 437 THR A CA 1
ATOM 3404 C C . THR A 1 437 ? -9.920 -12.562 -8.878 1.00 90.19 437 THR A C 1
ATOM 3406 O O . THR A 1 437 ? -9.458 -12.042 -9.892 1.00 90.19 437 THR A O 1
ATOM 3409 N N . GLN A 1 438 ? -10.168 -11.862 -7.767 1.00 89.38 438 GLN A N 1
ATOM 3410 C CA . GLN A 1 438 ? -10.002 -10.413 -7.635 1.00 89.38 438 GLN A CA 1
ATOM 3411 C C . GLN A 1 438 ? -8.548 -9.958 -7.846 1.00 89.38 438 GLN A C 1
ATOM 3413 O O . GLN A 1 438 ? -8.312 -8.840 -8.303 1.00 89.38 438 GLN A O 1
ATOM 3418 N N . TYR A 1 439 ? -7.562 -10.818 -7.571 1.00 87.56 439 TYR A N 1
ATOM 3419 C CA . TYR A 1 439 ? -6.145 -10.511 -7.794 1.00 87.56 439 TYR A CA 1
ATOM 3420 C C . TYR A 1 439 ? -5.830 -10.095 -9.233 1.00 87.56 439 TYR A C 1
ATOM 3422 O O . TYR A 1 439 ? -4.963 -9.250 -9.435 1.00 87.56 439 TYR A O 1
ATOM 34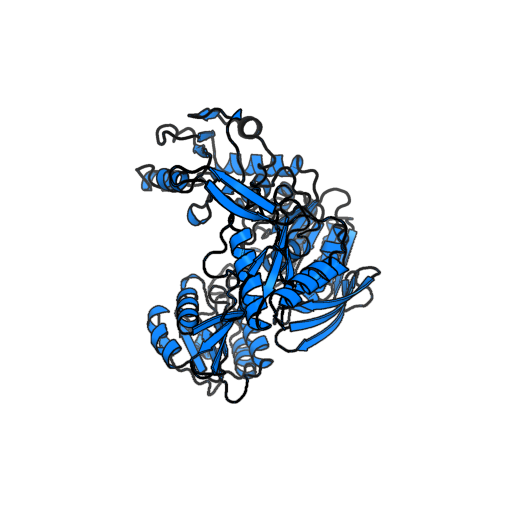30 N N . GLN A 1 440 ? -6.541 -10.637 -10.226 1.00 86.12 440 GLN A N 1
ATOM 3431 C CA . GLN A 1 440 ? -6.293 -10.317 -11.635 1.00 86.12 440 GLN A CA 1
ATOM 3432 C C . GLN A 1 440 ? -6.580 -8.854 -11.986 1.00 86.12 440 GLN A C 1
ATOM 3434 O O . GLN A 1 440 ? -5.994 -8.338 -12.930 1.00 86.12 440 GLN A O 1
ATOM 3439 N N . SER A 1 441 ? -7.462 -8.182 -11.240 1.00 85.75 441 SER A N 1
ATOM 3440 C CA . SER A 1 441 ? -7.751 -6.757 -11.432 1.00 85.75 441 SER A CA 1
ATOM 3441 C C . SER A 1 441 ? -6.928 -5.852 -10.514 1.00 85.75 441 SER A C 1
ATOM 3443 O O . SER A 1 441 ? -7.134 -4.637 -10.515 1.00 85.75 441 SER A O 1
ATOM 3445 N N . TYR A 1 442 ? -6.023 -6.418 -9.704 1.00 86.50 442 TYR A N 1
ATOM 3446 C CA . TYR A 1 442 ? -5.174 -5.626 -8.825 1.00 86.50 442 TYR A CA 1
ATOM 3447 C C . TYR A 1 442 ? -4.212 -4.774 -9.645 1.00 86.50 442 TYR A C 1
ATOM 3449 O O . TYR A 1 442 ? -3.584 -5.251 -10.586 1.00 86.50 442 TYR A O 1
ATOM 3457 N N . GLN A 1 443 ? -4.083 -3.517 -9.236 1.00 81.31 443 GLN A N 1
ATOM 3458 C CA . GLN A 1 443 ? -3.151 -2.576 -9.825 1.00 81.31 443 GLN A CA 1
ATOM 3459 C C . GLN A 1 443 ? -2.303 -1.924 -8.747 1.00 81.31 443 GLN A C 1
ATOM 3461 O O . GLN A 1 443 ? -2.783 -1.657 -7.639 1.00 81.31 443 GLN A O 1
ATOM 3466 N N . HIS A 1 444 ? -1.052 -1.606 -9.075 1.00 79.50 444 HIS A N 1
ATOM 3467 C CA . HIS A 1 444 ? -0.215 -0.867 -8.140 1.00 79.50 444 HIS A CA 1
ATOM 3468 C C . HIS A 1 444 ? -0.796 0.529 -7.865 1.00 79.50 444 HIS A C 1
ATOM 3470 O O . HIS A 1 444 ? -1.288 1.240 -8.748 1.00 79.50 444 HIS A O 1
ATOM 3476 N N . PHE A 1 445 ? -0.704 0.940 -6.600 1.00 74.19 445 PHE A N 1
ATOM 3477 C CA . PHE A 1 445 ? -1.026 2.301 -6.190 1.00 74.19 445 PHE A CA 1
ATOM 3478 C C . PHE A 1 445 ? 0.108 3.256 -6.592 1.00 74.19 445 PHE A C 1
ATOM 3480 O O . PHE A 1 445 ? 1.255 3.062 -6.173 1.00 74.19 445 PHE A O 1
ATOM 3487 N N . GLU A 1 446 ? -0.214 4.295 -7.370 1.00 74.69 446 GLU A N 1
ATOM 3488 C CA . GLU A 1 446 ? 0.748 5.271 -7.920 1.00 74.69 446 GLU A CA 1
ATOM 3489 C C . GLU A 1 446 ? 1.994 4.602 -8.543 1.00 74.69 446 GLU A C 1
ATOM 3491 O O . GLU A 1 446 ? 1.904 3.500 -9.068 1.00 74.69 446 GLU A O 1
ATOM 3496 N N . SER A 1 447 ? 3.174 5.227 -8.489 1.00 74.12 447 SER A N 1
ATOM 3497 C CA . SER A 1 447 ? 4.430 4.709 -9.050 1.00 74.12 447 SER A CA 1
ATOM 3498 C C . SER A 1 447 ? 5.083 3.628 -8.177 1.00 74.12 447 SER A C 1
ATOM 3500 O O . SER A 1 447 ? 6.265 3.687 -7.833 1.00 74.12 447 SER A O 1
ATOM 3502 N N . SER A 1 448 ? 4.303 2.637 -7.743 1.00 77.00 448 SER A N 1
ATOM 3503 C CA . SER A 1 448 ? 4.813 1.496 -6.968 1.00 77.00 448 SER A CA 1
ATOM 3504 C C . SER A 1 448 ? 5.240 0.308 -7.837 1.00 77.00 448 SER A C 1
ATOM 3506 O O . SER A 1 448 ? 5.646 -0.698 -7.266 1.00 77.00 448 SER A O 1
ATOM 3508 N N . GLY A 1 449 ? 5.194 0.434 -9.168 1.00 84.31 449 GLY A N 1
ATOM 3509 C CA . GLY A 1 449 ? 5.467 -0.657 -10.112 1.00 84.31 449 GLY A CA 1
ATOM 3510 C C . GLY A 1 449 ? 4.436 -0.806 -11.236 1.00 84.31 449 GLY A C 1
ATOM 3511 O O . GLY A 1 449 ? 4.242 -1.915 -11.714 1.00 84.31 449 GLY A O 1
ATOM 3512 N N . ASN A 1 450 ? 3.747 0.266 -11.653 1.00 86.69 450 ASN A N 1
ATOM 3513 C CA . ASN A 1 450 ? 2.782 0.158 -12.759 1.00 86.69 450 ASN A CA 1
ATOM 3514 C C . ASN A 1 450 ? 3.503 -0.149 -14.073 1.00 86.69 450 ASN A C 1
ATOM 3516 O O . ASN A 1 450 ? 4.525 0.481 -14.369 1.00 86.69 450 ASN A O 1
ATOM 3520 N N . LEU A 1 451 ? 2.926 -1.034 -14.885 1.00 89.38 451 LEU A N 1
ATOM 3521 C CA . LEU A 1 451 ? 3.384 -1.277 -16.249 1.00 89.38 451 LEU A CA 1
ATOM 3522 C C . LEU A 1 451 ? 2.411 -0.637 -17.237 1.00 89.38 451 LEU A C 1
ATOM 3524 O O . LEU A 1 451 ? 1.220 -0.948 -17.267 1.00 89.38 451 LEU A O 1
ATOM 3528 N N . PHE A 1 452 ? 2.936 0.249 -18.071 1.00 91.75 452 PHE A N 1
ATOM 3529 C CA . PHE A 1 452 ? 2.196 0.883 -19.151 1.00 91.75 452 PHE A CA 1
ATOM 3530 C C . PHE A 1 452 ? 2.691 0.378 -20.494 1.00 91.75 452 PHE A C 1
ATOM 3532 O O . PHE A 1 452 ? 3.884 0.165 -20.686 1.00 91.75 452 PHE A O 1
ATOM 3539 N N . GLU A 1 453 ? 1.772 0.263 -21.436 1.00 93.75 453 GLU A N 1
ATOM 3540 C CA . GLU A 1 453 ? 2.039 0.093 -22.851 1.00 93.75 453 GLU A CA 1
ATOM 3541 C C . GLU A 1 453 ? 1.631 1.377 -23.575 1.00 93.75 453 GLU A C 1
ATOM 3543 O O . GLU A 1 453 ? 0.535 1.905 -23.371 1.00 93.75 453 GLU A O 1
ATOM 3548 N N . VAL A 1 454 ? 2.540 1.900 -24.391 1.00 95.50 454 VAL A N 1
ATOM 3549 C CA . VAL A 1 454 ? 2.379 3.160 -25.112 1.00 95.50 454 VAL A CA 1
ATOM 3550 C C . VAL A 1 454 ? 2.458 2.882 -26.605 1.00 95.50 454 VAL A C 1
ATOM 3552 O O . VAL A 1 454 ? 3.501 2.470 -27.119 1.00 95.50 454 VAL A O 1
ATOM 3555 N N . SER A 1 455 ? 1.348 3.109 -27.302 1.00 94.56 455 SER A N 1
ATOM 3556 C CA . SER A 1 455 ? 1.236 2.890 -28.743 1.00 94.56 455 SER A CA 1
ATOM 3557 C C . SER A 1 455 ? 1.894 4.026 -29.516 1.00 94.56 455 SER A C 1
ATOM 3559 O O . SER A 1 455 ? 1.676 5.200 -29.231 1.00 94.56 455 SER A O 1
ATOM 3561 N N . LEU A 1 456 ? 2.681 3.682 -30.526 1.00 91.75 456 LEU A N 1
ATOM 3562 C CA . LEU A 1 456 ? 3.286 4.588 -31.497 1.00 91.75 456 LEU A CA 1
ATOM 3563 C C . LEU A 1 456 ? 2.628 4.383 -32.868 1.00 91.75 456 LEU A C 1
ATOM 3565 O O . LEU A 1 456 ? 1.894 3.424 -33.087 1.00 91.75 456 LEU A O 1
ATOM 3569 N N . ALA A 1 457 ? 2.943 5.249 -33.833 1.00 88.50 457 ALA A N 1
ATOM 3570 C CA . ALA A 1 457 ? 2.465 5.082 -35.207 1.00 88.50 457 ALA A CA 1
ATOM 3571 C C . ALA A 1 457 ? 2.947 3.774 -35.871 1.00 88.50 457 ALA A C 1
ATOM 3573 O O . ALA A 1 457 ? 2.251 3.237 -36.728 1.00 88.50 457 ALA A O 1
ATOM 3574 N N . THR A 1 458 ? 4.125 3.263 -35.492 1.00 86.00 458 THR A N 1
ATOM 3575 C CA . THR A 1 458 ? 4.750 2.079 -36.117 1.00 86.00 458 THR A CA 1
ATOM 3576 C C . THR A 1 458 ? 4.837 0.859 -35.196 1.00 86.00 458 THR A C 1
ATOM 3578 O O . THR A 1 458 ? 5.265 -0.204 -35.635 1.00 86.00 458 THR A O 1
ATOM 3581 N N . GLY A 1 459 ? 4.398 0.966 -33.939 1.00 91.19 459 GLY A N 1
ATOM 3582 C CA . GLY A 1 459 ? 4.581 -0.091 -32.946 1.00 91.19 459 GLY A CA 1
ATOM 3583 C C . GLY A 1 459 ? 4.134 0.331 -31.553 1.00 91.19 459 GLY A C 1
ATOM 3584 O O . GLY A 1 459 ? 3.213 1.126 -31.408 1.00 91.19 459 GLY A O 1
ATOM 3585 N N . ARG A 1 460 ? 4.784 -0.192 -30.514 1.00 94.75 460 ARG A N 1
ATOM 3586 C CA . ARG A 1 460 ? 4.530 0.174 -29.112 1.00 94.75 460 ARG A CA 1
ATOM 3587 C C . ARG A 1 460 ? 5.790 0.016 -28.276 1.00 94.75 460 ARG A C 1
ATOM 3589 O O . ARG A 1 460 ? 6.679 -0.722 -28.682 1.00 94.75 460 ARG A O 1
ATOM 3596 N N . PHE A 1 461 ? 5.866 0.678 -27.133 1.00 95.50 461 PHE A N 1
ATOM 3597 C CA . PHE A 1 461 ? 6.912 0.460 -26.130 1.00 95.50 461 PHE A CA 1
ATOM 3598 C C . PHE A 1 461 ? 6.278 0.361 -24.742 1.00 95.50 461 PHE A C 1
ATOM 3600 O O . PHE A 1 461 ? 5.122 0.747 -24.560 1.00 95.50 461 PHE A O 1
ATOM 3607 N N . GLN A 1 462 ? 7.011 -0.168 -23.765 1.00 94.88 462 GLN A N 1
ATOM 3608 C CA . GLN A 1 462 ? 6.504 -0.336 -22.402 1.00 94.88 462 GLN A CA 1
ATOM 3609 C C . GLN A 1 462 ? 7.260 0.538 -21.400 1.00 94.88 462 GLN A C 1
ATOM 3611 O O . GLN A 1 462 ? 8.437 0.850 -21.583 1.00 94.88 462 GLN A O 1
ATOM 3616 N N . ILE A 1 463 ? 6.584 0.924 -20.318 1.00 95.19 463 ILE A N 1
ATOM 3617 C CA . ILE A 1 463 ? 7.152 1.712 -19.220 1.00 95.19 463 ILE A CA 1
ATOM 3618 C C . ILE A 1 463 ? 6.833 1.024 -17.902 1.00 95.19 463 ILE A C 1
ATOM 3620 O O . ILE A 1 463 ? 5.665 0.870 -17.559 1.00 95.19 463 ILE A O 1
ATOM 3624 N N . TYR A 1 464 ? 7.865 0.683 -17.139 1.00 93.81 464 TYR A N 1
ATOM 3625 C CA . TYR A 1 464 ? 7.740 0.223 -15.763 1.00 93.81 464 TYR A CA 1
ATOM 3626 C C . TYR A 1 464 ? 8.041 1.380 -14.798 1.00 93.81 464 TYR A C 1
ATOM 3628 O O . TYR A 1 464 ? 9.184 1.837 -14.695 1.00 93.81 464 TYR A O 1
ATOM 3636 N N . ASP A 1 465 ? 7.007 1.883 -14.117 1.00 93.75 465 ASP A N 1
ATOM 3637 C CA . ASP A 1 465 ? 7.056 3.118 -13.330 1.00 93.75 465 ASP A CA 1
ATOM 3638 C C . ASP A 1 465 ? 7.231 2.866 -11.826 1.00 93.75 465 ASP A C 1
ATOM 3640 O O . ASP A 1 465 ? 6.295 2.522 -11.095 1.00 93.75 465 ASP A O 1
ATOM 3644 N N . GLN A 1 466 ? 8.445 3.148 -11.358 1.00 93.00 466 GLN A N 1
ATOM 3645 C CA . GLN A 1 466 ? 8.815 3.285 -9.953 1.00 93.00 466 GLN A CA 1
ATOM 3646 C C . GLN A 1 466 ? 9.445 4.659 -9.655 1.00 93.00 466 GLN A C 1
ATOM 3648 O O . GLN A 1 466 ? 10.300 4.807 -8.775 1.00 93.00 466 GLN A O 1
ATOM 3653 N N . SER A 1 467 ? 9.028 5.695 -10.387 1.00 93.12 467 SER A N 1
ATOM 3654 C CA . SER A 1 467 ? 9.647 7.030 -10.440 1.00 93.12 467 SER A CA 1
ATOM 3655 C C . SER A 1 467 ? 9.753 7.793 -9.111 1.00 93.12 467 SER A C 1
ATOM 3657 O O . SER A 1 467 ? 10.506 8.762 -9.034 1.00 93.12 467 SER A O 1
ATOM 3659 N N . ARG A 1 468 ? 9.026 7.374 -8.063 1.00 87.69 468 ARG A N 1
ATOM 3660 C CA . ARG A 1 468 ? 9.060 7.980 -6.712 1.00 87.69 468 ARG A CA 1
ATOM 3661 C C . ARG A 1 468 ? 9.641 7.053 -5.630 1.00 87.69 468 ARG A C 1
ATOM 3663 O O . ARG A 1 468 ? 9.490 7.313 -4.434 1.00 87.69 468 ARG A O 1
ATOM 3670 N N . ARG A 1 469 ? 10.288 5.949 -6.019 1.00 85.81 469 ARG A N 1
ATOM 3671 C CA . ARG A 1 469 ? 10.900 4.945 -5.131 1.00 85.81 469 ARG A CA 1
ATOM 3672 C C . ARG A 1 469 ? 12.432 4.921 -5.275 1.00 85.81 469 ARG A C 1
ATOM 3674 O O . ARG A 1 469 ? 12.961 4.237 -6.137 1.00 85.81 469 ARG A O 1
ATOM 3681 N N . GLY A 1 470 ? 13.159 5.609 -4.391 1.00 83.81 470 GLY A N 1
ATOM 3682 C CA . GLY A 1 470 ? 14.630 5.712 -4.473 1.00 83.81 470 GLY A CA 1
ATOM 3683 C C . GLY A 1 470 ? 15.449 4.755 -3.592 1.00 83.81 470 GLY A C 1
ATOM 3684 O O . GLY A 1 470 ? 16.671 4.757 -3.684 1.00 83.81 470 GLY A O 1
ATOM 3685 N N . GLU A 1 471 ? 14.824 3.948 -2.726 1.00 85.00 471 GLU A N 1
ATOM 3686 C CA . GLU A 1 471 ? 15.577 3.048 -1.829 1.00 85.00 471 GLU A CA 1
ATOM 3687 C C . GLU A 1 471 ? 16.426 2.046 -2.623 1.00 85.00 471 GLU A C 1
ATOM 3689 O O . GLU A 1 471 ? 15.904 1.382 -3.531 1.00 85.00 471 GLU A O 1
ATOM 3694 N N . TRP A 1 472 ? 17.700 1.896 -2.246 1.00 85.75 472 TRP A N 1
ATOM 3695 C CA . TRP A 1 472 ? 18.684 1.066 -2.954 1.00 85.75 472 TRP A CA 1
ATOM 3696 C C . TRP A 1 472 ? 18.263 -0.409 -3.071 1.00 85.75 472 TRP A C 1
ATOM 3698 O O . TRP A 1 472 ? 18.377 -0.995 -4.142 1.00 85.75 472 TRP A O 1
ATOM 3708 N N . LYS A 1 473 ? 17.662 -1.002 -2.029 1.00 83.44 473 LYS A N 1
ATOM 3709 C CA . LYS A 1 473 ? 17.150 -2.386 -2.094 1.00 83.44 473 LYS A CA 1
ATOM 3710 C C . LYS A 1 473 ? 16.069 -2.580 -3.152 1.00 83.44 473 LYS A C 1
ATOM 3712 O O . LYS A 1 473 ? 15.976 -3.637 -3.765 1.00 83.44 473 LYS A O 1
ATOM 3717 N N . GLY A 1 474 ? 15.243 -1.564 -3.393 1.00 87.00 474 GLY A N 1
ATOM 3718 C CA . GLY A 1 474 ? 14.263 -1.666 -4.468 1.00 87.00 474 GLY A CA 1
ATOM 3719 C C . GLY A 1 474 ? 14.889 -1.497 -5.857 1.00 87.00 474 GLY A C 1
ATOM 3720 O O . GLY A 1 474 ? 14.311 -1.992 -6.817 1.00 87.00 474 GLY A O 1
ATOM 3721 N N . PHE A 1 475 ? 16.071 -0.873 -5.978 1.00 91.25 475 PHE A N 1
ATOM 3722 C CA . PHE A 1 475 ? 16.849 -0.931 -7.222 1.00 91.25 475 PHE A CA 1
ATOM 3723 C C . PHE A 1 475 ? 17.352 -2.351 -7.490 1.00 91.25 475 PHE A C 1
ATOM 3725 O O . PHE A 1 475 ? 17.221 -2.808 -8.621 1.00 91.25 475 PHE A O 1
ATOM 3732 N N . LEU A 1 476 ? 17.822 -3.078 -6.463 1.00 89.56 476 LEU A N 1
ATOM 3733 C CA . LEU A 1 476 ? 18.176 -4.498 -6.611 1.00 89.56 476 LEU A CA 1
ATOM 3734 C C . LEU A 1 476 ? 17.002 -5.298 -7.195 1.00 89.56 476 LEU A C 1
ATOM 3736 O O . LEU A 1 476 ? 17.148 -5.955 -8.222 1.00 89.56 476 LEU A O 1
ATOM 3740 N N . SER A 1 477 ? 15.813 -5.155 -6.598 1.00 88.94 477 SER A N 1
ATOM 3741 C CA . SER A 1 477 ? 14.599 -5.841 -7.058 1.00 88.94 477 SER A CA 1
ATOM 3742 C C . SER A 1 477 ? 14.207 -5.468 -8.496 1.00 88.94 477 SER A C 1
ATOM 3744 O O . SER A 1 477 ? 13.832 -6.345 -9.275 1.00 88.94 477 SER A O 1
ATOM 3746 N N . MET A 1 478 ? 14.334 -4.192 -8.879 1.00 92.88 478 MET A N 1
ATOM 3747 C CA . MET A 1 478 ? 14.072 -3.742 -10.250 1.00 92.88 478 MET A CA 1
ATOM 3748 C C . MET A 1 478 ? 15.066 -4.350 -11.251 1.00 92.88 478 MET A C 1
ATOM 3750 O O . MET A 1 478 ? 14.651 -4.806 -12.314 1.00 92.88 478 MET A O 1
ATOM 3754 N N . PHE A 1 479 ? 16.361 -4.395 -10.929 1.00 93.81 479 PHE A N 1
ATOM 3755 C CA . PHE A 1 479 ? 17.377 -4.975 -11.813 1.00 93.81 479 PHE A CA 1
ATOM 3756 C C . PHE A 1 479 ? 17.251 -6.500 -11.936 1.00 93.81 479 PHE A C 1
ATOM 3758 O O . PHE A 1 479 ? 17.422 -7.049 -13.025 1.00 93.81 479 PHE A O 1
ATOM 3765 N N . GLU A 1 480 ? 16.870 -7.194 -10.864 1.00 90.62 480 GLU A N 1
ATOM 3766 C CA . GLU A 1 480 ? 16.517 -8.616 -10.931 1.00 90.62 480 GLU A CA 1
ATOM 3767 C C . GLU A 1 480 ? 15.288 -8.867 -11.809 1.00 90.62 480 GLU A C 1
ATOM 3769 O O . GLU A 1 480 ? 15.285 -9.794 -12.622 1.00 90.62 480 GLU A O 1
ATOM 3774 N N . LEU A 1 481 ? 14.245 -8.039 -11.695 1.00 89.81 481 LEU A N 1
ATOM 3775 C CA . LEU A 1 481 ? 13.102 -8.081 -12.607 1.00 89.81 481 LEU A CA 1
ATOM 3776 C C . LEU A 1 481 ? 13.550 -7.881 -14.060 1.00 89.81 481 LEU A C 1
ATOM 3778 O O . LEU A 1 481 ? 13.238 -8.699 -14.924 1.00 89.81 481 LEU A O 1
ATOM 3782 N N . MET A 1 482 ? 14.343 -6.842 -14.308 1.00 92.06 482 MET A N 1
ATOM 3783 C CA . MET A 1 482 ? 14.876 -6.518 -15.626 1.00 92.06 482 MET A CA 1
ATOM 3784 C C . MET A 1 482 ? 15.671 -7.686 -16.230 1.00 92.06 482 MET A C 1
ATOM 3786 O O . MET A 1 482 ? 15.550 -7.937 -17.427 1.00 92.06 482 MET A O 1
ATOM 3790 N N . SER A 1 483 ? 16.414 -8.457 -15.424 1.00 90.81 483 SER A N 1
ATOM 3791 C CA . SER A 1 483 ? 17.179 -9.628 -15.894 1.00 90.81 483 SER A CA 1
ATOM 3792 C C . SER A 1 483 ? 16.309 -10.757 -16.461 1.00 90.81 483 SER A C 1
ATOM 3794 O O . SER A 1 483 ? 16.716 -11.443 -17.397 1.00 90.81 483 SER A O 1
ATOM 3796 N N . ARG A 1 484 ? 15.091 -10.926 -15.932 1.00 86.00 484 ARG A N 1
ATOM 3797 C CA . ARG A 1 484 ? 14.130 -11.959 -16.359 1.00 86.00 484 ARG A CA 1
ATOM 3798 C C . ARG A 1 484 ? 13.308 -11.522 -17.562 1.00 86.00 484 ARG A C 1
ATOM 3800 O O . ARG A 1 484 ? 12.767 -12.358 -18.280 1.00 86.00 484 ARG A O 1
ATOM 3807 N N . PHE A 1 485 ? 13.223 -10.215 -17.774 1.00 83.44 485 PHE A N 1
ATOM 3808 C CA . PHE A 1 485 ? 12.470 -9.652 -18.870 1.00 83.44 485 PHE A CA 1
ATOM 3809 C C . PHE A 1 485 ? 13.225 -9.777 -20.200 1.00 83.44 485 PHE A C 1
ATOM 3811 O O . PHE A 1 485 ? 14.446 -9.612 -20.259 1.00 83.44 485 PHE A O 1
ATOM 3818 N N . LYS A 1 486 ? 12.495 -10.048 -21.283 1.00 82.75 486 LYS A N 1
ATOM 3819 C CA . LYS A 1 486 ? 13.018 -10.070 -22.650 1.00 82.75 486 LYS A CA 1
ATOM 3820 C C . LYS A 1 486 ? 12.117 -9.190 -23.514 1.00 82.75 486 LYS A C 1
ATOM 3822 O O . LYS A 1 486 ? 10.957 -9.557 -23.690 1.00 82.75 486 LYS A O 1
ATOM 3827 N N . PRO A 1 487 ? 12.622 -8.055 -24.025 1.00 85.50 487 PRO A N 1
ATOM 3828 C CA . PRO A 1 487 ? 11.868 -7.235 -24.962 1.00 85.50 487 PRO A CA 1
ATOM 3829 C C . PRO A 1 487 ? 11.429 -8.041 -26.186 1.00 85.50 487 PRO A C 1
ATOM 3831 O O . PRO A 1 487 ? 12.096 -8.997 -26.594 1.00 85.50 487 PRO A O 1
ATOM 3834 N N . GLU A 1 488 ? 10.315 -7.642 -26.791 1.00 83.12 488 GLU A N 1
ATOM 3835 C CA . GLU A 1 488 ? 9.881 -8.217 -28.060 1.00 83.12 488 GLU A CA 1
ATOM 3836 C C . GLU A 1 488 ? 10.842 -7.812 -29.189 1.00 83.12 488 GLU A C 1
ATOM 3838 O O . GLU A 1 488 ? 11.339 -6.687 -29.239 1.00 83.12 488 GLU A O 1
ATOM 3843 N N . ARG A 1 489 ? 11.067 -8.712 -30.156 1.00 86.50 489 ARG A N 1
ATOM 3844 C CA . ARG A 1 489 ? 11.851 -8.430 -31.375 1.00 86.50 489 ARG A CA 1
ATOM 3845 C C . ARG A 1 489 ? 13.243 -7.850 -31.049 1.00 86.50 489 ARG A C 1
ATOM 3847 O O . ARG A 1 489 ? 14.005 -8.483 -30.330 1.00 86.50 489 ARG A O 1
ATOM 3854 N N . GLN A 1 490 ? 13.595 -6.696 -31.623 1.00 86.50 490 GLN A N 1
ATOM 3855 C CA . GLN A 1 490 ? 14.862 -5.982 -31.396 1.00 86.50 490 GLN A CA 1
ATOM 3856 C C . GLN A 1 490 ? 14.744 -4.905 -30.301 1.00 86.50 490 GLN A C 1
ATOM 3858 O O . GLN A 1 490 ? 15.543 -3.971 -30.268 1.00 86.50 490 GLN A O 1
ATOM 3863 N N . GLY A 1 491 ? 13.726 -4.995 -29.442 1.00 91.62 491 GLY A N 1
ATOM 3864 C CA . GLY A 1 491 ? 13.512 -4.052 -28.354 1.00 91.62 491 GLY A CA 1
ATOM 3865 C C . GLY A 1 491 ? 14.670 -4.016 -27.361 1.00 91.62 491 GLY A C 1
ATOM 3866 O O . GLY A 1 491 ? 15.335 -5.027 -27.124 1.00 91.62 491 GLY A O 1
ATOM 3867 N N . ARG A 1 492 ? 14.896 -2.849 -26.758 1.00 95.69 492 ARG A N 1
ATOM 3868 C CA . ARG A 1 492 ? 15.976 -2.622 -25.792 1.00 95.69 492 ARG A CA 1
ATOM 3869 C C . ARG A 1 492 ? 15.431 -2.463 -24.383 1.00 95.69 492 ARG A C 1
ATOM 3871 O O . ARG A 1 492 ? 14.320 -1.973 -24.178 1.00 95.69 492 ARG A O 1
ATOM 3878 N N . LYS A 1 493 ? 16.243 -2.799 -23.387 1.00 95.94 493 LYS A N 1
ATOM 3879 C CA . LYS A 1 493 ? 15.977 -2.479 -21.986 1.00 95.94 493 LYS A CA 1
ATOM 3880 C C . LYS A 1 493 ? 16.680 -1.176 -21.616 1.00 95.94 493 LYS A C 1
ATOM 3882 O O . LYS A 1 493 ? 17.910 -1.113 -21.557 1.00 95.94 493 LYS A O 1
ATOM 3887 N N . ILE A 1 494 ? 15.896 -0.144 -21.332 1.00 97.62 494 ILE A N 1
ATOM 3888 C CA . ILE A 1 494 ? 16.388 1.198 -21.011 1.00 97.62 494 ILE A CA 1
ATOM 3889 C C . ILE A 1 494 ? 16.119 1.473 -19.535 1.00 97.62 494 ILE A C 1
ATOM 3891 O O . ILE A 1 494 ? 14.986 1.343 -19.083 1.00 97.62 494 ILE A O 1
ATOM 3895 N N . ALA A 1 495 ? 17.137 1.882 -18.782 1.00 97.75 495 ALA A N 1
ATOM 3896 C CA . ALA A 1 495 ? 16.975 2.316 -17.397 1.00 97.75 495 ALA A CA 1
ATOM 3897 C C . ALA A 1 495 ? 17.110 3.841 -17.287 1.00 97.75 495 ALA A C 1
ATOM 3899 O O . ALA A 1 495 ? 18.073 4.420 -17.790 1.00 97.75 495 ALA A O 1
ATOM 3900 N N . VAL A 1 496 ? 16.168 4.489 -16.595 1.00 97.94 496 VAL A N 1
ATOM 3901 C CA . VAL A 1 496 ? 16.242 5.906 -16.219 1.00 97.94 496 VAL A CA 1
ATOM 3902 C C . VAL A 1 496 ? 16.147 6.031 -14.705 1.00 97.94 496 VAL A C 1
ATOM 3904 O O . VAL A 1 496 ? 15.082 5.806 -14.122 1.00 97.94 496 VAL A O 1
ATOM 3907 N N . ILE A 1 497 ? 17.267 6.362 -14.059 1.00 96.94 497 ILE A N 1
ATOM 3908 C CA . ILE A 1 497 ? 17.390 6.251 -12.601 1.00 96.94 497 ILE A CA 1
ATOM 3909 C C . ILE A 1 497 ? 17.930 7.507 -11.915 1.00 96.94 497 ILE A C 1
ATOM 3911 O O . ILE A 1 497 ? 18.738 8.238 -12.478 1.00 96.94 497 ILE A O 1
ATOM 3915 N N . SER A 1 498 ? 17.494 7.768 -10.683 1.00 94.88 498 SER A N 1
ATOM 3916 C CA . SER A 1 498 ? 18.109 8.792 -9.820 1.00 94.88 498 SER A CA 1
ATOM 3917 C C . SER A 1 498 ? 19.249 8.216 -8.975 1.00 94.88 498 SER A C 1
ATOM 3919 O O . SER A 1 498 ? 19.633 7.061 -9.143 1.00 94.88 498 SER A O 1
ATOM 3921 N N . GLU A 1 499 ? 19.743 8.995 -8.010 1.00 91.25 499 GLU A N 1
ATOM 3922 C CA . GLU A 1 499 ? 20.628 8.520 -6.948 1.00 91.25 499 GLU A CA 1
ATOM 3923 C C . GLU A 1 499 ? 20.045 7.340 -6.158 1.00 91.25 499 GLU A C 1
ATOM 3925 O O . GLU A 1 499 ? 18.824 7.168 -6.051 1.00 91.25 499 GLU A O 1
ATOM 3930 N N . LEU A 1 500 ? 20.951 6.553 -5.577 1.00 89.38 500 LEU A N 1
ATOM 3931 C CA . LEU A 1 500 ? 20.636 5.436 -4.706 1.00 89.38 500 LEU A CA 1
ATOM 3932 C C . LEU A 1 500 ? 20.619 5.970 -3.275 1.00 89.38 500 LEU A C 1
ATOM 3934 O O . LEU A 1 500 ? 21.633 6.450 -2.779 1.00 89.38 500 LEU A O 1
ATOM 3938 N N . ILE A 1 501 ? 19.482 5.876 -2.590 1.00 85.12 501 ILE A N 1
ATOM 3939 C CA . ILE A 1 501 ? 19.423 6.261 -1.177 1.00 85.12 501 ILE A CA 1
ATOM 3940 C C . ILE A 1 501 ? 19.372 5.028 -0.289 1.00 85.12 501 ILE A C 1
ATOM 3942 O O . ILE A 1 501 ? 18.662 4.058 -0.564 1.00 85.12 501 ILE A O 1
ATOM 3946 N N . ASN A 1 502 ? 20.117 5.085 0.808 1.00 75.88 502 ASN A N 1
ATOM 3947 C CA . ASN A 1 502 ? 19.985 4.147 1.904 1.00 75.88 502 ASN A CA 1
ATOM 3948 C C . ASN A 1 502 ? 19.336 4.876 3.078 1.00 75.88 502 ASN A C 1
ATOM 3950 O O . ASN A 1 502 ? 20.028 5.481 3.890 1.00 75.88 502 ASN A O 1
ATOM 3954 N N . ARG A 1 503 ? 17.998 4.862 3.183 1.00 64.44 503 ARG A N 1
ATOM 3955 C CA . ARG A 1 503 ? 17.294 5.529 4.297 1.00 64.44 503 ARG A CA 1
ATOM 3956 C C . ARG A 1 503 ? 17.383 4.769 5.630 1.00 64.44 503 ARG A C 1
ATOM 3958 O O . ARG A 1 503 ? 16.442 4.787 6.423 1.00 64.44 503 ARG A O 1
ATOM 3965 N N . GLN A 1 504 ? 18.514 4.132 5.928 1.00 53.66 504 GLN A N 1
ATOM 3966 C CA . GLN A 1 504 ? 18.819 3.577 7.251 1.00 53.66 504 GLN A CA 1
ATOM 3967 C C . GLN A 1 504 ? 19.062 4.701 8.276 1.00 53.66 504 GLN A C 1
ATOM 3969 O O . GLN A 1 504 ? 20.193 4.885 8.683 1.00 53.66 504 GLN A O 1
ATOM 3974 N N . ASP A 1 505 ? 18.063 5.524 8.621 1.00 49.59 505 ASP A N 1
ATOM 3975 C CA . ASP A 1 505 ? 18.144 6.765 9.448 1.00 49.59 505 ASP A CA 1
ATOM 3976 C C . ASP A 1 505 ? 19.314 7.739 9.156 1.00 49.59 505 ASP A C 1
ATOM 3978 O O . ASP A 1 505 ? 19.457 8.772 9.805 1.00 49.59 505 ASP A O 1
ATOM 3982 N N . ASN A 1 506 ? 20.142 7.425 8.168 1.00 55.25 506 ASN A N 1
ATOM 3983 C CA . ASN A 1 506 ? 21.385 8.048 7.788 1.00 55.25 506 ASN A CA 1
ATOM 3984 C C . ASN A 1 506 ? 21.448 7.922 6.264 1.00 55.25 506 ASN A C 1
ATOM 3986 O O . ASN A 1 506 ? 21.833 6.870 5.759 1.00 55.25 506 ASN A O 1
ATOM 3990 N N . PRO A 1 507 ? 21.073 8.975 5.525 1.00 58.75 507 PRO A N 1
ATOM 3991 C CA . PRO A 1 507 ? 21.151 9.006 4.065 1.00 58.75 507 PRO A CA 1
ATOM 3992 C C . PRO A 1 507 ? 22.545 8.676 3.506 1.00 58.75 507 PRO A C 1
ATOM 3994 O O . PRO A 1 507 ? 22.651 8.325 2.337 1.00 58.75 507 PRO A O 1
ATOM 3997 N N . ASN A 1 508 ? 23.590 8.759 4.341 1.00 60.62 508 ASN A N 1
ATOM 3998 C CA . ASN A 1 508 ? 24.975 8.431 4.007 1.00 60.62 508 ASN A CA 1
ATOM 3999 C C . ASN A 1 508 ? 25.376 7.006 4.426 1.00 60.62 508 ASN A C 1
ATOM 4001 O O . ASN A 1 508 ? 26.565 6.682 4.427 1.00 60.62 508 ASN A O 1
ATOM 4005 N N . ALA A 1 509 ? 24.430 6.167 4.862 1.00 67.88 509 ALA A N 1
ATOM 4006 C CA . ALA A 1 509 ? 24.720 4.773 5.165 1.00 67.88 509 ALA A CA 1
ATOM 4007 C C . ALA A 1 509 ? 25.302 4.097 3.912 1.00 67.88 509 ALA A C 1
ATOM 4009 O O . ALA A 1 509 ? 24.796 4.327 2.808 1.00 67.88 509 ALA A O 1
ATOM 4010 N N . PRO A 1 510 ? 26.359 3.278 4.061 1.00 74.88 510 PRO A N 1
ATOM 4011 C CA . PRO A 1 510 ? 27.031 2.687 2.918 1.00 74.88 510 PRO A CA 1
ATOM 4012 C C . PRO A 1 510 ? 26.040 1.858 2.104 1.00 74.88 510 PRO A C 1
ATOM 4014 O O . PRO A 1 510 ? 25.163 1.180 2.646 1.00 74.88 510 PRO A O 1
ATOM 4017 N N . ILE A 1 511 ? 26.178 1.948 0.789 1.00 84.19 511 ILE A N 1
ATOM 4018 C CA . ILE A 1 511 ? 25.456 1.123 -0.172 1.00 84.19 511 ILE A CA 1
ATOM 4019 C C . ILE A 1 511 ? 26.451 0.082 -0.656 1.00 84.19 511 ILE A C 1
ATOM 4021 O O . ILE A 1 511 ? 27.596 0.425 -0.959 1.00 84.19 511 ILE A O 1
ATOM 4025 N N . ASP A 1 512 ? 26.027 -1.176 -0.732 1.00 87.81 512 ASP A N 1
ATOM 4026 C CA . ASP A 1 512 ? 26.852 -2.217 -1.332 1.00 87.81 512 ASP A CA 1
ATOM 4027 C C . ASP A 1 512 ? 26.877 -2.027 -2.857 1.00 87.81 512 ASP A C 1
ATOM 4029 O O . ASP A 1 512 ? 26.044 -2.537 -3.609 1.00 87.81 512 ASP A O 1
ATOM 4033 N N . LEU A 1 513 ? 27.818 -1.199 -3.320 1.00 90.75 513 LEU A N 1
ATOM 4034 C CA . LEU A 1 513 ? 27.981 -0.897 -4.741 1.00 90.75 513 LEU A CA 1
ATOM 4035 C C . LEU A 1 513 ? 28.487 -2.115 -5.527 1.00 90.75 513 LEU A C 1
ATOM 4037 O O . LEU A 1 513 ? 28.273 -2.170 -6.736 1.00 90.75 513 LEU A O 1
ATOM 4041 N N . LEU A 1 514 ? 29.116 -3.097 -4.868 1.00 91.38 514 LEU A N 1
ATOM 4042 C CA . LEU A 1 514 ? 29.560 -4.331 -5.517 1.00 91.38 514 LEU A CA 1
ATOM 4043 C C . LEU A 1 514 ? 28.364 -5.237 -5.820 1.00 91.38 514 LEU A C 1
ATOM 4045 O O . LEU A 1 514 ? 28.235 -5.726 -6.944 1.00 91.38 514 LEU A O 1
ATOM 4049 N N . GLU A 1 515 ? 27.462 -5.407 -4.852 1.00 91.38 515 GLU A N 1
ATOM 4050 C CA . GLU A 1 515 ? 26.181 -6.082 -5.066 1.00 91.38 515 GLU A CA 1
ATOM 4051 C C . GLU A 1 515 ? 25.376 -5.375 -6.165 1.00 91.38 515 GLU A C 1
ATOM 4053 O O . GLU A 1 515 ? 24.905 -6.027 -7.103 1.00 91.38 515 GLU A O 1
ATOM 4058 N N . MET A 1 516 ? 25.291 -4.039 -6.106 1.00 92.50 516 MET A N 1
ATOM 4059 C CA . MET A 1 516 ? 24.603 -3.244 -7.126 1.00 92.50 516 MET A CA 1
ATOM 4060 C C . MET A 1 516 ? 25.209 -3.459 -8.522 1.00 92.50 516 MET A C 1
ATOM 4062 O O . MET A 1 516 ? 24.474 -3.722 -9.475 1.00 92.50 516 MET A O 1
ATOM 4066 N N . LYS A 1 517 ? 26.543 -3.444 -8.648 1.00 94.88 517 LYS A N 1
ATOM 4067 C CA . LYS A 1 517 ? 27.235 -3.734 -9.912 1.00 94.88 517 LYS A CA 1
ATOM 4068 C C . LYS A 1 517 ? 26.893 -5.124 -10.439 1.00 94.88 517 LYS A C 1
ATOM 4070 O O . LYS A 1 517 ? 26.611 -5.279 -11.631 1.00 94.88 517 LYS A O 1
ATOM 4075 N N . ALA A 1 518 ? 26.855 -6.132 -9.569 1.00 94.00 518 ALA A N 1
ATOM 4076 C CA . ALA A 1 518 ? 26.512 -7.496 -9.957 1.00 94.00 518 ALA A CA 1
ATOM 4077 C C . ALA A 1 518 ? 25.068 -7.610 -10.484 1.00 94.00 518 ALA A C 1
ATOM 4079 O O . ALA A 1 518 ? 24.842 -8.236 -11.524 1.00 94.00 518 ALA A O 1
ATOM 4080 N N . VAL A 1 519 ? 24.079 -6.992 -9.823 1.00 93.69 519 VAL A N 1
ATOM 4081 C CA . VAL A 1 519 ? 22.686 -7.017 -10.316 1.00 93.69 519 VAL A CA 1
ATOM 4082 C C . VAL A 1 519 ? 22.493 -6.180 -11.576 1.00 93.69 519 VAL A C 1
ATOM 4084 O O . VAL A 1 519 ? 21.826 -6.652 -12.492 1.00 93.69 519 VAL A O 1
ATOM 4087 N N . MET A 1 520 ? 23.112 -5.000 -11.681 1.00 94.88 520 MET A N 1
ATOM 4088 C CA . MET A 1 520 ? 23.042 -4.170 -12.889 1.00 94.88 520 MET A CA 1
ATOM 4089 C C . MET A 1 520 ? 23.653 -4.891 -14.095 1.00 94.88 520 MET A C 1
ATOM 4091 O O . MET A 1 520 ? 23.122 -4.801 -15.198 1.00 94.88 520 MET A O 1
ATOM 4095 N N . THR A 1 521 ? 24.724 -5.663 -13.883 1.00 94.44 521 THR A N 1
ATOM 4096 C CA . THR A 1 521 ? 25.333 -6.490 -14.937 1.00 94.44 521 THR A CA 1
ATOM 4097 C C . THR A 1 521 ? 24.360 -7.576 -15.399 1.00 94.44 521 THR A C 1
ATOM 4099 O O . THR A 1 521 ? 24.118 -7.729 -16.593 1.00 94.44 521 THR A O 1
ATOM 4102 N N . ARG A 1 522 ? 23.736 -8.301 -14.457 1.00 93.75 522 ARG A N 1
ATOM 4103 C CA . ARG A 1 522 ? 22.746 -9.350 -14.769 1.00 93.75 522 ARG A CA 1
ATOM 4104 C C . ARG A 1 522 ? 21.464 -8.808 -15.398 1.00 93.75 522 ARG A C 1
ATOM 4106 O O . ARG A 1 522 ? 20.820 -9.531 -16.152 1.00 93.75 522 ARG A O 1
ATOM 4113 N N . ALA A 1 523 ? 21.093 -7.561 -15.107 1.00 94.00 523 ALA A N 1
ATOM 4114 C CA . ALA A 1 523 ? 19.923 -6.912 -15.692 1.00 94.00 523 ALA A CA 1
ATOM 4115 C C . ALA A 1 523 ? 19.991 -6.872 -17.229 1.00 94.00 523 ALA A C 1
ATOM 4117 O O . ALA A 1 523 ? 18.951 -6.943 -17.892 1.00 94.00 523 ALA A O 1
ATOM 4118 N N . GLY A 1 524 ? 21.210 -6.805 -17.784 1.00 92.00 524 GLY A N 1
ATOM 4119 C CA . GLY A 1 524 ? 21.445 -6.778 -19.225 1.00 92.00 524 GLY A CA 1
ATOM 4120 C C . GLY A 1 524 ? 20.795 -5.560 -19.872 1.00 92.00 524 GLY A C 1
ATOM 4121 O O . GLY A 1 524 ? 20.025 -5.714 -20.813 1.00 92.00 524 GLY A O 1
ATOM 4122 N N . MET A 1 525 ? 21.019 -4.374 -19.295 1.00 94.62 525 MET A N 1
ATOM 4123 C CA . MET A 1 525 ? 20.490 -3.118 -19.827 1.00 94.62 525 MET A CA 1
ATOM 4124 C C . MET A 1 525 ? 21.284 -2.648 -21.045 1.00 94.62 525 MET A C 1
ATOM 4126 O O . MET A 1 525 ? 22.513 -2.656 -21.025 1.00 94.62 525 MET A O 1
ATOM 4130 N N . ASP A 1 526 ? 20.578 -2.182 -22.070 1.00 95.62 526 ASP A N 1
ATOM 4131 C CA . ASP A 1 526 ? 21.174 -1.700 -23.321 1.00 95.62 526 ASP A CA 1
ATOM 4132 C C . ASP A 1 526 ? 21.508 -0.205 -23.274 1.00 95.62 526 ASP A C 1
ATOM 4134 O O . ASP A 1 526 ? 22.318 0.287 -24.062 1.00 95.62 526 ASP A O 1
ATOM 4138 N N . ALA A 1 527 ? 20.851 0.542 -22.382 1.00 96.81 527 ALA A N 1
ATOM 4139 C CA . ALA A 1 527 ? 21.081 1.966 -22.190 1.00 96.81 527 ALA A CA 1
ATOM 4140 C C . ALA A 1 527 ? 20.734 2.407 -20.768 1.00 96.81 527 ALA A C 1
ATOM 4142 O O . ALA A 1 527 ? 19.744 1.961 -20.179 1.00 96.81 527 ALA A O 1
ATOM 4143 N N . LEU A 1 528 ? 21.531 3.341 -20.253 1.00 97.81 528 LEU A N 1
ATOM 4144 C CA . LEU A 1 528 ? 21.341 3.943 -18.943 1.00 97.81 528 LEU A CA 1
ATOM 4145 C C . LEU A 1 528 ? 21.320 5.471 -19.043 1.00 97.81 528 LEU A C 1
ATOM 4147 O O . LEU A 1 528 ? 22.227 6.087 -19.604 1.00 97.81 528 LEU A O 1
ATOM 4151 N N . PHE A 1 529 ? 20.313 6.072 -18.423 1.00 98.25 529 PHE A N 1
ATOM 4152 C CA . PHE A 1 529 ? 20.185 7.504 -18.186 1.00 98.25 529 PHE A CA 1
ATOM 4153 C C . PHE A 1 529 ? 20.118 7.737 -16.683 1.00 98.25 529 PHE A C 1
ATOM 4155 O O . PHE A 1 529 ? 19.377 7.043 -15.984 1.00 98.25 529 PHE A O 1
ATOM 4162 N N . THR A 1 530 ? 20.873 8.707 -16.172 1.00 97.69 530 THR A N 1
ATOM 4163 C CA . THR A 1 530 ? 20.884 8.975 -14.729 1.00 97.69 530 THR A CA 1
ATOM 4164 C C . THR A 1 530 ? 20.640 10.435 -14.398 1.00 97.69 530 THR A C 1
ATOM 4166 O O . THR A 1 530 ? 20.937 11.323 -15.196 1.00 97.69 530 THR A O 1
ATOM 4169 N N . VAL A 1 531 ? 20.066 10.694 -13.225 1.00 96.81 531 VAL A N 1
ATOM 4170 C CA . VAL A 1 531 ? 19.789 12.056 -12.758 1.00 96.81 531 VAL A CA 1
ATOM 4171 C C . VAL A 1 531 ? 20.285 12.305 -11.335 1.00 96.81 531 VAL A C 1
ATOM 4173 O O . VAL A 1 531 ? 20.646 11.364 -10.621 1.00 96.81 531 VAL A O 1
ATOM 4176 N N . ALA A 1 532 ? 20.261 13.574 -10.920 1.00 94.12 532 ALA A N 1
ATOM 4177 C CA . ALA A 1 532 ? 20.536 14.016 -9.556 1.00 94.12 532 ALA A CA 1
ATOM 4178 C C . ALA A 1 532 ? 21.915 13.541 -9.061 1.00 94.12 532 ALA A C 1
ATOM 4180 O O . ALA A 1 532 ? 22.904 13.722 -9.768 1.00 94.12 532 ALA A O 1
ATOM 4181 N N . ASN A 1 533 ? 22.024 12.951 -7.870 1.00 92.25 533 ASN A N 1
ATOM 4182 C CA . ASN A 1 533 ? 23.327 12.630 -7.270 1.00 92.25 533 ASN A CA 1
ATOM 4183 C C . ASN A 1 533 ? 23.868 11.246 -7.667 1.00 92.25 533 ASN A C 1
ATOM 4185 O O . ASN A 1 533 ? 24.761 10.716 -7.016 1.00 92.25 533 ASN A O 1
ATOM 4189 N N . PHE A 1 534 ? 23.372 10.634 -8.750 1.00 93.69 534 PHE A N 1
ATOM 4190 C CA . PHE A 1 534 ? 23.840 9.303 -9.159 1.00 93.69 534 PHE A CA 1
ATOM 4191 C C . PHE A 1 534 ? 25.358 9.230 -9.415 1.00 93.69 534 PHE A C 1
ATOM 4193 O O . PHE A 1 534 ? 25.954 8.163 -9.280 1.00 93.69 534 PHE A O 1
ATOM 4200 N N . LYS A 1 535 ? 26.010 10.355 -9.741 1.00 93.06 535 LYS A N 1
ATOM 4201 C CA . LYS A 1 535 ? 27.474 10.438 -9.883 1.00 93.06 535 LYS A CA 1
ATOM 4202 C C . LYS A 1 535 ? 28.241 9.935 -8.653 1.00 93.06 535 LYS A C 1
ATOM 4204 O O . LYS A 1 535 ? 29.345 9.424 -8.812 1.00 93.06 535 LYS A O 1
ATOM 4209 N N . ASP A 1 536 ? 27.640 9.985 -7.469 1.00 90.56 536 ASP A N 1
ATOM 4210 C CA . ASP A 1 536 ? 28.240 9.473 -6.233 1.00 90.56 536 ASP A CA 1
ATOM 4211 C C . ASP A 1 536 ? 28.236 7.930 -6.164 1.00 90.56 536 ASP A C 1
ATOM 4213 O O . ASP A 1 536 ? 28.823 7.330 -5.264 1.00 90.56 536 ASP A O 1
ATOM 4217 N N . HIS A 1 537 ? 27.595 7.260 -7.129 1.00 91.44 537 HIS A N 1
ATOM 4218 C CA . HIS A 1 537 ? 27.428 5.805 -7.194 1.00 91.44 537 HIS A CA 1
ATOM 4219 C C . HIS A 1 537 ? 27.996 5.186 -8.474 1.00 91.44 537 HIS A C 1
ATOM 4221 O O . HIS A 1 537 ? 27.671 4.046 -8.798 1.00 91.44 537 HIS A O 1
ATOM 4227 N N . VAL A 1 538 ? 28.868 5.889 -9.205 1.00 93.12 538 VAL A N 1
ATOM 4228 C CA . VAL A 1 538 ? 29.449 5.396 -10.474 1.00 93.12 538 VAL A CA 1
ATOM 4229 C C . VAL A 1 538 ? 30.164 4.050 -10.352 1.00 93.12 538 VAL A C 1
ATOM 4231 O O . VAL A 1 538 ? 30.237 3.312 -11.328 1.00 93.12 538 VAL A O 1
ATOM 4234 N N . LEU A 1 539 ? 30.643 3.685 -9.158 1.00 93.19 539 LEU A N 1
ATOM 4235 C CA . LEU A 1 539 ? 31.261 2.378 -8.910 1.00 93.19 539 LEU A CA 1
ATOM 4236 C C . LEU A 1 539 ? 30.265 1.206 -8.988 1.00 93.19 539 LEU A C 1
ATOM 4238 O O . LEU A 1 539 ? 30.694 0.065 -9.127 1.00 93.19 539 LEU A O 1
ATOM 4242 N N . ALA A 1 540 ? 28.956 1.475 -8.932 1.00 92.19 540 ALA A N 1
ATOM 4243 C CA . ALA A 1 540 ? 27.919 0.477 -9.182 1.00 92.19 540 ALA A CA 1
ATOM 4244 C C . ALA A 1 540 ? 27.712 0.181 -10.677 1.00 92.19 540 ALA A C 1
ATOM 4246 O O . ALA A 1 540 ? 26.982 -0.746 -11.014 1.00 92.19 540 ALA A O 1
ATOM 4247 N N . LEU A 1 541 ? 28.312 0.954 -11.589 1.00 94.06 541 LEU A N 1
ATOM 4248 C CA . LEU A 1 541 ? 28.116 0.745 -13.020 1.00 94.06 541 LEU A CA 1
ATOM 4249 C C . LEU A 1 541 ? 28.803 -0.548 -13.497 1.00 94.06 541 LEU A C 1
ATOM 4251 O O . LEU A 1 541 ? 29.976 -0.779 -13.179 1.00 94.06 541 LEU A O 1
ATOM 4255 N N . PRO A 1 542 ? 28.106 -1.390 -14.285 1.00 92.06 542 PRO A N 1
ATOM 4256 C CA . PRO A 1 542 ? 28.727 -2.503 -14.994 1.00 92.06 542 PRO A CA 1
ATOM 4257 C C . PRO A 1 542 ? 29.804 -2.024 -15.966 1.00 92.06 542 PRO A C 1
ATOM 4259 O O . PRO A 1 542 ? 29.691 -0.950 -16.559 1.00 92.06 542 PRO A O 1
ATOM 4262 N N . ASP A 1 543 ? 30.819 -2.855 -16.187 1.00 89.06 543 ASP A N 1
ATOM 4263 C CA . ASP A 1 543 ? 31.834 -2.558 -17.196 1.00 89.06 543 ASP A CA 1
ATOM 4264 C C . ASP A 1 543 ? 31.196 -2.614 -18.594 1.00 89.06 543 ASP A C 1
ATOM 4266 O O . ASP A 1 543 ? 30.503 -3.572 -18.933 1.00 89.06 543 ASP A O 1
ATOM 4270 N N . GLY A 1 544 ? 31.398 -1.567 -19.398 1.00 84.75 544 GLY A N 1
ATOM 4271 C CA . GLY A 1 544 ? 30.833 -1.477 -20.749 1.00 84.75 544 GLY A CA 1
ATOM 4272 C C . GLY A 1 544 ? 29.341 -1.130 -20.817 1.00 84.75 544 GLY A C 1
ATOM 4273 O O . GLY A 1 544 ? 28.780 -1.161 -21.911 1.00 84.75 544 GLY A O 1
ATOM 4274 N N . VAL A 1 545 ? 28.690 -0.774 -19.697 1.00 91.69 545 VAL A N 1
ATOM 4275 C CA . VAL A 1 545 ? 27.314 -0.258 -19.747 1.00 91.69 545 VAL A CA 1
ATOM 4276 C C . VAL A 1 545 ? 27.258 0.997 -20.618 1.00 91.69 545 VAL A C 1
ATOM 4278 O O . VAL A 1 545 ? 28.073 1.912 -20.486 1.00 91.69 545 VAL A O 1
ATOM 4281 N N . ASN A 1 546 ? 26.270 1.054 -21.503 1.00 95.12 546 ASN A N 1
ATOM 4282 C CA . ASN A 1 546 ? 26.048 2.203 -22.366 1.00 95.12 546 ASN A CA 1
ATOM 4283 C C . ASN A 1 546 ? 25.370 3.338 -21.574 1.00 95.12 546 ASN A C 1
ATOM 4285 O O . ASN A 1 546 ? 24.149 3.517 -21.609 1.00 95.12 546 ASN A O 1
ATOM 4289 N N . TRP A 1 547 ? 26.163 4.064 -20.782 1.00 96.38 547 TRP A N 1
ATOM 4290 C CA . TRP A 1 547 ? 25.708 5.214 -20.003 1.00 96.38 547 TRP A CA 1
ATOM 4291 C C . TRP A 1 547 ? 25.591 6.449 -20.905 1.00 96.38 547 TRP A C 1
ATOM 4293 O O . TRP A 1 547 ? 26.560 7.170 -21.129 1.00 96.38 547 TRP A O 1
ATOM 4303 N N . ILE A 1 548 ? 24.388 6.670 -21.444 1.00 96.94 548 ILE A N 1
ATOM 4304 C CA . ILE A 1 548 ? 24.113 7.664 -22.492 1.00 96.94 548 ILE A CA 1
ATOM 4305 C C . ILE A 1 548 ? 24.246 9.096 -21.971 1.00 96.94 548 ILE A C 1
ATOM 4307 O O . ILE A 1 548 ? 24.822 9.955 -22.637 1.00 96.94 548 ILE A O 1
ATOM 4311 N N . ALA A 1 549 ? 23.658 9.381 -20.807 1.00 96.44 549 ALA A N 1
ATOM 4312 C CA . ALA A 1 549 ? 23.643 10.726 -20.248 1.00 96.44 549 ALA A CA 1
ATOM 4313 C C . ALA A 1 549 ? 23.455 10.735 -18.730 1.00 96.44 549 ALA A C 1
ATOM 4315 O O . ALA A 1 549 ? 22.851 9.835 -18.135 1.00 96.44 549 ALA A O 1
ATOM 4316 N N . HIS A 1 550 ? 23.926 11.825 -18.131 1.00 96.81 550 HIS A N 1
ATOM 4317 C CA . HIS A 1 550 ? 23.672 12.182 -16.748 1.00 96.81 550 HIS A CA 1
ATOM 4318 C C . HIS A 1 550 ? 23.362 13.672 -16.628 1.00 96.81 550 HIS A C 1
ATOM 4320 O O . HIS A 1 550 ? 24.122 14.484 -17.151 1.00 96.81 550 HIS A O 1
ATOM 4326 N N . GLU A 1 551 ? 22.316 14.028 -15.883 1.00 96.75 551 GLU A N 1
ATOM 4327 C CA . GLU A 1 551 ? 21.937 15.423 -15.627 1.00 96.75 551 GLU A CA 1
ATOM 4328 C C . GLU A 1 551 ? 21.617 15.668 -14.148 1.00 96.75 551 GLU A C 1
ATOM 4330 O O . GLU A 1 551 ? 21.104 14.793 -13.459 1.00 96.75 551 GLU A O 1
ATOM 4335 N N . ALA A 1 552 ? 21.862 16.876 -13.638 1.00 93.25 552 ALA A N 1
ATOM 4336 C CA . ALA A 1 552 ? 21.526 17.194 -12.245 1.00 93.25 552 ALA A CA 1
ATOM 4337 C C . ALA A 1 552 ? 20.003 17.216 -12.001 1.00 93.25 552 ALA A C 1
ATOM 4339 O O . ALA A 1 552 ? 19.532 16.834 -10.931 1.00 93.25 552 ALA A O 1
ATOM 4340 N N . GLU A 1 553 ? 19.223 17.622 -13.004 1.00 91.88 553 GLU A N 1
ATOM 4341 C CA . GLU A 1 553 ? 17.768 17.740 -12.921 1.00 91.88 553 GLU A CA 1
ATOM 4342 C C . GLU A 1 553 ? 17.079 16.850 -13.953 1.00 91.88 553 GLU A C 1
ATOM 4344 O O . GLU A 1 553 ? 17.503 16.770 -15.106 1.00 91.88 553 GLU A O 1
ATOM 4349 N N . SER A 1 554 ? 15.958 16.227 -13.570 1.00 90.88 554 SER A N 1
ATOM 4350 C CA . SER A 1 554 ? 15.209 15.357 -14.484 1.00 90.88 554 SER A CA 1
ATOM 4351 C C . SER A 1 554 ? 14.745 16.083 -15.745 1.00 90.88 554 SER A C 1
ATOM 4353 O O . SER A 1 554 ? 14.838 15.505 -16.822 1.00 90.88 554 SER A O 1
ATOM 4355 N N . ALA A 1 555 ? 14.318 17.345 -15.656 1.00 91.19 555 ALA A N 1
ATOM 4356 C CA . ALA A 1 555 ? 13.838 18.096 -16.819 1.00 91.19 555 ALA A CA 1
ATOM 4357 C C . ALA A 1 555 ? 14.871 18.161 -17.963 1.00 91.19 555 ALA A C 1
ATOM 4359 O O . ALA A 1 555 ? 14.498 18.099 -19.132 1.00 91.19 555 ALA A O 1
ATOM 4360 N N . ALA A 1 556 ? 16.167 18.203 -17.637 1.00 93.31 556 ALA A N 1
ATOM 4361 C CA . ALA A 1 556 ? 17.242 18.274 -18.624 1.00 93.31 556 ALA A CA 1
ATOM 4362 C C . ALA A 1 556 ? 17.445 16.965 -19.412 1.00 93.31 556 ALA A C 1
ATOM 4364 O O . ALA A 1 556 ? 17.990 16.994 -20.515 1.00 93.31 556 ALA A O 1
ATOM 4365 N N . ILE A 1 557 ? 16.980 15.819 -18.893 1.00 94.06 557 ILE A N 1
ATOM 4366 C CA . ILE A 1 557 ? 17.102 14.521 -19.575 1.00 94.06 557 ILE A CA 1
ATOM 4367 C C . ILE A 1 557 ? 15.857 14.156 -20.397 1.00 94.06 557 ILE A C 1
ATOM 4369 O O . ILE A 1 557 ? 15.920 13.228 -21.201 1.00 94.06 557 ILE A O 1
ATOM 4373 N N . HIS A 1 558 ? 14.739 14.881 -20.237 1.00 93.75 558 HIS A N 1
ATOM 4374 C CA . HIS A 1 558 ? 13.442 14.525 -20.839 1.00 93.75 558 HIS A CA 1
ATOM 4375 C C . HIS A 1 558 ? 13.509 14.380 -22.354 1.00 93.75 558 HIS A C 1
ATOM 4377 O O . HIS A 1 558 ? 13.199 13.307 -22.863 1.00 93.75 558 HIS A O 1
ATOM 4383 N N . ALA A 1 559 ? 13.952 15.423 -23.060 1.00 93.38 559 ALA A N 1
ATOM 4384 C CA . ALA A 1 559 ? 14.026 15.406 -24.521 1.00 93.38 559 ALA A CA 1
ATOM 4385 C C . ALA A 1 559 ? 14.917 14.260 -25.028 1.00 93.38 559 ALA A C 1
ATOM 4387 O O . ALA A 1 559 ? 14.513 13.500 -25.899 1.00 93.38 559 ALA A O 1
ATOM 4388 N N . ARG A 1 560 ? 16.080 14.054 -24.394 1.00 95.81 560 ARG A N 1
ATOM 4389 C CA . ARG A 1 560 ? 17.010 12.977 -24.766 1.00 95.81 560 ARG A CA 1
ATOM 4390 C C . ARG A 1 560 ? 16.392 11.592 -24.614 1.00 95.81 560 ARG A C 1
ATOM 4392 O O . ARG A 1 560 ? 16.560 10.764 -25.499 1.00 95.81 560 ARG A O 1
ATOM 4399 N N . VAL A 1 561 ? 15.688 11.331 -23.512 1.00 97.12 561 VAL A N 1
ATOM 4400 C CA . VAL A 1 561 ? 15.016 10.038 -23.313 1.00 97.12 561 VAL A CA 1
ATOM 4401 C C . VAL A 1 561 ? 13.879 9.871 -24.321 1.00 97.12 561 VAL A C 1
ATOM 4403 O O . VAL A 1 561 ? 13.773 8.818 -24.942 1.00 97.12 561 VAL A O 1
ATOM 4406 N N . LEU A 1 562 ? 13.057 10.905 -24.526 1.00 95.94 562 LEU A N 1
ATOM 4407 C CA . LEU A 1 562 ? 11.938 10.869 -25.471 1.00 95.94 562 LEU A CA 1
ATOM 4408 C C . LEU A 1 562 ? 12.390 10.598 -26.908 1.00 95.94 562 LEU A C 1
ATOM 4410 O O . LEU A 1 562 ? 11.702 9.866 -27.617 1.00 95.94 562 LEU A O 1
ATOM 4414 N N . ASP A 1 563 ? 13.515 11.169 -27.331 1.00 95.25 563 ASP A N 1
ATOM 4415 C CA . ASP A 1 563 ? 14.077 10.962 -28.668 1.00 95.25 563 ASP A CA 1
ATOM 4416 C C . ASP A 1 563 ? 14.765 9.598 -28.804 1.00 95.25 563 ASP A C 1
ATOM 4418 O O . ASP A 1 563 ? 14.808 9.030 -29.893 1.00 95.25 563 ASP A O 1
ATOM 4422 N N . TYR A 1 564 ? 15.291 9.055 -27.701 1.00 96.44 564 TYR A N 1
ATOM 4423 C CA . TYR A 1 564 ? 16.000 7.778 -27.701 1.00 96.44 564 TYR A CA 1
ATOM 4424 C C . TYR A 1 564 ? 15.062 6.568 -27.728 1.00 96.44 564 TYR A C 1
ATOM 4426 O O . TYR A 1 564 ? 15.402 5.563 -28.351 1.00 96.44 564 TYR A O 1
ATOM 4434 N N . VAL A 1 565 ? 13.917 6.637 -27.039 1.00 96.12 565 VAL A N 1
ATOM 4435 C CA . VAL A 1 565 ? 12.950 5.531 -26.933 1.00 96.12 565 VAL A CA 1
ATOM 4436 C C . VAL A 1 565 ? 12.289 5.247 -28.285 1.00 96.12 565 VAL A C 1
ATOM 4438 O O . VAL A 1 565 ? 11.748 6.145 -28.933 1.00 96.12 565 VAL A O 1
ATOM 4441 N N . ALA A 1 566 ? 12.300 3.975 -28.674 1.00 94.50 566 ALA A N 1
ATOM 4442 C CA . ALA A 1 566 ? 11.797 3.453 -29.936 1.00 94.50 566 ALA A CA 1
ATOM 4443 C C . ALA A 1 566 ? 10.804 2.296 -29.716 1.00 94.50 566 ALA A C 1
ATOM 4445 O O . ALA A 1 566 ? 10.506 1.895 -28.591 1.00 94.50 566 ALA A O 1
ATOM 4446 N N . GLU A 1 567 ? 10.260 1.766 -30.811 1.00 95.00 567 GLU A N 1
ATOM 4447 C CA . GLU A 1 567 ? 9.363 0.612 -30.768 1.00 95.00 567 GLU A CA 1
ATOM 4448 C C . GLU A 1 567 ? 10.024 -0.636 -30.161 1.00 95.00 567 GLU A C 1
ATOM 4450 O O . GLU A 1 567 ? 11.200 -0.923 -30.368 1.00 95.00 567 GLU A O 1
ATOM 4455 N N . ASN A 1 568 ? 9.215 -1.411 -29.446 1.00 94.56 568 ASN A N 1
ATOM 4456 C CA . ASN A 1 568 ? 9.554 -2.613 -28.689 1.00 94.56 568 ASN A CA 1
ATOM 4457 C C . ASN A 1 568 ? 10.483 -2.390 -27.481 1.00 94.56 568 ASN A C 1
ATOM 4459 O O . ASN A 1 568 ? 10.782 -3.349 -26.770 1.00 94.56 568 ASN A O 1
ATOM 4463 N N . ASP A 1 569 ? 10.916 -1.156 -27.205 1.00 95.81 569 ASP A N 1
ATOM 4464 C CA . ASP A 1 569 ? 11.691 -0.856 -26.002 1.00 95.81 569 ASP A CA 1
ATOM 4465 C C . ASP A 1 569 ? 10.872 -1.049 -24.723 1.00 95.81 569 ASP A C 1
ATOM 4467 O O . ASP A 1 569 ? 9.649 -0.885 -24.696 1.00 95.81 569 ASP A O 1
ATOM 4471 N N . VAL A 1 570 ? 11.582 -1.317 -23.628 1.00 95.12 570 VAL A N 1
ATOM 4472 C CA . VAL A 1 570 ? 11.021 -1.305 -22.277 1.00 95.12 570 VAL A CA 1
ATOM 4473 C C . VAL A 1 570 ? 11.841 -0.388 -21.387 1.00 95.12 570 VAL A C 1
ATOM 4475 O O . VAL A 1 570 ? 13.043 -0.582 -21.187 1.00 95.12 570 VAL A O 1
ATOM 4478 N N . VAL A 1 571 ? 11.168 0.632 -20.861 1.00 96.94 571 VAL A N 1
ATOM 4479 C CA . VAL A 1 571 ? 11.760 1.716 -20.084 1.00 96.94 571 VAL A CA 1
ATOM 4480 C C . VAL A 1 571 ? 11.466 1.505 -18.604 1.00 96.94 571 VAL A C 1
ATOM 4482 O O . VAL A 1 571 ? 10.328 1.615 -18.159 1.00 96.94 571 VAL A O 1
ATOM 4485 N N . PHE A 1 572 ? 12.502 1.236 -17.820 1.00 96.88 572 PHE A N 1
ATOM 4486 C CA . PHE A 1 572 ? 12.435 1.126 -16.367 1.00 96.88 572 PHE A CA 1
ATOM 4487 C C . PHE A 1 572 ? 12.774 2.481 -15.752 1.00 96.88 572 PHE A C 1
ATOM 4489 O O . PHE A 1 572 ? 13.895 2.968 -15.907 1.00 96.88 572 PHE A O 1
ATOM 4496 N N . VAL A 1 573 ? 11.822 3.095 -15.050 1.00 97.38 573 VAL A N 1
ATOM 4497 C CA . VAL A 1 573 ? 12.016 4.410 -14.425 1.00 97.38 573 VAL A CA 1
ATOM 4498 C C . VAL A 1 573 ? 11.970 4.267 -12.914 1.00 97.38 573 VAL A C 1
ATOM 4500 O O . VAL A 1 573 ? 10.958 3.834 -12.367 1.00 97.38 573 VAL A O 1
ATOM 4503 N N . ARG A 1 574 ? 13.036 4.659 -12.211 1.00 95.81 574 ARG A N 1
ATOM 4504 C CA . ARG A 1 574 ? 13.078 4.555 -10.747 1.00 95.81 574 ARG A CA 1
ATOM 4505 C C . ARG A 1 574 ? 13.908 5.650 -10.100 1.00 95.81 574 ARG A C 1
ATOM 4507 O O . ARG A 1 574 ? 15.060 5.854 -10.458 1.00 95.81 574 ARG A O 1
ATOM 4514 N N . GLY A 1 575 ? 13.365 6.316 -9.086 1.00 92.94 575 GLY A N 1
ATOM 4515 C CA . GLY A 1 575 ? 14.158 7.297 -8.358 1.00 92.94 575 GLY A CA 1
ATOM 4516 C C . GLY A 1 575 ? 13.497 7.914 -7.142 1.00 92.94 575 GLY A C 1
ATOM 4517 O O . GLY A 1 575 ? 12.362 7.605 -6.796 1.00 92.94 575 GLY A O 1
ATOM 4518 N N . VAL A 1 576 ? 14.229 8.781 -6.449 1.00 89.69 576 VAL A N 1
ATOM 4519 C CA . VAL A 1 576 ? 13.704 9.521 -5.302 1.00 89.69 576 VAL A CA 1
ATOM 4520 C C . VAL A 1 576 ? 12.602 10.475 -5.756 1.00 89.69 576 VAL A C 1
ATOM 4522 O O . VAL A 1 576 ? 12.688 11.078 -6.822 1.00 89.69 576 VAL A O 1
ATOM 4525 N N . GLU A 1 577 ? 11.591 10.692 -4.918 1.00 86.75 577 GLU A N 1
ATOM 4526 C CA . GLU A 1 577 ? 10.483 11.610 -5.223 1.00 86.75 577 GLU A CA 1
ATOM 4527 C C . GLU A 1 577 ? 10.963 13.020 -5.617 1.00 86.75 577 GLU A C 1
ATOM 4529 O O . GLU A 1 577 ? 10.442 13.621 -6.555 1.00 86.75 577 GLU A O 1
ATOM 4534 N N . LYS A 1 578 ? 12.027 13.518 -4.970 1.00 87.69 578 LYS A N 1
ATOM 4535 C CA . LYS A 1 578 ? 12.626 14.832 -5.254 1.00 87.69 578 LYS A CA 1
ATOM 4536 C C . LYS A 1 578 ? 13.189 14.952 -6.678 1.00 87.69 578 LYS A C 1
ATOM 4538 O O . LYS A 1 578 ? 13.241 16.060 -7.200 1.00 87.69 578 LYS A O 1
ATOM 4543 N N . SER A 1 579 ? 13.565 13.840 -7.315 1.00 90.50 579 SER A N 1
ATOM 4544 C CA . SER A 1 579 ? 14.114 13.833 -8.678 1.00 90.50 579 SER A CA 1
ATOM 4545 C C . SER A 1 579 ? 13.064 14.164 -9.739 1.00 90.50 579 SER A C 1
ATOM 4547 O O . SER A 1 579 ? 13.425 14.526 -10.853 1.00 90.50 579 SER A O 1
ATOM 4549 N N . ARG A 1 580 ? 11.768 14.070 -9.401 1.00 91.62 580 ARG A N 1
ATOM 4550 C CA . ARG A 1 580 ? 10.640 14.350 -10.303 1.00 91.62 580 ARG A CA 1
ATOM 4551 C C . ARG A 1 580 ? 10.641 13.537 -11.602 1.00 91.62 580 ARG A C 1
ATOM 4553 O O . ARG A 1 580 ? 10.103 13.984 -12.615 1.00 91.62 580 ARG A O 1
ATOM 4560 N N . LEU A 1 581 ? 11.171 12.310 -11.569 1.00 95.12 581 LEU A N 1
ATOM 4561 C CA . LEU A 1 581 ? 11.056 11.368 -12.689 1.00 95.12 581 LEU A CA 1
ATOM 4562 C C . LEU A 1 581 ? 9.593 11.031 -13.036 1.00 95.12 581 LEU A C 1
ATOM 4564 O O . LEU A 1 581 ? 9.321 10.605 -14.154 1.00 95.12 581 LEU A O 1
ATOM 4568 N N . ASP A 1 582 ? 8.636 11.301 -12.138 1.00 92.81 582 ASP A N 1
ATOM 4569 C CA . ASP A 1 582 ? 7.197 11.215 -12.424 1.00 92.81 582 ASP A CA 1
ATOM 4570 C C . ASP A 1 582 ? 6.795 12.094 -13.620 1.00 92.81 582 ASP A C 1
ATOM 4572 O O . ASP A 1 582 ? 5.911 11.738 -14.396 1.00 92.81 582 ASP A O 1
ATOM 4576 N N . LYS A 1 583 ? 7.485 13.222 -13.819 1.00 92.75 583 LYS A N 1
ATOM 4577 C CA . LYS A 1 583 ? 7.287 14.101 -14.976 1.00 92.75 583 LYS A CA 1
ATOM 4578 C C . LYS A 1 583 ? 7.816 13.514 -16.277 1.00 92.75 583 LYS A C 1
ATOM 4580 O O . LYS A 1 583 ? 7.181 13.704 -17.310 1.00 92.75 583 LYS A O 1
ATOM 4585 N N . LEU A 1 584 ? 8.919 12.768 -16.225 1.00 96.00 584 LEU A N 1
ATOM 4586 C CA . LEU A 1 584 ? 9.411 12.041 -17.392 1.00 96.00 584 LEU A CA 1
ATOM 4587 C C . LEU A 1 584 ? 8.425 10.940 -17.796 1.00 96.00 584 LEU A C 1
ATOM 4589 O O . LEU A 1 584 ? 8.127 10.805 -18.976 1.00 96.00 584 LEU A O 1
ATOM 4593 N N . VAL A 1 585 ? 7.888 10.190 -16.828 1.00 95.94 585 VAL A N 1
ATOM 4594 C CA . VAL A 1 585 ? 6.862 9.170 -17.099 1.00 95.94 585 VAL A CA 1
ATOM 4595 C C . VAL A 1 585 ? 5.644 9.811 -17.762 1.00 95.94 585 VAL A C 1
ATOM 4597 O O . VAL A 1 585 ? 5.212 9.338 -18.806 1.00 95.94 585 VAL A O 1
ATOM 4600 N N . GLN A 1 586 ? 5.143 10.936 -17.236 1.00 93.88 586 GLN A N 1
ATOM 4601 C CA . GLN A 1 586 ? 4.042 11.683 -17.863 1.00 93.88 586 GLN A CA 1
ATOM 4602 C C . GLN A 1 586 ? 4.352 12.077 -19.316 1.00 93.88 586 GLN A C 1
ATOM 4604 O O . GLN A 1 586 ? 3.496 11.920 -20.184 1.00 93.88 586 GLN A O 1
ATOM 4609 N N . ALA A 1 587 ? 5.570 12.545 -19.593 1.00 94.88 587 ALA A N 1
ATOM 4610 C CA . ALA A 1 587 ? 5.986 12.910 -20.944 1.00 94.88 587 ALA A CA 1
ATOM 4611 C C . ALA A 1 587 ? 6.103 11.691 -21.880 1.00 94.88 587 ALA A C 1
ATOM 4613 O O . ALA A 1 587 ? 5.694 11.769 -23.035 1.00 94.88 587 ALA A O 1
ATOM 4614 N N . LEU A 1 588 ? 6.614 10.558 -21.386 1.00 95.69 588 LEU A N 1
ATOM 4615 C CA . LEU A 1 588 ? 6.695 9.307 -22.146 1.00 95.69 588 LEU A CA 1
ATOM 4616 C C . LEU A 1 588 ? 5.304 8.760 -22.483 1.00 95.69 588 LEU A C 1
ATOM 4618 O O . LEU A 1 588 ? 5.074 8.360 -23.618 1.00 95.69 588 LEU A O 1
ATOM 4622 N N . LEU A 1 589 ? 4.364 8.794 -21.535 1.00 95.06 589 LEU A N 1
ATOM 4623 C CA . LEU A 1 589 ? 2.973 8.404 -21.781 1.00 95.06 589 LEU A CA 1
ATOM 4624 C C . LEU A 1 589 ? 2.323 9.307 -22.843 1.00 95.06 589 LEU A C 1
ATOM 4626 O O . LEU A 1 589 ? 1.650 8.813 -23.741 1.00 95.06 589 LEU A O 1
ATOM 4630 N N . ALA A 1 590 ? 2.583 10.617 -22.792 1.00 93.50 590 ALA A N 1
ATOM 4631 C CA . ALA A 1 590 ? 2.064 11.585 -23.761 1.00 93.50 590 ALA A CA 1
ATOM 4632 C C . ALA A 1 590 ? 2.692 11.479 -25.167 1.00 93.50 590 ALA A C 1
ATOM 4634 O O . ALA A 1 590 ? 2.186 12.099 -26.101 1.00 93.50 590 ALA A O 1
ATOM 4635 N N . LYS A 1 591 ? 3.782 10.715 -25.339 1.00 91.00 591 LYS A N 1
ATOM 4636 C CA . LYS A 1 591 ? 4.417 10.471 -26.647 1.00 91.00 591 LYS A CA 1
ATOM 4637 C C . LYS A 1 591 ? 3.564 9.566 -27.546 1.00 91.00 591 LYS A C 1
ATOM 4639 O O . LYS A 1 591 ? 3.707 9.622 -28.767 1.00 91.00 591 LYS 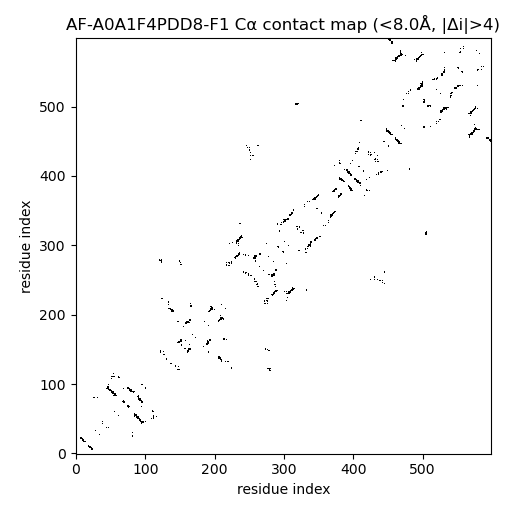A O 1
ATOM 4644 N N . GLY A 1 592 ? 2.735 8.704 -26.958 1.00 89.25 592 GLY A N 1
ATOM 4645 C CA . GLY A 1 592 ? 1.951 7.722 -27.700 1.00 89.25 592 GLY A CA 1
ATOM 4646 C C . GLY A 1 592 ? 0.631 8.245 -28.257 1.00 89.25 592 GLY A C 1
ATOM 4647 O O . GLY A 1 592 ? 0.075 9.229 -27.781 1.00 89.25 592 GLY A O 1
ATOM 4648 N N . THR A 1 593 ? 0.097 7.533 -29.249 1.00 88.38 593 THR A N 1
ATOM 4649 C CA . THR A 1 593 ? -1.265 7.731 -29.771 1.00 88.38 593 THR A CA 1
ATOM 4650 C C . THR A 1 593 ? -2.329 7.175 -28.824 1.00 88.38 593 THR A C 1
ATOM 4652 O O . THR A 1 593 ? -3.448 7.680 -28.789 1.00 88.38 593 THR A O 1
ATOM 4655 N N . SER A 1 594 ? -1.986 6.149 -28.043 1.00 91.62 594 SER A N 1
ATOM 4656 C CA . SER A 1 594 ? -2.809 5.599 -26.967 1.00 91.62 594 SER A CA 1
ATOM 4657 C C . SER A 1 594 ? -1.932 5.024 -25.854 1.00 91.62 594 SER A C 1
ATOM 4659 O O . SER A 1 594 ? -0.765 4.684 -26.071 1.00 91.62 594 SER A O 1
ATOM 4661 N N . VAL A 1 595 ? -2.499 4.928 -24.651 1.00 90.56 595 VAL A N 1
ATOM 4662 C CA . VAL A 1 595 ? -1.837 4.383 -23.462 1.00 90.56 595 VAL A CA 1
ATOM 4663 C C . VAL A 1 595 ? -2.746 3.338 -22.838 1.00 90.56 595 VAL A C 1
ATOM 4665 O O . VAL A 1 595 ? -3.902 3.622 -22.526 1.00 90.56 595 VAL A O 1
ATOM 4668 N N . LYS A 1 596 ? -2.206 2.145 -22.600 1.00 88.81 596 LYS A N 1
ATOM 4669 C CA . LYS A 1 596 ? -2.868 1.075 -21.859 1.00 88.81 596 LYS A CA 1
ATOM 4670 C C . LYS A 1 596 ? -2.077 0.790 -20.589 1.00 88.81 596 LYS A C 1
ATOM 4672 O O . LYS A 1 596 ? -0.900 0.452 -20.650 1.00 88.81 596 LYS A O 1
ATOM 4677 N N . LYS A 1 597 ? -2.712 0.906 -19.423 1.00 87.31 597 LYS A N 1
ATOM 4678 C CA . LYS A 1 597 ? -2.135 0.401 -18.172 1.00 87.31 597 LYS A CA 1
ATOM 4679 C C . LYS A 1 597 ? -2.374 -1.108 -18.113 1.00 87.31 597 LYS A C 1
ATOM 4681 O O . LYS A 1 597 ? -3.527 -1.531 -18.127 1.00 87.31 597 LYS A O 1
ATOM 4686 N N . LEU A 1 598 ? -1.305 -1.898 -18.103 1.00 81.44 598 LEU A N 1
ATOM 4687 C CA . LEU A 1 598 ? -1.384 -3.359 -18.065 1.00 81.44 598 LEU A CA 1
ATOM 4688 C C . LEU A 1 598 ? -1.688 -3.857 -16.647 1.00 81.44 598 LEU A C 1
ATOM 4690 O O . LEU A 1 598 ? -2.543 -4.727 -16.492 1.00 81.44 598 LEU A O 1
ATOM 4694 N N . PHE A 1 599 ? -1.043 -3.268 -15.634 1.00 72.75 599 PHE A N 1
ATOM 4695 C CA . PHE A 1 599 ? -1.315 -3.467 -14.205 1.00 72.75 599 PHE A CA 1
ATOM 4696 C C . PHE A 1 599 ? -0.731 -2.330 -13.355 1.00 72.75 599 PHE A C 1
ATOM 4698 O O . PHE A 1 599 ? 0.148 -1.585 -13.856 1.00 72.75 599 PHE A O 1
#

Mean predicted aligned error: 12.59 Å

pLDDT: mean 85.32, std 14.45, range [29.17, 98.81]

Foldseek 3Di:
DPDDDDFDWDWDQDPVGIDTDGDHEDQPDDPVVQLVVVCVVLVADDKDKDKAFAPDQDCVLADQPPFPQDSVQQFHKDWDDHDGCNVGITMIMGTDDPVRSVVRVVVRNVRRCPPVPPPQFAFQDQLVRLCVLQVWDKDLDDSNPQGARAEEADLVPAAARYAYFPQDDPVRVVVVPALVSVVSNVVRRYREYEDEQVCVVRDNHIYIHGPHRQVSLLSLLQVLLVPDPAAEEEEEEPDCRLVLLQLLVLLCPPPFQEQDDSDPQADDSSQSRSSNNHGNRGRYYYGYHYFDLDDLPPGCLLSNLGLEYEHPAYDLALCVSQVDSLSVLLRRLSSCLSHDPQGEYEDEPPHPCRVVNVVSNVVRDPHHYAYFYCDPPHQKHFPDWDDDPQKIWTWIHHRNDIDTAIANHNWPCRRRSVSSSLNVCVVSVDDSVSSRHSNQVDADDPQPFWKKWFAAPVAIEIETGAQAAQEQVVLLRLLQSLLPDDFPDPAFEEEEEEAHAHPSVDRPPDDPLVSLLVSNVSSRGQEYEYEAPNVVSCSSHHPPHHDPYYYNAPVVCLVVVLVPDDHRYYYYHHYHVVNPCVVSVVSNNVNGPHMDTSD

Secondary structure (DSSP, 8-state):
-------EEEEE--TT--EEEEE---TTS-TTHHHHHHHHHHT-S-EEEEEEE-S-SSGGG---TT-B-BTTTTBEEEE--SS-GGGTEEEEEEESSHHHHHHHHHHHHHHHHTT-S--PPPBSS-HHHHHHHHT-EEESS-GGG----EEESSGGG--TTEEEE----HHHHHHH-SSHHHHHHHHTT-SEEEEEGGGGGG-SS-EEEES-HHHHHHHHHHHHHHH--SEEEEEESSSSHHHHHHHHHHHTTTTS-EEE--S---SHHHHHHHHHT-BTT-SEEEEE----SS-TT--THHHH--SEEEE----STTHHHHSSHHHHHHHHHHGGGGPPTT-EEEEETTSTTHHHHHHHHHHH--PEEEEEESSTTSSEEEEEEEEETTEEEEEEEETTEEEEEEE---STTHHHHHHHHHHHHHHTT--HHHHHHHGGG---SSSSSEEEEEE-SS-EEEEEEETT--BHHHHHHHHHHHHH---STT--EEEEE---BB-SSSTBSPP-HHHHHHHHHHHT-SEEEEEGGGGGGGGGSPTT--EEEEESSHHHHHHHHHHH--TT-EEEEE--GGG-HHHHHHHHHHTSSEEEE--

Sequence (599 aa):
MHGIFAFDVGVVESELGDQFFVIECNPRINAATYPATVAKKLQVGQWKSVTLKTSFRSYADFNMKDIEFNPVTAWGVVVINWGSIEHGNIMFMLIGTLEQQDFLFNEMSSRLNVGLESEKEPILLSPTQIAQITGGEWKNCDADSLTLTGINHYLPYVVAGDLFFDLRKPEEIEQDGSGLRFARVFKKGVSAAVIGKENSNVINAPVLLVSNPAKALQELATATSLQFDGVKVQVIGSHGKTGFKTQLHHLLQGQLRVHAHLDSANLQNPVWRALAAIPRDAQVAIIEAAIPTAFAGTDRSFYIRPNHIVLTGIGFEHLSSHKTLDNLIVNKVSSLKGLRPGGSVLLNADDPFYSQVLSEVRKVSKCKVYTFGSDEKDDGFLIHAFFDDFQWFIKARILDEVIEYRVPLPENYAPLASVSVLLMAKLLGCDLRQCATQYQSYQHFESSGNLFEVSLATGRFQIYDQSRRGEWKGFLSMFELMSRFKPERQGRKIAVISELINRQDNPNAPIDLLEMKAVMTRAGMDALFTVANFKDHVLALPDGVNWIAHEAESAAIHARVLDYVAENDVVFVRGVEKSRLDKLVQALLAKGTSVKKLF

Solvent-accessible surface area (backbone atoms only — not comparable to full-atom values): 32360 Å² total; per-residue (Å²): 128,95,66,90,85,83,71,49,64,52,78,46,85,48,101,89,47,79,42,79,41,88,42,70,88,73,95,86,63,61,86,71,60,52,62,55,49,53,32,62,73,71,70,52,92,44,70,48,78,49,76,45,67,34,62,54,59,50,74,88,80,56,81,55,84,99,42,51,59,37,85,90,76,53,34,28,43,42,84,53,52,91,65,54,41,73,76,26,39,48,26,34,36,30,29,27,54,73,69,51,28,53,50,49,50,51,53,48,52,51,57,35,42,66,63,53,63,60,82,61,56,42,24,56,67,49,53,63,54,49,27,65,74,45,71,28,47,75,40,80,58,61,51,92,75,56,66,40,41,34,48,38,66,53,75,94,78,53,45,61,26,16,38,35,36,54,68,69,52,73,73,61,52,63,72,61,72,68,50,58,66,55,57,55,45,49,73,44,44,34,54,32,34,32,33,37,56,92,53,60,88,65,60,98,53,34,29,35,35,19,89,44,34,59,58,34,45,47,48,44,11,36,51,38,37,71,69,52,85,47,48,29,38,33,30,28,48,62,50,61,36,57,59,48,51,45,52,38,56,58,40,37,55,96,78,52,45,71,38,66,72,75,63,92,47,31,52,72,69,46,38,28,37,55,39,44,30,36,36,61,75,39,45,32,38,49,44,47,40,59,77,78,67,68,70,90,86,71,46,66,29,65,48,54,44,20,40,32,39,36,40,60,38,87,54,84,60,42,32,74,57,38,72,38,69,66,49,43,47,53,50,59,46,48,36,58,74,20,45,36,90,92,18,35,39,39,39,40,61,73,41,94,56,28,70,60,49,52,53,50,38,63,73,72,42,90,55,52,76,44,36,22,29,76,45,87,87,30,42,12,15,52,74,46,74,50,80,54,96,63,23,32,45,37,34,33,30,44,71,91,45,77,50,74,38,47,38,54,46,64,51,89,63,40,66,64,52,49,39,46,34,52,36,52,42,42,75,73,69,48,62,60,69,60,28,41,59,46,34,63,75,44,58,54,71,69,50,68,57,23,34,34,40,28,31,46,99,90,46,36,29,35,38,40,31,21,17,55,50,24,46,42,72,60,50,50,52,49,24,53,41,42,42,74,55,75,54,55,89,90,24,44,39,34,40,41,33,38,30,77,35,36,76,34,83,34,70,79,44,86,72,67,36,66,62,44,17,54,36,47,47,59,18,61,54,64,33,34,38,38,19,49,62,30,77,84,48,59,78,25,55,38,90,85,55,44,69,76,49,74,32,70,46,41,79,77,44,39,66,61,52,61,71,66,64,54,62,32,21,35,37,40,33,35,9,32,58,90,51,43,39,56,56,46,51,53,52,56,50,67,69,28,85,44,73,45,77,78,41